Protein AF-A8NI55-F1 (afdb_monomer_lite)

Radius of gyration: 35.88 Å; chains: 1; bounding box: 100×105×95 Å

Organism: Coprinopsis cinerea (strain Okayama-7 / 130 / ATCC MYA-4618 / FGSC 9003) (NCBI:txid240176)

Foldseek 3Di:
DDDDDDDDDDDDDDDDDDDDDDDDDDDDDDDDPDPPPPPPDDQPDDDPDDDDDDDDDDDDDDDDDDDDDDDDDDDDDDDDDDDDDDDDDDDDDDDDDDDDDDDDDDDDDDDDDDDDDDDDDDDDDDDDDDDDDDDDDDDDDDDDDDDDDDDDDDDDDDDDDDDDDDDDDDDDDDDDDDDDDPDDDDDPDDDPDPPDDDDDPDDQDAKAKDWDDSQCLVLALVQQLQQCLQQLLLLLLLQAADADPVTGDPLSSVLSSLVVQLVVLLLVVLVKTKMFIFRSNDFFDQTPDPPGTHTHTFKMWIKAAALRDDDPPPVVSSVVSRVVVNCVRRNPRSCCLVVPVVVVQLQVLVQVQCVVVVPPDHPSRAIETPDIGGRPVCPPVCRSVNVLVVVCVVPQQGKYKYKDQDPVVVVVVVVVVKDQRDKDFGQQQAAACSNHGQPDPDSPRRHGHMMTIIMDHHPPPPPD

Secondary structure (DSSP, 8-state):
-PPP-PPPP-PPP-------------------------------------------------S----------------------------PPPPPPP---------------------------------------PPP---------------------------------PPPPPPP---PPPPPPPPPPP--PPPPTTSPPPPEEEEPPGGGHHHHHHHHHHHHTT-HHHHHHTT----BTTBS-HHHHHHHHHHHHHHHHHHHHTT-EEEEEEETTSPPEEPSTTS-EEPEEEEEEEEEPTT----TT-HHHHHHTTHHHHHHHHHHHHHHIIIIIIHHHHHHHHHHHHHHTT--S-GGGSEEEEEEEE-GGGTTSSHHHHHHHHHHHHSTT--EEEEESSHHHHHHHHHTT-EEEEEEEESTTTB-TTSSBP-SSSTTT---EEEEEEEEPPPP----

pLDDT: mean 70.74, std 29.38, range [24.38, 98.81]

Structure (mmCIF, N/CA/C/O backbone):
data_AF-A8NI55-F1
#
_entry.id   AF-A8NI55-F1
#
loop_
_atom_site.group_PDB
_atom_site.id
_atom_site.type_symbol
_atom_site.label_atom_id
_atom_site.label_alt_id
_atom_site.label_comp_id
_atom_site.label_asym_id
_atom_site.label_entity_id
_atom_site.label_seq_id
_atom_site.pdbx_PDB_ins_code
_atom_site.Cartn_x
_atom_site.Cartn_y
_atom_site.Cartn_z
_atom_site.occupancy
_atom_site.B_iso_or_equiv
_atom_site.auth_seq_id
_atom_site.auth_comp_id
_atom_site.auth_asym_id
_atom_site.auth_atom_id
_atom_site.pdbx_PDB_model_num
ATOM 1 N N . MET A 1 1 ? -40.064 32.655 -38.197 1.00 39.84 1 MET A N 1
ATOM 2 C CA . MET A 1 1 ? -40.051 31.188 -38.388 1.00 39.84 1 MET A CA 1
ATOM 3 C C . MET A 1 1 ? -38.732 30.826 -39.040 1.00 39.84 1 MET A C 1
ATOM 5 O O . MET A 1 1 ? -38.240 31.609 -39.839 1.00 39.84 1 MET A O 1
ATOM 9 N N . ALA A 1 2 ? -38.115 29.765 -38.535 1.00 36.31 2 ALA A N 1
ATOM 10 C CA . ALA A 1 2 ? -36.675 29.629 -38.359 1.00 36.31 2 ALA A CA 1
ATOM 11 C C . ALA A 1 2 ? -35.892 29.154 -39.594 1.00 36.31 2 ALA A C 1
ATOM 13 O O . ALA A 1 2 ? -36.426 28.473 -40.466 1.00 36.31 2 ALA A O 1
ATOM 14 N N . SER A 1 3 ? -34.611 29.531 -39.582 1.00 35.22 3 SER A N 1
ATOM 15 C CA . SER A 1 3 ? -33.518 29.202 -40.496 1.00 35.22 3 SER A CA 1
ATOM 16 C C . SER A 1 3 ? -33.318 27.708 -40.755 1.00 35.22 3 SER A C 1
ATOM 18 O O . SER A 1 3 ? -33.386 26.896 -39.834 1.00 35.22 3 SER A O 1
ATOM 20 N N . GLN A 1 4 ? -32.930 27.382 -41.991 1.00 42.25 4 GLN A N 1
ATOM 21 C CA . GLN A 1 4 ? -32.173 26.176 -42.327 1.00 42.25 4 GLN A CA 1
ATOM 22 C C . GLN A 1 4 ? -30.694 26.546 -42.479 1.00 42.25 4 GLN A C 1
ATOM 24 O O . GLN A 1 4 ? -30.348 27.466 -43.217 1.00 42.25 4 GLN A O 1
ATOM 29 N N . THR A 1 5 ? -29.840 25.823 -41.761 1.00 43.03 5 THR A N 1
ATOM 30 C CA . THR A 1 5 ? -28.381 25.902 -41.838 1.00 43.03 5 THR A CA 1
ATOM 31 C C . THR A 1 5 ? -27.894 24.638 -42.542 1.00 43.03 5 THR A C 1
ATOM 33 O O . THR A 1 5 ? -27.972 23.555 -41.966 1.00 43.03 5 THR A O 1
ATOM 36 N N . GLU A 1 6 ? -27.409 24.764 -43.777 1.00 50.72 6 GLU A N 1
ATOM 37 C CA . GLU A 1 6 ? -26.684 23.701 -44.483 1.00 50.72 6 GLU A CA 1
ATOM 38 C C . GLU A 1 6 ? -25.189 23.769 -44.145 1.00 50.72 6 GLU A C 1
ATOM 40 O O . GLU A 1 6 ? -24.530 24.799 -44.297 1.00 50.72 6 GLU A O 1
ATOM 45 N N . GLN A 1 7 ? -24.661 22.639 -43.673 1.00 41.59 7 GLN A N 1
ATOM 46 C CA . GLN A 1 7 ? -23.244 22.393 -43.433 1.00 41.59 7 GLN A CA 1
ATOM 47 C C . GLN A 1 7 ? -22.508 22.172 -44.758 1.00 41.59 7 GLN A C 1
ATOM 49 O O . GLN A 1 7 ? -22.828 21.263 -45.522 1.00 41.59 7 GLN A O 1
ATOM 54 N N . ARG A 1 8 ? -21.463 22.969 -44.994 1.00 42.72 8 ARG A N 1
ATOM 55 C CA . ARG A 1 8 ? -20.504 22.787 -46.088 1.00 42.72 8 ARG A CA 1
ATOM 56 C C . ARG A 1 8 ? -19.317 21.962 -45.584 1.00 42.72 8 ARG A C 1
ATOM 58 O O . ARG A 1 8 ? -18.662 22.345 -44.618 1.00 42.72 8 ARG A O 1
ATOM 65 N N . GLN A 1 9 ? -19.058 20.832 -46.236 1.00 37.62 9 GLN A N 1
ATOM 66 C CA . GLN A 1 9 ? -17.900 19.968 -45.999 1.00 37.62 9 GLN A CA 1
ATOM 67 C C . GLN A 1 9 ? -16.615 20.632 -46.522 1.00 37.62 9 GLN A C 1
ATOM 69 O O . GLN A 1 9 ? -16.572 21.086 -47.665 1.00 37.62 9 GLN A O 1
ATOM 74 N N . HIS A 1 10 ? -15.565 20.650 -45.699 1.00 41.00 10 HIS A N 1
ATOM 75 C CA . HIS A 1 10 ? -14.191 20.952 -46.104 1.00 41.00 10 HIS A CA 1
ATOM 76 C C . HIS A 1 10 ? -13.387 19.645 -46.153 1.00 41.00 10 HIS A C 1
ATOM 78 O O . HIS A 1 10 ? -13.222 18.982 -45.132 1.00 41.00 10 HIS A O 1
ATOM 84 N N . GLN A 1 11 ? -12.878 19.289 -47.334 1.00 35.75 11 GLN A N 1
ATOM 85 C CA . GLN A 1 11 ? -11.756 18.359 -47.493 1.00 35.75 11 GLN A CA 1
ATOM 86 C C . GLN A 1 11 ? -10.442 19.156 -47.468 1.00 35.75 11 GLN A C 1
ATOM 88 O O . GLN A 1 11 ? -10.373 20.186 -48.145 1.00 35.75 11 GLN A O 1
ATOM 93 N N . PRO A 1 12 ? -9.398 18.698 -46.757 1.00 46.09 12 PRO A N 1
ATOM 94 C CA . PRO A 1 12 ? -8.044 19.187 -46.953 1.00 46.09 12 PRO A CA 1
ATOM 95 C C . PRO A 1 12 ? -7.267 18.319 -47.955 1.00 46.09 12 PRO A C 1
ATOM 97 O O . PRO A 1 12 ? -7.299 17.089 -47.925 1.00 46.09 12 PRO A O 1
ATOM 100 N N . THR A 1 13 ? -6.577 19.025 -48.843 1.00 38.28 13 THR A N 1
ATOM 101 C CA . THR A 1 13 ? -5.625 18.580 -49.863 1.00 38.28 13 THR A CA 1
ATOM 102 C C . THR A 1 13 ? -4.417 17.854 -49.270 1.00 38.28 13 THR A C 1
ATOM 104 O O . THR A 1 13 ? -3.877 18.249 -48.240 1.00 38.28 13 THR A O 1
ATOM 107 N N . THR A 1 14 ? -3.999 16.787 -49.949 1.00 37.97 14 THR A N 1
ATOM 108 C CA . THR A 1 14 ? -2.818 15.972 -49.649 1.00 37.97 14 THR A CA 1
ATOM 109 C C . THR A 1 14 ? -1.616 16.540 -50.402 1.00 37.97 14 THR A C 1
ATOM 111 O O . THR A 1 14 ? -1.584 16.457 -51.628 1.00 37.97 14 THR A O 1
ATOM 114 N N . ASP A 1 15 ? -0.638 17.093 -49.686 1.00 39.97 15 ASP A N 1
ATOM 115 C CA . ASP A 1 15 ? 0.666 17.439 -50.256 1.00 39.97 15 ASP A CA 1
ATOM 116 C C . ASP A 1 15 ? 1.615 16.240 -50.131 1.00 39.97 15 ASP A C 1
ATOM 118 O O . ASP A 1 15 ? 1.908 15.754 -49.037 1.00 39.97 15 ASP A O 1
ATOM 122 N N . GLN A 1 16 ? 2.067 15.749 -51.286 1.00 38.22 16 GLN A N 1
ATOM 123 C CA . GLN A 1 16 ? 3.194 14.833 -51.420 1.00 38.22 16 GLN A CA 1
ATOM 124 C C . GLN A 1 16 ? 4.497 15.625 -51.295 1.00 38.22 16 GLN A C 1
ATOM 126 O O . GLN A 1 16 ? 4.696 16.606 -52.009 1.00 38.22 16 GLN A O 1
ATOM 131 N N . VAL A 1 17 ? 5.403 15.167 -50.431 1.00 45.75 17 VAL A N 1
ATOM 132 C CA . VAL A 1 17 ? 6.796 15.622 -50.399 1.00 45.75 17 VAL A CA 1
ATOM 133 C C . VAL A 1 17 ? 7.700 14.419 -50.634 1.00 45.75 17 VAL A C 1
ATOM 135 O O . VAL A 1 17 ? 7.647 13.431 -49.900 1.00 45.75 17 VAL A O 1
ATOM 138 N N . ASP A 1 18 ? 8.499 14.539 -51.692 1.00 42.00 18 ASP A N 1
ATOM 139 C CA . ASP A 1 18 ? 9.566 13.641 -52.118 1.00 42.00 18 ASP A CA 1
ATOM 140 C C . ASP A 1 18 ? 10.575 13.354 -50.996 1.00 42.00 18 ASP A C 1
ATOM 142 O O . ASP A 1 18 ? 11.079 14.263 -50.333 1.00 42.00 18 ASP A O 1
ATOM 146 N N . GLN A 1 19 ? 10.936 12.080 -50.837 1.00 36.06 19 GLN A N 1
ATOM 147 C CA . GLN A 1 19 ? 12.109 11.649 -50.079 1.00 36.06 19 GLN A CA 1
ATOM 148 C C . GLN A 1 19 ? 13.175 11.145 -51.051 1.00 36.06 19 GLN A C 1
ATOM 150 O O . GLN A 1 19 ? 13.040 10.080 -51.650 1.00 36.06 19 GLN A O 1
ATOM 155 N N . SER A 1 20 ? 14.264 11.904 -51.168 1.00 43.84 20 SER A N 1
ATOM 156 C CA . SER A 1 20 ? 15.522 11.455 -51.762 1.00 43.84 20 SER A CA 1
ATOM 157 C C . SER A 1 20 ? 16.606 11.355 -50.688 1.00 43.84 20 SER A C 1
ATOM 159 O O . SER A 1 20 ? 16.807 12.285 -49.909 1.00 43.84 20 SER A O 1
ATOM 161 N N . ASN A 1 21 ? 17.295 10.214 -50.698 1.00 42.31 21 ASN A N 1
ATOM 162 C CA . ASN A 1 21 ? 18.450 9.826 -49.887 1.00 42.31 21 ASN A CA 1
ATOM 163 C C . ASN A 1 21 ? 19.569 10.876 -49.788 1.00 42.31 21 ASN A C 1
ATOM 165 O O . ASN A 1 21 ? 19.918 11.495 -50.791 1.00 42.31 21 ASN A O 1
ATOM 169 N N . ALA A 1 22 ? 20.253 10.905 -48.638 1.00 36.88 22 ALA A N 1
ATOM 170 C CA . ALA A 1 22 ? 21.705 11.085 -48.580 1.00 36.88 22 ALA A CA 1
ATOM 171 C C . ALA A 1 22 ? 22.282 10.572 -47.248 1.00 36.88 22 ALA A C 1
ATOM 173 O O . ALA A 1 22 ? 21.886 11.008 -46.168 1.00 36.88 22 ALA A O 1
ATOM 174 N N . ASP A 1 23 ? 23.249 9.664 -47.372 1.00 39.44 23 ASP A N 1
ATOM 175 C CA . ASP A 1 23 ? 24.224 9.279 -46.356 1.00 39.44 23 ASP A CA 1
ATOM 176 C C . ASP A 1 23 ? 25.018 10.485 -45.837 1.00 39.44 23 ASP A C 1
ATOM 178 O O . ASP A 1 23 ? 25.425 11.339 -46.626 1.00 39.44 23 ASP A O 1
ATOM 182 N N . SER A 1 24 ? 25.353 10.493 -44.543 1.00 36.44 24 SER A N 1
ATOM 183 C CA . SER A 1 24 ? 26.682 10.899 -44.053 1.00 36.44 24 SER A CA 1
ATOM 184 C C . SER A 1 24 ? 26.858 10.586 -42.570 1.00 36.44 24 SER A C 1
ATOM 186 O O . SER A 1 24 ? 26.099 11.026 -41.710 1.00 36.44 24 SER A O 1
ATOM 188 N N . ALA A 1 25 ? 27.921 9.837 -42.294 1.00 37.12 25 ALA A N 1
ATOM 189 C CA . ALA A 1 25 ? 28.487 9.611 -40.980 1.00 37.12 25 ALA A CA 1
ATOM 190 C C . ALA A 1 25 ? 29.085 10.903 -40.400 1.00 37.12 25 ALA A C 1
ATOM 192 O O . ALA A 1 25 ? 29.828 11.603 -41.085 1.00 37.12 25 ALA A O 1
ATOM 193 N N . ALA A 1 26 ? 28.857 11.157 -39.112 1.00 34.59 26 ALA A N 1
ATOM 194 C CA . ALA A 1 26 ? 29.769 11.942 -38.289 1.00 34.59 26 ALA A CA 1
ATOM 195 C C . ALA A 1 26 ? 29.644 11.531 -36.818 1.00 34.59 26 ALA A C 1
ATOM 197 O O . ALA A 1 26 ? 28.591 11.601 -36.191 1.00 34.59 26 ALA A O 1
ATOM 198 N N . THR A 1 27 ? 30.780 11.083 -36.307 1.00 36.88 27 THR A N 1
ATOM 199 C CA . THR A 1 27 ? 31.146 10.831 -34.918 1.00 36.88 27 THR A CA 1
ATOM 200 C C . THR A 1 27 ? 30.828 12.005 -33.991 1.00 36.88 27 THR A C 1
ATOM 202 O O . THR A 1 27 ? 31.280 13.122 -34.233 1.00 36.88 27 THR A O 1
ATOM 205 N N . GLY A 1 28 ? 30.148 11.729 -32.878 1.00 30.72 28 GLY A N 1
ATOM 206 C CA . GLY A 1 28 ? 29.940 12.674 -31.782 1.00 30.72 28 GLY A CA 1
ATOM 207 C C . GLY A 1 28 ? 29.697 11.926 -30.478 1.00 30.72 28 GLY A C 1
ATOM 208 O O . GLY A 1 28 ? 28.569 11.564 -30.164 1.00 30.72 28 GLY A O 1
ATOM 209 N N . ALA A 1 29 ? 30.776 11.650 -29.747 1.00 36.09 29 ALA A N 1
ATOM 210 C CA . ALA A 1 29 ? 30.732 11.075 -28.413 1.00 36.09 29 ALA A CA 1
ATOM 211 C C . ALA A 1 29 ? 30.120 12.086 -27.431 1.00 36.09 29 ALA A C 1
ATOM 213 O O . ALA A 1 29 ? 30.706 13.136 -27.172 1.00 36.09 29 ALA A O 1
ATOM 214 N N . VAL A 1 30 ? 28.963 11.748 -26.866 1.00 36.09 30 VAL A N 1
ATOM 215 C CA . VAL A 1 30 ? 28.418 12.394 -25.670 1.00 36.09 30 VAL A CA 1
ATOM 216 C C . VAL A 1 30 ? 28.382 11.324 -24.590 1.00 36.09 30 VAL A C 1
ATOM 218 O O . VAL A 1 30 ? 27.674 10.326 -24.706 1.00 36.09 30 VAL A O 1
ATOM 221 N N . GLY A 1 31 ? 29.240 11.496 -23.585 1.00 32.62 31 GLY A N 1
ATOM 222 C CA . GLY A 1 31 ? 29.364 10.595 -22.449 1.00 32.62 31 GLY A CA 1
ATOM 223 C C . GLY A 1 31 ? 28.124 10.663 -21.569 1.00 32.62 31 GLY A C 1
ATOM 224 O O . GLY A 1 31 ? 27.986 11.565 -20.747 1.00 32.62 31 GLY A O 1
ATOM 225 N N . SER A 1 32 ? 27.240 9.687 -21.731 1.00 32.09 32 SER A N 1
ATOM 226 C CA . SER A 1 32 ? 26.180 9.380 -20.779 1.00 32.09 32 SER A CA 1
ATOM 227 C C . SER A 1 32 ? 26.820 8.748 -19.544 1.00 32.09 32 SER A C 1
ATOM 229 O O . SER A 1 32 ? 27.249 7.595 -19.578 1.00 32.09 32 SER A O 1
ATOM 231 N N . GLY A 1 33 ? 26.928 9.516 -18.460 1.00 29.12 33 GLY A N 1
ATOM 232 C CA . GLY A 1 33 ? 27.331 9.010 -17.151 1.00 29.12 33 GLY A CA 1
ATOM 233 C C . GLY A 1 33 ? 26.287 8.030 -16.625 1.00 29.12 33 GLY A C 1
ATOM 234 O O . GLY A 1 33 ? 25.315 8.430 -15.991 1.00 29.12 33 GLY A O 1
ATOM 235 N N . HIS A 1 34 ? 26.482 6.748 -16.922 1.00 28.14 34 HIS A N 1
ATOM 236 C CA . HIS A 1 34 ? 25.749 5.644 -16.321 1.00 28.14 34 HIS A CA 1
ATOM 237 C C . HIS A 1 34 ? 26.233 5.506 -14.873 1.00 28.14 34 HIS A C 1
ATOM 239 O O . HIS A 1 34 ? 27.332 5.018 -14.616 1.00 28.14 34 HIS A O 1
ATOM 245 N N . LEU A 1 35 ? 25.454 6.021 -13.921 1.00 29.19 35 LEU A N 1
ATOM 246 C CA . LEU A 1 35 ? 25.663 5.735 -12.506 1.00 29.19 35 LEU A CA 1
ATOM 247 C C . LEU A 1 35 ? 25.154 4.316 -12.240 1.00 29.19 35 LEU A C 1
ATOM 249 O O . LEU A 1 35 ? 23.994 4.113 -11.894 1.00 29.19 35 LEU A O 1
ATOM 253 N N . ASP A 1 36 ? 26.042 3.341 -12.425 1.00 28.55 36 ASP A N 1
ATOM 254 C CA . ASP A 1 36 ? 25.862 1.963 -11.975 1.00 28.55 36 ASP A CA 1
ATOM 255 C C . ASP A 1 36 ? 25.835 1.937 -10.437 1.00 28.55 36 ASP A C 1
ATOM 257 O O . ASP A 1 36 ? 26.850 1.777 -9.762 1.00 28.55 36 ASP A O 1
ATOM 261 N N . SER A 1 37 ? 24.653 2.126 -9.852 1.00 28.88 37 SER A N 1
ATOM 262 C CA . SER A 1 37 ? 24.382 1.720 -8.470 1.00 28.88 37 SER A CA 1
ATOM 263 C C . SER A 1 37 ? 23.853 0.291 -8.485 1.00 28.88 37 SER A C 1
ATOM 265 O O . SER A 1 37 ? 22.675 0.037 -8.254 1.00 28.88 37 SER A O 1
ATOM 267 N N . THR A 1 38 ? 24.731 -0.663 -8.795 1.00 30.48 38 THR A N 1
ATOM 268 C CA . THR A 1 38 ? 24.424 -2.086 -8.643 1.00 30.48 38 THR A CA 1
ATOM 269 C C . THR A 1 38 ? 24.531 -2.455 -7.161 1.00 30.48 38 THR A C 1
ATOM 271 O O . THR A 1 38 ? 25.577 -2.897 -6.688 1.00 30.48 38 THR A O 1
ATOM 274 N N . LEU A 1 39 ? 23.452 -2.272 -6.398 1.00 32.47 39 LEU A N 1
ATOM 275 C CA . LEU A 1 39 ? 23.298 -2.969 -5.122 1.00 32.47 39 LEU A CA 1
ATOM 276 C C . LEU A 1 39 ? 22.982 -4.431 -5.446 1.00 32.47 39 LEU A C 1
ATOM 278 O O . LEU A 1 39 ? 21.836 -4.786 -5.704 1.00 32.47 39 LEU A O 1
ATOM 282 N N . ALA A 1 40 ? 24.013 -5.274 -5.493 1.00 29.50 40 ALA A N 1
ATOM 283 C CA . ALA A 1 40 ? 23.835 -6.716 -5.576 1.00 29.50 40 ALA A CA 1
ATOM 284 C C . ALA A 1 40 ? 23.144 -7.190 -4.289 1.00 29.50 40 ALA A C 1
ATOM 286 O O . ALA A 1 40 ? 23.772 -7.313 -3.239 1.00 29.50 40 ALA A O 1
ATOM 287 N N . LEU A 1 41 ? 21.830 -7.391 -4.361 1.00 36.53 41 LEU A N 1
ATOM 288 C CA . LEU A 1 41 ? 21.073 -8.059 -3.315 1.00 36.53 41 LEU A CA 1
ATOM 289 C C . LEU A 1 41 ? 21.400 -9.550 -3.407 1.00 36.53 41 LEU A C 1
ATOM 291 O O . LEU A 1 41 ? 21.108 -10.191 -4.416 1.00 36.53 41 LEU A O 1
ATOM 295 N N . GLU A 1 42 ? 22.050 -10.091 -2.379 1.00 37.91 42 GLU A N 1
ATOM 296 C CA . GLU A 1 42 ? 22.193 -11.540 -2.261 1.00 37.91 42 GLU A CA 1
ATOM 297 C C . GLU A 1 42 ? 20.803 -12.192 -2.176 1.00 37.91 42 GLU A C 1
ATOM 299 O O . GLU A 1 42 ? 19.894 -11.604 -1.572 1.00 37.91 42 GLU A O 1
ATOM 304 N N . PRO A 1 43 ? 20.611 -13.382 -2.779 1.00 40.19 43 PRO A N 1
ATOM 305 C CA . PRO A 1 43 ? 19.345 -14.099 -2.719 1.00 40.19 43 PRO A CA 1
ATOM 306 C C . PRO A 1 43 ? 18.939 -14.288 -1.257 1.00 40.19 43 PRO A C 1
ATOM 308 O O . PRO A 1 43 ? 19.653 -14.886 -0.450 1.00 40.19 43 PRO A O 1
ATOM 311 N N . PHE A 1 44 ? 17.791 -13.714 -0.912 1.00 41.47 44 PHE A N 1
ATOM 312 C CA . PHE A 1 44 ? 17.284 -13.648 0.450 1.00 41.47 44 PHE A CA 1
ATOM 313 C C . PHE A 1 44 ? 16.695 -15.014 0.835 1.00 41.47 44 PHE A C 1
ATOM 315 O O . PHE A 1 44 ? 15.487 -15.225 0.785 1.00 41.47 44 PHE A O 1
ATOM 322 N N . ASN A 1 45 ? 17.556 -15.971 1.183 1.00 37.59 45 ASN A N 1
ATOM 323 C CA . ASN A 1 45 ? 17.136 -17.269 1.704 1.00 37.59 45 ASN A CA 1
ATOM 324 C C . ASN A 1 45 ? 16.767 -17.125 3.185 1.00 37.59 45 ASN A C 1
ATOM 326 O O . ASN A 1 45 ? 17.622 -16.897 4.042 1.00 37.59 45 ASN A O 1
ATOM 330 N N . PHE A 1 46 ? 15.474 -17.223 3.487 1.00 35.91 46 PHE A N 1
ATOM 331 C CA . PHE A 1 46 ? 14.966 -17.201 4.853 1.00 35.91 46 PHE A CA 1
ATOM 332 C C . PHE A 1 46 ? 15.080 -18.599 5.469 1.00 35.91 46 PHE A C 1
ATOM 334 O O . PHE A 1 46 ? 14.239 -19.456 5.212 1.00 35.91 46 PHE A O 1
ATOM 341 N N . ASP A 1 47 ? 16.109 -18.820 6.288 1.00 31.75 47 ASP A N 1
ATOM 342 C CA . ASP A 1 47 ? 16.211 -20.008 7.140 1.00 31.75 47 ASP A CA 1
ATOM 343 C C . ASP A 1 47 ? 15.818 -19.632 8.581 1.00 31.75 47 ASP A C 1
ATOM 345 O O . ASP A 1 47 ? 16.476 -18.826 9.247 1.00 31.75 47 ASP A O 1
ATOM 349 N N . SER A 1 48 ? 14.668 -20.133 9.039 1.00 30.69 48 SER A N 1
ATOM 350 C CA . SER A 1 48 ? 13.971 -19.683 10.257 1.00 30.69 48 SER A CA 1
ATOM 351 C C . SER A 1 48 ? 14.362 -20.480 11.505 1.00 30.69 48 SER A C 1
ATOM 353 O O . SER A 1 48 ? 13.518 -20.853 12.318 1.00 30.69 48 SER A O 1
ATOM 355 N N . THR A 1 49 ? 15.648 -20.771 11.689 1.00 30.62 49 THR A N 1
ATOM 356 C CA . THR A 1 49 ? 16.114 -21.494 12.879 1.00 30.62 49 THR A CA 1
ATOM 357 C C . THR A 1 49 ? 17.409 -20.893 13.401 1.00 30.62 49 THR A C 1
ATOM 359 O O . THR A 1 49 ? 18.482 -21.249 12.934 1.00 30.62 49 THR A O 1
ATOM 362 N N . THR A 1 50 ? 17.320 -19.954 14.349 1.00 31.17 50 THR A N 1
ATOM 363 C CA . THR A 1 50 ? 18.293 -19.741 15.448 1.00 31.17 50 THR A CA 1
ATOM 364 C C . THR A 1 50 ? 17.923 -18.495 16.262 1.00 31.17 50 THR A C 1
ATOM 366 O O . THR A 1 50 ? 18.036 -17.352 15.816 1.00 31.17 50 THR A O 1
ATOM 369 N N . SER A 1 51 ? 17.475 -18.720 17.497 1.00 30.61 51 SER A N 1
ATOM 370 C CA . SER A 1 51 ? 17.244 -17.689 18.509 1.00 30.61 51 SER A CA 1
ATOM 371 C C . SER A 1 51 ? 18.438 -17.623 19.464 1.00 30.61 51 SER A C 1
ATOM 373 O O . SER A 1 51 ? 18.424 -18.247 20.521 1.00 30.61 51 SER A O 1
ATOM 375 N N . GLU A 1 52 ? 19.472 -16.869 19.104 1.00 37.09 52 GLU A N 1
ATOM 376 C CA . GLU A 1 52 ? 20.520 -16.459 20.048 1.00 37.09 52 GLU A CA 1
ATOM 377 C C . GLU A 1 52 ? 20.331 -14.966 20.386 1.00 37.09 52 GLU A C 1
ATOM 379 O O . GLU A 1 52 ? 20.148 -14.153 19.466 1.00 37.09 52 GLU A O 1
ATOM 384 N N . PRO A 1 53 ? 20.332 -14.575 21.674 1.00 28.44 53 PRO A N 1
ATOM 385 C CA . PRO A 1 53 ? 20.244 -13.178 22.078 1.00 28.44 53 PRO A CA 1
ATOM 386 C C . PRO A 1 53 ? 21.587 -12.468 21.860 1.00 28.44 53 PRO A C 1
ATOM 388 O O . PRO A 1 53 ? 22.617 -12.882 22.384 1.00 28.44 53 PRO A O 1
ATOM 391 N N . PHE A 1 54 ? 21.571 -11.359 21.119 1.00 33.34 54 PHE A N 1
ATOM 392 C CA . PHE A 1 54 ? 22.715 -10.458 20.974 1.00 33.34 54 PHE A CA 1
ATOM 393 C C . PHE A 1 54 ? 22.375 -9.106 21.605 1.00 33.34 54 PHE A C 1
ATOM 395 O O . PHE A 1 54 ? 21.316 -8.543 21.326 1.00 33.34 54 PHE A O 1
ATOM 402 N N . ASN A 1 55 ? 23.272 -8.584 22.443 1.00 24.38 55 ASN A N 1
ATOM 403 C CA . ASN A 1 55 ? 23.160 -7.247 23.022 1.00 24.38 55 ASN A CA 1
ATOM 404 C C . ASN A 1 55 ? 23.823 -6.239 22.075 1.00 24.38 55 ASN A C 1
ATOM 406 O O . ASN A 1 55 ? 25.026 -6.315 21.839 1.00 24.38 55 ASN A O 1
ATOM 410 N N . LEU A 1 56 ? 23.040 -5.309 21.527 1.00 27.08 56 LEU A N 1
ATOM 411 C CA . LEU A 1 56 ? 23.546 -4.200 20.720 1.00 27.08 56 LEU A CA 1
ATOM 412 C C . LEU A 1 56 ? 23.635 -2.950 21.602 1.00 27.08 56 LEU A C 1
ATOM 414 O O . LEU A 1 56 ? 22.611 -2.361 21.941 1.00 27.08 56 LEU A O 1
ATOM 418 N N . ASP A 1 57 ? 24.853 -2.551 21.956 1.00 24.38 57 ASP A N 1
ATOM 419 C CA . ASP A 1 57 ? 25.116 -1.300 22.667 1.00 24.38 57 ASP A CA 1
ATOM 420 C C . ASP A 1 57 ? 25.314 -0.175 21.635 1.00 24.38 57 ASP A C 1
ATOM 422 O O . ASP A 1 57 ? 26.337 -0.102 20.950 1.00 24.38 57 ASP A O 1
ATOM 426 N N . LEU A 1 58 ? 24.305 0.682 21.462 1.00 24.66 58 LEU A N 1
ATOM 427 C CA . LEU A 1 58 ? 24.380 1.864 20.598 1.00 24.66 58 LEU A CA 1
ATOM 428 C C . LEU A 1 58 ? 24.789 3.074 21.441 1.00 24.66 58 LEU A C 1
ATOM 430 O O . LEU A 1 58 ? 23.954 3.745 22.043 1.00 24.66 58 LEU A O 1
ATOM 434 N N . THR A 1 59 ? 26.084 3.381 21.455 1.00 26.14 59 THR A N 1
ATOM 435 C CA . THR A 1 59 ? 26.599 4.638 22.008 1.00 26.14 59 THR A CA 1
ATOM 436 C C . THR A 1 59 ? 26.627 5.712 20.918 1.00 26.14 59 THR A C 1
ATOM 438 O O . THR A 1 59 ? 27.473 5.712 20.028 1.00 26.14 59 THR A O 1
ATOM 441 N N . LEU A 1 60 ? 25.687 6.657 20.984 1.00 29.91 60 LEU A N 1
ATOM 442 C CA . LEU A 1 60 ? 25.742 7.910 20.228 1.00 29.91 60 LEU A CA 1
ATOM 443 C C . LEU A 1 60 ? 26.582 8.911 21.032 1.00 29.91 60 LEU A C 1
ATOM 445 O O . LEU A 1 60 ? 26.096 9.503 21.992 1.00 29.91 60 LEU A O 1
ATOM 449 N N . SER A 1 61 ? 27.857 9.070 20.672 1.00 26.02 61 SER A N 1
ATOM 450 C CA . SER A 1 61 ? 28.753 10.054 21.288 1.00 26.02 61 SER A CA 1
ATOM 451 C C . SER A 1 61 ? 28.940 11.261 20.368 1.00 26.02 61 SER A C 1
ATOM 453 O O . SER A 1 61 ? 29.492 11.144 19.275 1.00 26.02 61 SER A O 1
ATOM 455 N N . SER A 1 62 ? 28.503 12.433 20.830 1.00 35.12 62 SER A N 1
ATOM 456 C CA . SER A 1 62 ? 28.917 13.734 20.301 1.00 35.12 62 SER A CA 1
ATOM 457 C C . SER A 1 62 ? 29.631 14.515 21.410 1.00 35.12 62 SER A C 1
ATOM 459 O O . SER A 1 62 ? 28.978 15.093 22.277 1.00 35.12 62 SER A O 1
ATOM 461 N N . GLY A 1 63 ? 30.967 14.523 21.384 1.00 39.25 63 GLY A N 1
ATOM 462 C CA . GLY A 1 63 ? 31.820 15.374 22.229 1.00 39.25 63 GLY A CA 1
ATOM 463 C C . GLY A 1 63 ? 32.962 14.618 22.931 1.00 39.25 63 GLY A C 1
ATOM 464 O O . GLY A 1 63 ? 32.779 13.461 23.306 1.00 39.25 63 GLY A O 1
ATOM 465 N N . PRO A 1 64 ? 34.152 15.230 23.107 1.00 34.25 64 PRO A N 1
ATOM 466 C CA . PRO A 1 64 ? 35.322 14.529 23.632 1.00 34.25 64 PRO A CA 1
ATOM 467 C C . PRO A 1 64 ? 35.236 14.388 25.163 1.00 34.25 64 PRO A C 1
ATOM 469 O O . PRO A 1 64 ? 35.033 15.396 25.846 1.00 34.25 64 PRO A O 1
ATOM 472 N N . PRO A 1 65 ? 35.425 13.189 25.747 1.00 35.91 65 PRO A N 1
ATOM 473 C CA . PRO A 1 65 ? 35.434 13.046 27.193 1.00 35.91 65 PRO A CA 1
ATOM 474 C C . PRO A 1 65 ? 36.838 13.263 27.766 1.00 35.91 65 PRO A C 1
ATOM 476 O O . PRO A 1 65 ? 37.834 12.716 27.291 1.00 35.91 65 PRO A O 1
ATOM 479 N N . LYS A 1 66 ? 36.895 14.034 28.853 1.00 31.58 66 LYS A N 1
ATOM 480 C CA . LYS A 1 66 ? 38.006 14.042 29.805 1.00 31.58 66 LYS A CA 1
ATOM 481 C C . LYS A 1 66 ? 37.729 12.914 30.803 1.00 31.58 66 LYS A C 1
ATOM 483 O O . LYS A 1 66 ? 36.706 12.941 31.480 1.00 31.58 66 LYS A O 1
ATOM 488 N N . VAL A 1 67 ? 38.590 11.902 30.829 1.00 31.56 67 VAL A N 1
ATOM 489 C CA . VAL A 1 67 ? 38.424 10.698 31.655 1.00 31.56 67 VAL A CA 1
ATOM 490 C C . VAL A 1 67 ? 39.220 10.851 32.948 1.00 31.56 67 VAL A C 1
ATOM 492 O O . VAL A 1 67 ? 40.441 10.965 32.903 1.00 31.56 67 VAL A O 1
ATOM 495 N N . GLU A 1 68 ? 38.539 10.779 34.089 1.00 31.17 68 GLU A N 1
ATOM 496 C CA . GLU A 1 68 ? 39.115 10.292 35.345 1.00 31.17 68 GLU A CA 1
ATOM 497 C C . GLU A 1 68 ? 38.229 9.151 35.849 1.00 31.17 68 GLU A C 1
ATOM 499 O O . GLU A 1 68 ? 37.014 9.290 35.977 1.00 31.17 68 GLU A O 1
ATOM 504 N N . SER A 1 69 ? 38.842 7.988 36.060 1.00 29.38 69 SER A N 1
ATOM 505 C CA . SER A 1 69 ? 38.178 6.745 36.441 1.00 29.38 69 SER A CA 1
ATOM 506 C C . SER A 1 69 ? 38.450 6.413 37.905 1.00 29.38 69 SER A C 1
ATOM 508 O O . SER A 1 69 ? 39.610 6.261 38.293 1.00 29.38 69 SER A O 1
ATOM 510 N N . THR A 1 70 ? 37.399 6.173 38.684 1.00 32.16 70 THR A N 1
ATOM 511 C CA . THR A 1 70 ? 37.473 5.381 39.917 1.00 32.16 70 THR A CA 1
ATOM 512 C C . THR A 1 70 ? 36.454 4.244 39.840 1.00 32.16 70 THR A C 1
ATOM 514 O O . THR A 1 70 ? 35.264 4.448 39.617 1.00 32.16 70 THR A O 1
ATOM 517 N N . LEU A 1 71 ? 36.960 3.014 39.944 1.00 33.16 71 LEU A N 1
ATOM 518 C CA . LEU A 1 71 ? 36.193 1.769 39.916 1.00 33.16 71 LEU A CA 1
ATOM 519 C C . LEU A 1 71 ? 35.519 1.541 41.276 1.00 33.16 71 LEU A C 1
ATOM 521 O O . LEU A 1 71 ? 36.200 1.507 42.299 1.00 33.16 71 LEU A O 1
ATOM 525 N N . SER A 1 72 ? 34.208 1.299 41.282 1.00 40.12 72 SER A N 1
ATOM 526 C CA . SER A 1 72 ? 33.513 0.661 42.403 1.00 40.12 72 SER A CA 1
ATOM 527 C C . SER A 1 72 ? 32.486 -0.333 41.867 1.00 40.12 72 SER A C 1
ATOM 529 O O . SER A 1 72 ? 31.734 -0.030 40.942 1.00 40.12 72 SER A O 1
ATOM 531 N N . SER A 1 73 ? 32.522 -1.548 42.409 1.00 45.28 73 SER A N 1
ATOM 532 C CA . SER A 1 73 ? 31.776 -2.720 41.954 1.00 45.28 73 SER A CA 1
ATOM 533 C C . SER A 1 73 ? 30.479 -2.880 42.751 1.00 45.28 73 SER A C 1
ATOM 535 O O . SER A 1 73 ? 30.493 -3.113 43.956 1.00 45.28 73 SER A O 1
ATOM 537 N N . GLY A 1 74 ? 29.343 -2.775 42.062 1.00 52.34 74 GLY A N 1
ATOM 538 C CA . GLY A 1 74 ? 28.014 -3.075 42.591 1.00 52.34 74 GLY A CA 1
ATOM 539 C C . GLY A 1 74 ? 26.965 -3.068 41.468 1.00 52.34 74 GLY A C 1
ATOM 540 O O . GLY A 1 74 ? 27.143 -2.334 40.495 1.00 52.34 74 GLY A O 1
ATOM 541 N N . PRO A 1 75 ? 25.909 -3.901 41.543 1.00 33.12 75 PRO A N 1
ATOM 542 C CA . PRO A 1 75 ? 24.913 -4.034 40.477 1.00 33.12 75 PRO A CA 1
ATOM 543 C C . PRO A 1 75 ? 24.064 -2.754 40.332 1.00 33.12 75 PRO A C 1
ATOM 545 O O . PRO A 1 75 ? 23.744 -2.123 41.343 1.00 33.12 75 PRO A O 1
ATOM 548 N N . PRO A 1 76 ? 23.683 -2.351 39.103 1.00 35.59 76 PRO A N 1
ATOM 549 C CA . PRO A 1 76 ? 23.044 -1.061 38.875 1.00 35.59 76 PRO A CA 1
ATOM 550 C C . PRO A 1 76 ? 21.602 -1.044 39.397 1.00 35.59 76 PRO A C 1
ATOM 552 O O . PRO A 1 76 ? 20.741 -1.801 38.949 1.00 35.59 76 PRO A O 1
ATOM 555 N N . LYS A 1 77 ? 21.339 -0.129 40.333 1.00 31.70 77 LYS A N 1
ATOM 556 C CA . LYS A 1 77 ? 20.003 0.287 40.766 1.00 31.70 77 LYS A CA 1
ATOM 557 C C . LYS A 1 77 ? 19.577 1.463 39.881 1.00 31.70 77 LYS A C 1
ATOM 559 O O . LYS A 1 77 ? 20.218 2.509 39.915 1.00 31.70 77 LYS A O 1
ATOM 564 N N . VAL A 1 78 ? 18.529 1.294 39.077 1.00 34.28 78 VAL A N 1
ATOM 565 C CA . VAL A 1 78 ? 17.971 2.374 38.245 1.00 34.28 78 VAL A CA 1
ATOM 566 C C . VAL A 1 78 ? 16.857 3.065 39.031 1.00 34.28 78 VAL A C 1
ATOM 568 O O . VAL A 1 78 ? 15.759 2.531 39.157 1.00 34.28 78 VAL A O 1
ATOM 571 N N . GLU A 1 79 ? 17.146 4.243 39.583 1.00 28.31 79 GLU A N 1
ATOM 572 C CA . GLU A 1 79 ? 16.147 5.185 40.102 1.00 28.31 79 GLU A CA 1
ATOM 573 C C . GLU A 1 79 ? 15.973 6.315 39.079 1.00 28.31 79 GLU A C 1
ATOM 575 O O . GLU A 1 79 ? 16.916 7.041 38.772 1.00 28.31 79 GLU A O 1
ATOM 580 N N . LEU A 1 80 ? 14.766 6.440 38.520 1.00 25.59 80 LEU A N 1
ATOM 581 C CA . LEU A 1 80 ? 14.387 7.542 37.637 1.00 25.59 80 LEU A CA 1
ATOM 582 C C . LEU A 1 80 ? 13.903 8.718 38.490 1.00 25.59 80 LEU A C 1
ATOM 584 O O . LEU A 1 80 ? 12.762 8.734 38.947 1.00 25.59 80 LEU A O 1
ATOM 588 N N . THR A 1 81 ? 14.759 9.714 38.690 1.00 26.88 81 THR A N 1
ATOM 589 C CA . THR A 1 81 ? 14.376 11.024 39.226 1.00 26.88 81 THR A CA 1
ATOM 590 C C . THR A 1 81 ? 14.175 12.008 38.077 1.00 26.88 81 THR A C 1
ATOM 592 O O . THR A 1 81 ? 15.120 12.423 37.411 1.00 26.88 81 THR A O 1
ATOM 595 N N . LEU A 1 82 ? 12.921 12.397 37.839 1.00 28.31 82 LEU A N 1
ATOM 596 C CA . LEU A 1 82 ? 12.574 13.508 36.953 1.00 28.31 82 LEU A CA 1
ATOM 597 C C . LEU A 1 82 ? 12.729 14.817 37.735 1.00 28.31 82 LEU A C 1
ATOM 599 O O . LEU A 1 82 ? 11.927 15.117 38.616 1.00 28.31 82 LEU A O 1
ATOM 603 N N . SER A 1 83 ? 13.775 15.582 37.422 1.00 28.31 83 SER A N 1
ATOM 604 C CA . SER A 1 83 ? 13.968 16.942 37.929 1.00 28.31 83 SER A CA 1
ATOM 605 C C . SER A 1 83 ? 13.415 17.940 36.913 1.00 28.31 83 SER A C 1
ATOM 607 O O . SER A 1 83 ? 13.961 18.092 35.821 1.00 28.31 83 SER A O 1
ATOM 609 N N . SER A 1 84 ? 12.310 18.599 37.257 1.00 33.06 84 SER A N 1
ATOM 610 C CA . SER A 1 84 ? 11.756 19.728 36.509 1.00 33.06 84 SER A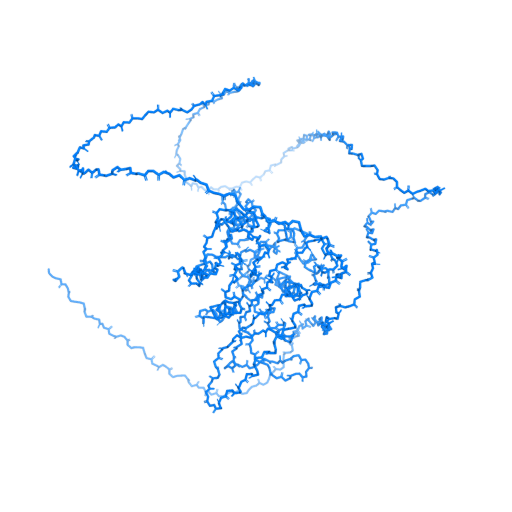 CA 1
ATOM 611 C C . SER A 1 84 ? 12.341 21.034 37.053 1.00 33.06 84 SER A C 1
ATOM 613 O O . SER A 1 84 ? 11.902 21.524 38.093 1.00 33.06 84 SER A O 1
ATOM 615 N N . GLY A 1 85 ? 13.333 21.589 36.358 1.00 32.19 85 GLY A N 1
ATOM 616 C CA . GLY A 1 85 ? 13.803 22.961 36.568 1.00 32.19 85 GLY A CA 1
ATOM 617 C C . GLY A 1 85 ? 13.128 23.926 35.579 1.00 32.19 85 GLY A C 1
ATOM 618 O O . GLY A 1 85 ? 12.943 23.546 34.421 1.00 32.19 85 GLY A O 1
ATOM 619 N N . PRO A 1 86 ? 12.736 25.142 35.999 1.00 31.44 86 PRO A N 1
ATOM 620 C CA . PRO A 1 86 ? 12.091 26.120 35.127 1.00 31.44 86 PRO A CA 1
ATOM 621 C C . PRO A 1 86 ? 13.105 26.786 34.185 1.00 31.44 86 PRO A C 1
ATOM 623 O O . PRO A 1 86 ? 14.188 27.188 34.602 1.00 31.44 86 PRO A O 1
ATOM 626 N N . SER A 1 87 ? 12.741 26.918 32.910 1.00 32.34 87 SER A N 1
ATOM 627 C CA . SER A 1 87 ? 13.490 27.685 31.914 1.00 32.34 87 SER A CA 1
ATOM 628 C C . SER A 1 87 ? 13.102 29.163 31.986 1.00 32.34 87 SER A C 1
ATOM 630 O O . SER A 1 87 ? 11.993 29.536 31.599 1.00 32.34 87 SER A O 1
ATOM 632 N N . GLU A 1 88 ? 14.020 29.982 32.486 1.00 27.67 88 GLU A N 1
ATOM 633 C CA . GLU A 1 88 ? 13.972 31.443 32.464 1.00 27.67 88 GLU A CA 1
ATOM 634 C C . GLU A 1 88 ? 14.426 31.927 31.073 1.00 27.67 88 GLU A C 1
ATOM 636 O O . GLU A 1 88 ? 15.484 31.531 30.585 1.00 27.67 88 GLU A O 1
ATOM 641 N N . VAL A 1 89 ? 13.582 32.706 30.391 1.00 32.94 89 VAL A N 1
ATOM 642 C CA . VAL A 1 89 ? 13.852 33.259 29.055 1.00 32.94 89 VAL A CA 1
ATOM 643 C C . VAL A 1 89 ? 14.191 34.735 29.217 1.00 32.94 89 VAL A C 1
ATOM 645 O O . VAL A 1 89 ? 13.318 35.553 29.504 1.00 32.94 89 VAL A O 1
ATOM 648 N N . GLU A 1 90 ? 15.467 35.056 29.036 1.00 32.69 90 GLU A N 1
ATOM 649 C CA . GLU A 1 90 ? 16.006 36.413 29.028 1.00 32.69 90 GLU A CA 1
ATOM 650 C C . GLU A 1 90 ? 15.831 37.026 27.626 1.00 32.69 90 GLU A C 1
ATOM 652 O O . GLU A 1 90 ? 16.265 36.455 26.624 1.00 32.69 90 GLU A O 1
ATOM 657 N N . TRP A 1 91 ? 15.153 38.173 27.544 1.00 31.83 91 TRP A N 1
ATOM 658 C CA . TRP A 1 91 ? 14.980 38.951 26.315 1.00 31.83 91 TRP A CA 1
ATOM 659 C C . TRP A 1 91 ? 15.962 40.123 26.317 1.00 31.83 91 TRP A C 1
ATOM 661 O O . TRP A 1 91 ? 15.820 41.040 27.124 1.00 31.83 91 TRP A O 1
ATOM 671 N N . THR A 1 92 ? 16.917 40.144 25.387 1.00 33.06 92 THR A N 1
ATOM 672 C CA . THR A 1 92 ? 17.729 41.336 25.109 1.00 33.06 92 THR A CA 1
ATOM 673 C C . THR A 1 92 ? 17.121 42.113 23.947 1.00 33.06 92 THR A C 1
ATOM 675 O O . THR A 1 92 ? 16.898 41.571 22.865 1.00 33.06 92 THR A O 1
ATOM 678 N N . SER A 1 93 ? 16.821 43.385 24.202 1.00 31.27 93 SER A N 1
ATOM 679 C CA . SER A 1 93 ? 16.303 44.350 23.232 1.00 31.27 93 SER A CA 1
ATOM 680 C C . SER A 1 93 ? 17.467 45.219 22.765 1.00 31.27 93 SER A C 1
ATOM 682 O O . SER A 1 93 ? 18.049 45.910 23.596 1.00 31.27 93 SER A O 1
ATOM 684 N N . ASP A 1 94 ? 17.794 45.200 21.474 1.00 35.22 94 ASP A N 1
ATOM 685 C CA . ASP A 1 94 ? 18.761 46.132 20.886 1.00 35.22 94 ASP A CA 1
ATOM 686 C C . ASP A 1 94 ? 18.029 47.300 20.208 1.00 35.22 94 ASP A C 1
ATOM 688 O O . ASP A 1 94 ? 17.159 47.113 19.353 1.00 35.22 94 ASP A O 1
ATOM 692 N N . GLU A 1 95 ? 18.385 48.517 20.623 1.00 39.97 95 GLU A N 1
ATOM 693 C CA . GLU A 1 95 ? 17.975 49.783 20.012 1.00 39.97 95 GLU A CA 1
ATOM 694 C C . GLU A 1 95 ? 18.704 50.038 18.675 1.00 39.97 95 GLU A C 1
ATOM 696 O O . GLU A 1 95 ? 19.857 49.635 18.506 1.00 39.97 95 GLU A O 1
ATOM 701 N N . PRO A 1 96 ? 18.090 50.776 17.729 1.00 46.22 96 PRO A N 1
ATOM 702 C CA . PRO A 1 96 ? 18.732 51.145 16.474 1.00 46.22 96 PRO A CA 1
ATOM 703 C C . PRO A 1 96 ? 19.498 52.475 16.568 1.00 46.22 96 PRO A C 1
ATOM 705 O O . PRO A 1 96 ? 18.978 53.506 17.005 1.00 46.22 96 PRO A O 1
ATOM 708 N N . THR A 1 97 ? 20.729 52.473 16.062 1.00 37.41 97 THR A N 1
ATOM 709 C CA . THR A 1 97 ? 21.583 53.655 15.912 1.00 37.41 97 THR A CA 1
ATOM 710 C C . THR A 1 97 ? 21.150 54.533 14.732 1.00 37.41 97 THR A C 1
ATOM 712 O O . THR A 1 97 ? 20.899 54.062 13.624 1.00 37.41 97 THR A O 1
ATOM 715 N N . LYS A 1 98 ? 21.101 55.845 14.988 1.00 42.56 98 LYS A N 1
ATOM 716 C CA . LYS A 1 98 ? 20.943 56.938 14.017 1.00 42.56 98 LYS A CA 1
ATOM 717 C C . LYS A 1 98 ? 22.254 57.209 13.278 1.00 42.56 98 LYS A C 1
ATOM 719 O O . LYS A 1 98 ? 23.237 57.471 13.955 1.00 42.56 98 LYS A O 1
ATOM 724 N N . GLU A 1 99 ? 22.205 57.367 11.955 1.00 38.44 99 GLU A N 1
ATOM 725 C CA . GLU A 1 99 ? 23.049 58.310 11.199 1.00 38.44 99 GLU A CA 1
ATOM 726 C C . GLU A 1 99 ? 22.261 58.852 9.986 1.00 38.44 99 GLU A C 1
ATOM 728 O O . GLU A 1 99 ? 21.532 58.116 9.324 1.00 38.44 99 GLU A O 1
ATOM 733 N N . GLY A 1 100 ? 22.365 60.158 9.724 1.00 35.31 100 GLY A N 1
ATOM 734 C CA . GLY A 1 100 ? 21.938 60.817 8.475 1.00 35.31 100 GLY A CA 1
ATOM 735 C C . GLY A 1 100 ? 23.154 61.468 7.794 1.00 35.31 100 GLY A C 1
ATOM 736 O O . GLY A 1 100 ? 24.277 61.178 8.189 1.00 35.31 100 GLY A O 1
ATOM 737 N N . PRO A 1 101 ? 22.978 62.498 6.945 1.00 55.78 101 PRO A N 1
ATOM 738 C CA . PRO A 1 101 ? 22.259 62.528 5.670 1.00 55.78 101 PRO A CA 1
ATOM 739 C C . PRO A 1 101 ? 23.208 62.843 4.483 1.00 55.78 101 PRO A C 1
ATOM 741 O O . PRO A 1 101 ? 24.312 63.348 4.675 1.00 55.78 101 PRO A O 1
ATOM 744 N N . GLY A 1 102 ? 22.760 62.619 3.240 1.00 32.25 102 GLY A N 1
ATOM 745 C CA . GLY A 1 102 ? 23.497 63.019 2.033 1.00 32.25 102 GLY A CA 1
ATOM 746 C C . GLY A 1 102 ? 22.616 63.102 0.781 1.00 32.25 102 GLY A C 1
ATOM 747 O O . GLY A 1 102 ? 21.854 62.189 0.487 1.00 32.25 102 GLY A O 1
ATOM 748 N N . GLU A 1 103 ? 22.712 64.241 0.101 1.00 34.81 103 GLU A N 1
ATOM 749 C CA . GLU A 1 103 ? 21.901 64.779 -0.999 1.00 34.81 103 GLU A CA 1
ATOM 750 C C . GLU A 1 103 ? 21.984 64.035 -2.350 1.00 34.81 103 GLU A C 1
ATOM 752 O O . GLU A 1 103 ? 23.009 63.446 -2.681 1.00 34.81 103 GLU A O 1
ATOM 757 N N . GLY A 1 104 ? 20.974 64.251 -3.216 1.00 32.09 104 GLY A N 1
ATOM 758 C CA . GLY A 1 104 ? 21.252 64.555 -4.632 1.00 32.09 104 GLY A CA 1
ATOM 759 C C . GLY A 1 104 ? 20.371 63.934 -5.732 1.00 32.09 104 GLY A C 1
ATOM 760 O O . GLY A 1 104 ? 20.648 62.838 -6.189 1.00 32.09 104 GLY A O 1
ATOM 761 N N . ALA A 1 105 ? 19.449 64.755 -6.265 1.00 32.50 105 ALA A N 1
ATOM 762 C CA . ALA A 1 105 ? 18.997 64.860 -7.676 1.00 32.50 105 ALA A CA 1
ATOM 763 C C . ALA A 1 105 ? 18.153 63.717 -8.314 1.00 32.50 105 ALA A C 1
ATOM 765 O O . ALA A 1 105 ? 18.625 62.614 -8.536 1.00 32.50 105 ALA A O 1
ATOM 766 N N . LYS A 1 106 ? 16.846 63.933 -8.564 1.00 36.19 106 LYS A N 1
ATOM 767 C CA . LYS A 1 106 ? 16.166 64.559 -9.743 1.00 36.19 106 LYS A CA 1
ATOM 768 C C . LYS A 1 106 ? 15.794 63.560 -10.860 1.00 36.19 106 LYS A C 1
ATOM 770 O O . LYS A 1 106 ? 16.677 63.096 -11.561 1.00 36.19 106 LYS A O 1
ATOM 775 N N . TYR A 1 107 ? 14.487 63.332 -11.054 1.00 33.75 107 TYR A N 1
ATOM 776 C CA . TYR A 1 107 ? 13.672 63.570 -12.274 1.00 33.75 107 TYR A CA 1
ATOM 777 C C . TYR A 1 107 ? 12.328 62.805 -12.157 1.00 33.75 107 TYR A C 1
ATOM 779 O O . TYR A 1 107 ? 12.320 61.585 -12.042 1.00 33.75 107 TYR A O 1
ATOM 787 N N . GLY A 1 108 ? 11.199 63.529 -12.163 1.00 28.56 108 GLY A N 1
ATOM 788 C CA . GLY A 1 108 ? 9.860 63.009 -12.528 1.00 28.56 108 GLY A CA 1
ATOM 789 C C . GLY A 1 108 ? 9.523 63.410 -13.978 1.00 28.56 108 GLY A C 1
ATOM 790 O O . GLY A 1 108 ? 10.466 63.776 -14.688 1.00 28.56 108 GLY A O 1
ATOM 791 N N . PRO A 1 109 ? 8.244 63.488 -14.418 1.00 57.00 109 PRO A N 1
ATOM 792 C CA . PRO A 1 109 ? 6.956 63.108 -13.796 1.00 57.00 109 PRO A CA 1
ATOM 793 C C . PRO A 1 109 ? 6.176 62.102 -14.717 1.00 57.00 109 PRO A C 1
ATOM 795 O O . PRO A 1 109 ? 6.795 61.539 -15.609 1.00 57.00 109 PRO A O 1
ATOM 798 N N . GLU A 1 110 ? 4.894 61.715 -14.611 1.00 32.06 110 GLU A N 1
ATOM 799 C CA . GLU A 1 110 ? 3.648 62.416 -14.260 1.00 32.06 110 GLU A CA 1
ATOM 800 C C . GLU A 1 110 ? 2.440 61.425 -14.281 1.00 32.06 110 GLU A C 1
ATOM 802 O O . GLU A 1 110 ? 2.450 60.498 -15.086 1.00 32.06 110 GLU A O 1
ATOM 807 N N . VAL A 1 111 ? 1.430 61.697 -13.425 1.00 31.91 111 VAL A N 1
ATOM 808 C CA . VAL A 1 111 ? -0.040 61.386 -13.426 1.00 31.91 111 VAL A CA 1
ATOM 809 C C . VAL A 1 111 ? -0.578 59.978 -13.779 1.00 31.91 111 VAL A C 1
ATOM 811 O O . VAL A 1 111 ? -0.144 59.336 -14.719 1.00 31.91 111 VAL A O 1
ATOM 814 N N . VAL A 1 112 ? -1.588 59.419 -13.087 1.00 28.20 112 VAL A N 1
ATOM 815 C CA . VAL A 1 112 ? -2.950 59.949 -12.826 1.00 28.20 112 VAL A CA 1
ATOM 816 C C . VAL A 1 112 ? -3.516 59.447 -11.479 1.00 28.20 112 VAL A C 1
ATOM 818 O O . VAL A 1 112 ? -3.287 58.309 -11.078 1.00 28.20 112 VAL A O 1
ATOM 821 N N . ALA A 1 113 ? -4.281 60.319 -10.814 1.00 30.06 113 ALA A N 1
ATOM 822 C CA . ALA A 1 113 ? -4.984 60.144 -9.541 1.00 30.06 113 ALA A CA 1
ATOM 823 C C . ALA A 1 113 ? -6.468 59.762 -9.711 1.00 30.06 113 ALA A C 1
ATOM 825 O O . ALA A 1 113 ? -7.049 60.168 -10.712 1.00 30.06 113 ALA A O 1
ATOM 826 N N . VAL A 1 114 ? -7.068 59.112 -8.695 1.00 27.66 114 VAL A N 1
ATOM 827 C CA . VAL A 1 114 ? -8.448 59.311 -8.156 1.00 27.66 114 VAL A CA 1
ATOM 828 C C . VAL A 1 114 ? -8.438 58.759 -6.700 1.00 27.66 114 VAL A C 1
ATOM 830 O O . VAL A 1 114 ? -8.035 57.613 -6.522 1.00 27.66 114 VAL A O 1
ATOM 833 N N . ASP A 1 115 ? -8.495 59.562 -5.621 1.00 24.91 115 ASP A N 1
ATOM 834 C CA . ASP A 1 115 ? -9.670 60.085 -4.856 1.00 24.91 115 ASP A CA 1
ATOM 835 C C . ASP A 1 115 ? -10.612 58.984 -4.287 1.00 24.91 115 ASP A C 1
ATOM 837 O O . ASP A 1 115 ? -10.985 58.091 -5.037 1.00 24.91 115 ASP A O 1
ATOM 841 N N . THR A 1 116 ? -11.129 58.935 -3.046 1.00 30.31 116 THR A N 1
ATOM 842 C CA . THR A 1 116 ? -10.941 59.575 -1.716 1.00 30.31 116 THR A CA 1
ATOM 843 C C . THR A 1 116 ? -11.878 58.854 -0.705 1.00 30.31 116 THR A C 1
ATOM 845 O O . THR A 1 116 ? -12.829 58.199 -1.127 1.00 30.31 116 THR A O 1
ATOM 848 N N . CYS A 1 117 ? -11.674 59.096 0.607 1.00 26.69 117 CYS A N 1
ATOM 849 C CA . CYS A 1 117 ? -12.646 59.007 1.734 1.00 26.69 117 CYS A CA 1
ATOM 850 C C . CYS A 1 117 ? -12.992 57.608 2.318 1.00 26.69 117 CYS A C 1
ATOM 852 O O . CYS A 1 117 ? -13.223 56.666 1.577 1.00 26.69 117 CYS A O 1
ATOM 854 N N . ALA A 1 118 ? -13.124 57.379 3.635 1.00 29.23 118 ALA A N 1
ATOM 855 C CA . ALA A 1 118 ? -13.034 58.239 4.820 1.00 29.23 118 ALA A CA 1
ATOM 856 C C . ALA A 1 118 ? -12.881 57.426 6.133 1.00 29.23 118 ALA A C 1
ATOM 858 O O . ALA A 1 118 ? -13.144 56.229 6.193 1.00 29.23 118 ALA A O 1
ATOM 859 N N . GLU A 1 119 ? -12.453 58.181 7.146 1.00 29.45 119 GLU A N 1
ATOM 860 C CA . GLU A 1 119 ? -12.367 58.031 8.607 1.00 29.45 119 GLU A CA 1
ATOM 861 C C . GLU A 1 119 ? -13.241 57.006 9.364 1.00 29.45 119 GLU A C 1
ATOM 863 O O . GLU A 1 119 ? -14.401 56.766 9.044 1.00 29.45 119 GLU A O 1
ATOM 868 N N . GLY A 1 120 ? -12.709 56.556 10.513 1.00 28.28 120 GLY A N 1
ATOM 869 C CA . GLY A 1 120 ? -13.504 56.047 11.638 1.00 28.28 120 GLY A CA 1
ATOM 870 C C . GLY A 1 120 ? -12.672 55.465 12.790 1.00 28.28 120 GLY A C 1
ATOM 871 O O . GLY A 1 120 ? -12.333 54.290 12.774 1.00 28.28 120 GLY A O 1
ATOM 872 N N . ALA A 1 121 ? -12.341 56.301 13.776 1.00 30.06 121 ALA A N 1
ATOM 873 C CA . ALA A 1 121 ? -11.556 56.015 14.983 1.00 30.06 121 ALA A CA 1
ATOM 874 C C . ALA A 1 121 ? -12.231 55.083 16.019 1.00 30.06 121 ALA A C 1
ATOM 876 O O . ALA A 1 121 ? -13.453 54.963 16.044 1.00 30.06 121 ALA A O 1
ATOM 877 N N . GLY A 1 122 ? -11.441 54.545 16.964 1.00 28.08 122 GLY A N 1
ATOM 878 C CA . GLY A 1 122 ? -11.967 54.084 18.260 1.00 28.08 122 GLY A CA 1
ATOM 879 C C . GLY A 1 122 ? -11.076 53.133 19.066 1.00 28.08 122 GLY A C 1
ATOM 880 O O . GLY A 1 122 ? -11.289 51.928 19.043 1.00 28.08 122 GLY A O 1
ATOM 881 N N . LEU A 1 123 ? -10.116 53.689 19.810 1.00 31.00 123 LEU A N 1
ATOM 882 C CA . LEU A 1 123 ? -9.408 53.053 20.933 1.00 31.00 123 LEU A CA 1
ATOM 883 C C . LEU A 1 123 ? -10.368 52.732 22.095 1.00 31.00 123 LEU A C 1
ATOM 885 O O . LEU A 1 123 ? -11.215 53.563 22.410 1.00 31.00 123 LEU A O 1
ATOM 889 N N . ASN A 1 124 ? -10.161 51.599 22.776 1.00 32.34 124 ASN A N 1
ATOM 890 C CA . ASN A 1 124 ? -10.105 51.525 24.244 1.00 32.34 124 ASN A CA 1
ATOM 891 C C . ASN A 1 124 ? -9.530 50.175 24.708 1.00 32.34 124 ASN A C 1
ATOM 893 O O . ASN A 1 124 ? -10.092 49.112 24.449 1.00 32.34 124 ASN A O 1
ATOM 897 N N . ASP A 1 125 ? -8.406 50.276 25.414 1.00 32.12 125 ASP A N 1
ATOM 898 C CA . ASP A 1 125 ? -7.887 49.320 26.394 1.00 32.12 125 ASP A CA 1
ATOM 899 C C . ASP A 1 125 ? -8.870 49.156 27.568 1.00 32.12 125 ASP A C 1
ATOM 901 O O . ASP A 1 125 ? -9.576 50.108 27.893 1.00 32.12 125 ASP A O 1
ATOM 905 N N . VAL A 1 126 ? -8.857 47.995 28.238 1.00 32.47 126 VAL A N 1
ATOM 906 C CA . VAL A 1 126 ? -8.715 47.839 29.705 1.00 32.47 126 VAL A CA 1
ATOM 907 C C . VAL A 1 126 ? -8.657 46.341 30.064 1.00 32.47 126 VAL A C 1
ATOM 909 O O . VAL A 1 126 ? -9.402 45.501 29.568 1.00 32.47 126 VAL A O 1
ATOM 912 N N . SER A 1 127 ? -7.714 46.061 30.954 1.00 32.66 127 SER A N 1
ATOM 913 C CA . SER A 1 127 ? -7.340 44.839 31.662 1.00 32.66 127 SER A CA 1
ATOM 914 C C . SER A 1 127 ? -8.418 44.220 32.573 1.00 32.66 127 SER A C 1
ATOM 916 O O . SER A 1 127 ? -9.319 44.909 33.040 1.00 32.66 127 SER A O 1
ATOM 918 N N . GLY A 1 128 ? -8.241 42.942 32.958 1.00 29.03 128 GLY A N 1
ATOM 919 C CA . GLY A 1 128 ? -8.777 42.444 34.239 1.00 29.03 128 GLY A CA 1
ATOM 920 C C . GLY A 1 128 ? -9.200 40.971 34.325 1.00 29.03 128 GLY A C 1
ATOM 921 O O . GLY A 1 128 ? -10.339 40.643 34.039 1.00 29.03 128 GLY A O 1
ATOM 922 N N . LEU A 1 129 ? -8.265 40.130 34.780 1.00 31.75 129 LEU A N 1
ATOM 923 C CA . LEU A 1 129 ? -8.360 39.100 35.838 1.00 31.75 129 LEU A CA 1
ATOM 924 C C . LEU A 1 129 ? -9.628 38.228 36.041 1.00 31.75 129 LEU A C 1
ATOM 926 O O . LEU A 1 129 ? -10.706 38.723 36.332 1.00 31.75 129 LEU A O 1
ATOM 930 N N . ASN A 1 130 ? -9.350 36.915 36.114 1.00 31.19 130 ASN A N 1
ATOM 931 C CA . ASN A 1 130 ? -9.832 35.879 37.050 1.00 31.19 130 ASN A CA 1
ATOM 932 C C . ASN A 1 130 ? -11.331 35.731 37.367 1.00 31.19 130 ASN A C 1
ATOM 934 O O . ASN A 1 130 ? -11.960 36.614 37.937 1.00 31.19 130 ASN A O 1
ATOM 938 N N . GLY A 1 131 ? -11.824 34.494 37.230 1.00 30.23 131 GLY A N 1
ATOM 939 C CA . GLY A 1 131 ? -13.007 34.040 37.960 1.00 30.23 131 GLY A CA 1
ATOM 940 C C . GLY A 1 131 ? -13.545 32.692 37.493 1.00 30.23 131 GLY A C 1
ATOM 941 O O . GLY A 1 131 ? -14.349 32.635 36.571 1.00 30.23 131 GLY A O 1
ATOM 942 N N . GLU A 1 132 ? -13.120 31.619 38.162 1.00 34.91 132 GLU A N 1
ATOM 943 C CA . GLU A 1 132 ? -13.857 30.355 38.257 1.00 34.91 132 GLU A CA 1
ATOM 944 C C . GLU A 1 132 ? -15.335 30.593 38.600 1.00 34.91 132 GLU A C 1
ATOM 946 O O . GLU A 1 132 ? -15.647 31.314 39.545 1.00 34.91 132 GLU A O 1
ATOM 951 N N . SER A 1 133 ? -16.244 29.910 37.909 1.00 35.16 133 SER A N 1
ATOM 952 C CA . SER A 1 133 ? -17.423 29.322 38.554 1.00 35.16 133 SER A CA 1
ATOM 953 C C . SER A 1 133 ? -18.051 28.261 37.655 1.00 35.16 133 SER A C 1
ATOM 955 O O . SER A 1 133 ? -18.349 28.479 36.483 1.00 35.16 133 SER A O 1
ATOM 957 N N . ALA A 1 134 ? -18.197 27.077 38.238 1.00 39.50 134 ALA A N 1
ATOM 958 C CA . ALA A 1 134 ? -18.994 25.980 37.734 1.00 39.50 134 ALA A CA 1
ATOM 959 C C . ALA A 1 134 ? -20.482 26.315 37.885 1.00 39.50 134 ALA A C 1
ATOM 961 O O . ALA A 1 134 ? -20.888 26.734 38.965 1.00 39.50 134 ALA A O 1
ATOM 962 N N . LEU A 1 135 ? -21.279 26.066 36.845 1.00 37.22 135 LEU A N 1
ATOM 963 C CA . LEU A 1 135 ? -22.732 25.925 36.932 1.00 37.22 135 LEU A CA 1
ATOM 964 C C . LEU A 1 135 ? -23.203 24.915 35.875 1.00 37.22 135 LEU A C 1
ATOM 966 O O . LEU A 1 135 ? -23.216 25.172 34.678 1.00 37.22 135 LEU A O 1
ATOM 970 N N . GLU A 1 136 ? -23.435 23.706 36.374 1.00 36.69 136 GLU A N 1
ATOM 971 C CA . GLU A 1 136 ? -24.618 22.865 36.171 1.00 36.69 136 GLU A CA 1
ATOM 972 C C . GLU A 1 136 ? -25.681 23.380 35.173 1.00 36.69 136 GLU A C 1
ATOM 974 O O . GLU A 1 136 ? -26.409 24.323 35.465 1.00 36.69 136 GLU A O 1
ATOM 979 N N . GLU A 1 137 ? -25.834 22.686 34.038 1.00 38.31 137 GLU A N 1
ATOM 980 C CA . GLU A 1 137 ? -27.046 22.724 33.206 1.00 38.31 137 GLU A CA 1
ATOM 981 C C . GLU A 1 137 ? -27.584 21.296 33.017 1.00 38.31 137 GLU A C 1
ATOM 983 O O . GLU A 1 137 ? -26.937 20.421 32.435 1.00 38.31 137 GLU A O 1
ATOM 988 N N . GLN A 1 138 ? -28.787 21.066 33.549 1.00 35.56 138 GLN A N 1
ATOM 989 C CA . GLN A 1 138 ? -29.678 19.957 33.205 1.00 35.56 138 GLN A CA 1
ATOM 990 C C . GLN A 1 138 ? -30.651 20.388 32.086 1.00 35.56 138 GLN A C 1
ATOM 992 O O . GLN A 1 138 ? -30.858 21.582 31.888 1.00 35.56 138 GLN A O 1
ATOM 997 N N . PRO A 1 139 ? -31.237 19.432 31.338 1.00 49.41 139 PRO A N 1
ATOM 998 C CA . PRO A 1 139 ? -31.787 19.675 30.008 1.00 49.41 139 PRO A CA 1
ATOM 999 C C . PRO A 1 139 ? -33.264 20.089 30.015 1.00 49.41 139 PRO A C 1
ATOM 1001 O O . PRO A 1 139 ? -34.085 19.505 30.725 1.00 49.41 139 PRO A O 1
ATOM 1004 N N . GLU A 1 140 ? -33.618 21.023 29.131 1.00 42.06 140 GLU A N 1
ATOM 1005 C CA . GLU A 1 140 ? -35.006 21.379 28.838 1.00 42.06 140 GLU A CA 1
ATOM 1006 C C . GLU A 1 140 ? -35.717 20.283 28.020 1.00 42.06 140 GLU A C 1
ATOM 1008 O O . GLU A 1 140 ? -35.272 19.861 26.949 1.00 42.06 140 GLU A O 1
ATOM 1013 N N . ARG A 1 141 ? -36.866 19.843 28.544 1.00 41.03 141 ARG A N 1
ATOM 1014 C CA . ARG A 1 141 ? -37.979 19.238 27.804 1.00 41.03 141 ARG A CA 1
ATOM 1015 C C . ARG A 1 141 ? -39.099 20.275 27.720 1.00 41.03 141 ARG A C 1
ATOM 1017 O O . ARG A 1 141 ? -39.463 20.812 28.756 1.00 41.03 141 ARG A O 1
ATOM 1024 N N . ASP A 1 142 ? -39.679 20.463 26.537 1.00 34.56 142 ASP A N 1
ATOM 1025 C CA . ASP A 1 142 ? -41.129 20.384 26.268 1.00 34.56 142 ASP A CA 1
ATOM 1026 C C . ASP A 1 142 ? -41.365 20.654 24.765 1.00 34.56 142 ASP A C 1
ATOM 1028 O O . ASP A 1 142 ? -40.782 21.559 24.182 1.00 34.56 142 ASP A O 1
ATOM 1032 N N . SER A 1 143 ? -41.975 19.739 24.007 1.00 35.00 143 SER A N 1
ATOM 1033 C CA . SER A 1 143 ? -43.401 19.373 23.968 1.00 35.00 143 SER A CA 1
ATOM 1034 C C . SER A 1 143 ? -44.205 20.289 23.040 1.00 35.00 143 SER A C 1
ATOM 1036 O O . SER A 1 143 ? -44.491 21.433 23.363 1.00 35.00 143 SER A O 1
ATOM 1038 N N . THR A 1 144 ? -44.617 19.755 21.887 1.00 38.19 144 THR A N 1
ATOM 1039 C CA . THR A 1 144 ? -45.915 20.076 21.276 1.00 38.19 144 THR A CA 1
ATOM 1040 C C . THR A 1 144 ? -46.463 18.826 20.590 1.00 38.19 144 THR A C 1
ATOM 1042 O O . THR A 1 144 ? -45.845 18.242 19.701 1.00 38.19 144 THR A O 1
ATOM 1045 N N . ALA A 1 145 ? -47.628 18.401 21.070 1.00 38.34 145 ALA A N 1
ATOM 1046 C CA . ALA A 1 145 ? -48.465 17.347 20.524 1.00 38.34 145 ALA A CA 1
ATOM 1047 C C . ALA A 1 145 ? -49.515 17.938 19.571 1.00 38.34 145 ALA A C 1
ATOM 1049 O O . ALA A 1 145 ? -49.895 19.099 19.718 1.00 38.34 145 ALA A O 1
ATOM 1050 N N . ASN A 1 146 ? -50.041 17.112 18.662 1.00 35.81 146 ASN A N 1
ATOM 1051 C CA . ASN A 1 146 ? -51.477 17.059 18.375 1.00 35.81 146 ASN A CA 1
ATOM 1052 C C . ASN A 1 146 ? -51.867 15.753 17.639 1.00 35.81 146 ASN A C 1
ATOM 1054 O O . ASN A 1 146 ? -50.988 15.088 17.089 1.00 35.81 146 ASN A O 1
ATOM 1058 N N . PRO A 1 147 ? -53.159 15.360 17.681 1.00 57.62 147 PRO A N 1
ATOM 1059 C CA . PRO A 1 147 ? -53.608 13.964 17.696 1.00 57.62 147 PRO A CA 1
ATOM 1060 C C . PRO A 1 147 ? -54.434 13.568 16.457 1.00 57.62 147 PRO A C 1
ATOM 1062 O O . PRO A 1 147 ? -54.921 14.441 15.744 1.00 57.62 147 PRO A O 1
ATOM 1065 N N . MET A 1 148 ? -54.680 12.266 16.254 1.00 37.62 148 MET A N 1
ATOM 1066 C CA . MET A 1 148 ? -56.000 11.750 15.845 1.00 37.62 148 MET A CA 1
ATOM 1067 C C . MET A 1 148 ? -56.092 10.217 15.921 1.00 37.62 148 MET A C 1
ATOM 1069 O O . MET A 1 148 ? -55.093 9.507 15.864 1.00 37.62 148 MET A O 1
ATOM 1073 N N . GLU A 1 149 ? -57.331 9.774 16.113 1.00 41.50 149 GLU A N 1
ATOM 1074 C CA . GLU A 1 149 ? -57.820 8.534 16.717 1.00 41.50 149 GLU A CA 1
ATOM 1075 C C . GLU A 1 149 ? -58.133 7.382 15.731 1.00 41.50 149 GLU A C 1
ATOM 1077 O O . GLU A 1 149 ? -58.036 7.536 14.514 1.00 41.50 149 GLU A O 1
ATOM 1082 N N . SER A 1 150 ? -58.645 6.290 16.328 1.00 39.06 150 SER A N 1
ATOM 1083 C CA . SER A 1 150 ? -59.470 5.161 15.830 1.00 39.06 150 SER A CA 1
ATOM 1084 C C . SER A 1 150 ? -58.725 3.818 15.713 1.00 39.06 150 SER A C 1
ATOM 1086 O O . SER A 1 150 ? -57.800 3.673 14.924 1.00 39.06 150 SER A O 1
ATOM 1088 N N . GLU A 1 151 ? -58.867 2.885 16.667 1.00 37.56 151 GLU A N 1
ATOM 1089 C CA . GLU A 1 151 ? -60.012 2.014 17.053 1.00 37.56 151 GLU A CA 1
ATOM 1090 C C . GLU A 1 151 ? -60.222 0.785 16.142 1.00 37.56 151 GLU A C 1
ATOM 1092 O O . GLU A 1 151 ? -60.671 0.927 15.012 1.00 37.56 151 GLU A O 1
ATOM 1097 N N . SER A 1 152 ? -59.972 -0.419 16.692 1.00 38.81 152 SER A N 1
ATOM 1098 C CA . SER A 1 152 ? -60.806 -1.645 16.579 1.00 38.81 152 SER A CA 1
ATOM 1099 C C . SER A 1 152 ? -60.129 -2.812 17.345 1.00 38.81 152 SER A C 1
ATOM 1101 O O . SER A 1 152 ? -59.052 -3.253 16.948 1.00 38.81 152 SER A O 1
ATOM 1103 N N . SER A 1 153 ? -60.562 -3.136 18.576 1.00 38.22 153 SER A N 1
ATOM 1104 C CA . SER A 1 153 ? -61.387 -4.314 18.970 1.00 38.22 153 SER A CA 1
ATOM 1105 C C . SER A 1 153 ? -60.766 -5.703 18.661 1.00 38.22 153 SER A C 1
ATOM 1107 O O . SER A 1 153 ? -60.705 -6.102 17.507 1.00 38.22 153 SER A O 1
ATOM 1109 N N . SER A 1 154 ? -60.159 -6.403 19.644 1.00 40.88 154 SER A N 1
ATOM 1110 C CA . SER A 1 154 ? -60.741 -7.402 20.601 1.00 40.88 154 SER A CA 1
ATOM 1111 C C . SER A 1 154 ? -60.757 -8.859 20.065 1.00 40.88 154 SER A C 1
ATOM 1113 O O . SER A 1 154 ? -60.855 -9.018 18.853 1.00 40.88 154 SER A O 1
ATOM 1115 N N . PRO A 1 155 ? -60.841 -9.930 20.896 1.00 59.72 155 PRO A N 1
ATOM 1116 C CA . PRO A 1 155 ? -60.405 -10.118 22.295 1.00 59.72 155 PRO A CA 1
ATOM 1117 C C . PRO A 1 155 ? -59.750 -11.506 22.607 1.00 59.72 155 PRO A C 1
ATOM 1119 O O . PRO A 1 155 ? -59.699 -12.393 21.763 1.00 59.72 155 PRO A O 1
ATOM 1122 N N . ASP A 1 156 ? -59.281 -11.635 23.857 1.00 37.84 156 ASP A N 1
ATOM 1123 C CA . ASP A 1 156 ? -59.287 -12.794 24.779 1.00 37.84 156 ASP A CA 1
ATOM 1124 C C . ASP A 1 156 ? -59.007 -14.233 24.300 1.00 37.84 156 ASP A C 1
ATOM 1126 O O . ASP A 1 156 ? -59.834 -14.850 23.639 1.00 37.84 156 ASP A O 1
ATOM 1130 N N . GLU A 1 157 ? -57.978 -14.860 24.892 1.00 43.03 157 GLU A N 1
ATOM 1131 C CA . GLU A 1 157 ? -58.195 -16.121 25.621 1.00 43.03 157 GLU A CA 1
ATOM 1132 C C . GLU A 1 157 ? -57.166 -16.305 26.750 1.00 43.03 157 GLU A C 1
ATOM 1134 O O . GLU A 1 157 ? -55.972 -16.036 26.604 1.00 43.03 157 GLU A O 1
ATOM 1139 N N . ALA A 1 158 ? -57.669 -16.713 27.912 1.00 39.75 158 ALA A N 1
ATOM 1140 C CA . ALA A 1 158 ? -56.970 -16.768 29.182 1.00 39.75 158 ALA A CA 1
ATOM 1141 C C . ALA A 1 158 ? -56.566 -18.200 29.562 1.00 39.75 158 ALA A C 1
ATOM 1143 O O . ALA A 1 158 ? -57.331 -19.130 29.349 1.00 39.75 158 ALA A O 1
ATOM 1144 N N . ALA A 1 159 ? -55.432 -18.274 30.270 1.00 45.19 159 ALA A N 1
ATOM 1145 C CA . ALA A 1 159 ? -55.075 -19.211 31.341 1.00 45.19 159 ALA A CA 1
ATOM 1146 C C . ALA A 1 159 ? -54.993 -20.720 31.034 1.00 45.19 159 ALA A C 1
ATOM 1148 O O . ALA A 1 159 ? -55.885 -21.298 30.433 1.00 45.19 159 ALA A O 1
ATOM 1149 N N . VAL A 1 160 ? -53.961 -21.378 31.591 1.00 42.22 160 VAL A N 1
ATOM 1150 C CA . VAL A 1 160 ? -54.096 -22.523 32.523 1.00 42.22 160 VAL A CA 1
ATOM 1151 C C . VAL A 1 160 ? -52.711 -23.105 32.903 1.00 42.22 160 VAL A C 1
ATOM 1153 O O . VAL A 1 160 ? -51.977 -23.606 32.061 1.00 42.22 160 VAL A O 1
ATOM 1156 N N . LEU A 1 161 ? -52.424 -23.009 34.210 1.00 39.97 161 LEU A N 1
ATOM 1157 C CA . LEU A 1 161 ? -51.763 -23.952 35.140 1.00 39.97 161 LEU A CA 1
ATOM 1158 C C . LEU A 1 161 ? -50.331 -24.491 34.889 1.00 39.97 161 LEU A C 1
ATOM 1160 O O . LEU A 1 161 ? -50.087 -25.311 34.011 1.00 39.97 161 LEU A O 1
ATOM 1164 N N . GLU A 1 162 ? -49.435 -24.157 35.833 1.00 49.16 162 GLU A N 1
ATOM 1165 C CA . GLU A 1 162 ? -48.339 -25.033 36.297 1.00 49.16 162 GLU A CA 1
ATOM 1166 C C . GLU A 1 162 ? -48.909 -26.305 36.977 1.00 49.16 162 GLU A C 1
ATOM 1168 O O . GLU A 1 162 ? -50.054 -26.269 37.446 1.00 49.16 162 GLU A O 1
ATOM 1173 N N . PRO A 1 163 ? -48.153 -27.425 37.077 1.00 54.00 163 PRO A N 1
ATOM 1174 C CA . PRO A 1 163 ? -47.173 -27.565 38.171 1.00 54.00 163 PRO A CA 1
ATOM 1175 C C . PRO A 1 163 ? -45.889 -28.376 37.837 1.00 54.00 163 PRO A C 1
ATOM 1177 O O . PRO A 1 163 ? -45.905 -29.350 37.089 1.00 54.00 163 PRO A O 1
ATOM 1180 N N . THR A 1 164 ? -44.775 -28.008 38.479 1.00 43.59 164 THR A N 1
ATOM 1181 C CA . THR A 1 164 ? -43.606 -28.860 38.840 1.00 43.59 164 THR A CA 1
ATOM 1182 C C . THR A 1 164 ? -44.073 -29.995 39.790 1.00 43.59 164 THR A C 1
ATOM 1184 O O . THR A 1 164 ? -45.091 -29.769 40.447 1.00 43.59 164 THR A O 1
ATOM 1187 N N . PRO A 1 165 ? -43.394 -31.158 39.990 1.00 54.84 165 PRO A N 1
ATOM 1188 C CA . PRO A 1 165 ? -41.932 -31.332 40.068 1.00 54.84 165 PRO A CA 1
ATOM 1189 C C . PRO A 1 165 ? -41.372 -32.680 39.537 1.00 54.84 165 PRO A C 1
ATOM 1191 O O . PRO A 1 165 ? -42.120 -33.593 39.221 1.00 54.84 165 PRO A O 1
ATOM 1194 N N . ASP A 1 166 ? -40.043 -32.819 39.442 1.00 40.28 166 ASP A N 1
ATOM 1195 C CA . ASP A 1 166 ? -39.329 -33.865 40.195 1.00 40.28 166 ASP A CA 1
ATOM 1196 C C . ASP A 1 166 ? -37.806 -33.807 40.033 1.00 40.28 166 ASP A C 1
ATOM 1198 O O . ASP A 1 166 ? -37.240 -33.557 38.968 1.00 40.28 166 ASP A O 1
ATOM 1202 N N . GLN A 1 167 ? -37.161 -34.031 41.175 1.00 42.84 167 GLN A N 1
ATOM 1203 C CA . GLN A 1 167 ? -35.734 -34.212 41.370 1.00 42.84 167 GLN A CA 1
ATOM 1204 C C . GLN A 1 167 ? -35.274 -35.528 40.739 1.00 42.84 167 GLN A C 1
ATOM 1206 O O . GLN A 1 167 ? -35.853 -36.581 40.998 1.00 42.84 167 GLN A O 1
ATOM 1211 N N . GLN A 1 168 ? -34.141 -35.502 40.038 1.00 39.31 168 GLN A N 1
ATOM 1212 C CA . GLN A 1 168 ? -33.331 -36.703 39.873 1.00 39.31 168 GLN A CA 1
ATOM 1213 C C . GLN A 1 168 ? -31.863 -36.376 40.141 1.00 39.31 168 GLN A C 1
ATOM 1215 O O . GLN A 1 168 ? -31.143 -35.807 39.325 1.00 39.31 168 GLN A O 1
ATOM 1220 N N . THR A 1 169 ? -31.455 -36.717 41.359 1.00 50.22 169 THR A N 1
ATOM 1221 C CA . THR A 1 169 ? -30.069 -36.857 41.793 1.00 50.22 169 THR A CA 1
ATOM 1222 C C . THR A 1 169 ? -29.401 -37.968 40.990 1.00 50.22 169 THR A C 1
ATOM 1224 O O . THR A 1 169 ? -29.912 -39.088 40.970 1.00 50.22 169 THR A O 1
ATOM 1227 N N . ASN A 1 170 ? -28.249 -37.684 40.382 1.00 40.69 170 ASN A N 1
ATOM 1228 C CA . ASN A 1 170 ? -27.367 -38.706 39.820 1.00 40.69 170 ASN A CA 1
ATOM 1229 C C . ASN A 1 170 ? -25.996 -38.637 40.519 1.00 40.69 170 ASN A C 1
ATOM 1231 O O . ASN A 1 170 ? -25.554 -37.535 40.859 1.00 40.69 170 ASN A O 1
ATOM 1235 N N . PRO A 1 171 ? -25.353 -39.785 40.791 1.00 56.69 171 PRO A N 1
ATOM 1236 C CA . PRO A 1 171 ? -24.284 -39.888 41.768 1.00 56.69 171 PRO A CA 1
ATOM 1237 C C . PRO A 1 171 ? -22.904 -39.555 41.189 1.00 56.69 171 PRO A C 1
ATOM 1239 O O . PRO A 1 171 ? -22.562 -39.900 40.060 1.00 56.69 171 PRO A O 1
ATOM 1242 N N . GLU A 1 172 ? -22.122 -38.888 42.033 1.00 48.78 172 GLU A N 1
ATOM 1243 C CA . GLU A 1 172 ? -20.739 -39.219 42.390 1.00 48.78 172 GLU A CA 1
ATOM 1244 C C . GLU A 1 172 ? -19.972 -40.104 41.389 1.00 48.78 172 GLU A C 1
ATOM 1246 O O . GLU A 1 172 ? -20.077 -41.330 41.385 1.00 48.78 172 GLU A O 1
ATOM 1251 N N . SER A 1 173 ? -19.149 -39.462 40.557 1.00 46.50 173 SER A N 1
ATOM 1252 C CA . SER A 1 173 ? -18.083 -40.119 39.800 1.00 46.50 173 SER A CA 1
ATOM 1253 C C . SER A 1 173 ? -16.730 -39.660 40.337 1.00 46.50 173 SER A C 1
ATOM 1255 O O . SER A 1 173 ? -16.440 -38.467 40.415 1.00 46.50 173 SER A O 1
ATOM 1257 N N . ALA A 1 174 ? -15.940 -40.648 40.746 1.00 54.12 174 ALA A N 1
ATOM 1258 C CA . ALA A 1 174 ? -14.595 -40.552 41.294 1.00 54.12 174 ALA A CA 1
ATOM 1259 C C . ALA A 1 174 ? -13.591 -39.840 40.352 1.00 54.12 174 ALA A C 1
ATOM 1261 O O . ALA A 1 174 ? -13.802 -39.795 39.137 1.00 54.12 174 ALA A O 1
ATOM 1262 N N . PRO A 1 175 ? -12.471 -39.315 40.889 1.00 52.56 175 PRO A N 1
ATOM 1263 C CA . PRO A 1 175 ? -11.484 -38.570 40.115 1.00 52.56 175 PRO A CA 1
ATOM 1264 C C . PRO A 1 175 ? -10.654 -39.493 39.211 1.00 52.56 175 PRO A C 1
ATOM 1266 O O . PRO A 1 175 ? -9.968 -40.403 39.677 1.00 52.56 175 PRO A O 1
ATOM 1269 N N . VAL A 1 176 ? -10.686 -39.217 37.907 1.00 49.66 176 VAL A N 1
ATOM 1270 C CA . VAL A 1 176 ? -9.761 -39.785 36.917 1.00 49.66 176 VAL A CA 1
ATOM 1271 C C . VAL A 1 176 ? -8.463 -38.961 36.943 1.00 49.66 176 VAL A C 1
ATOM 1273 O O . VAL A 1 176 ? -8.533 -37.731 36.931 1.00 49.66 176 VAL A O 1
ATOM 1276 N N . PRO A 1 177 ? -7.274 -39.589 36.990 1.00 51.22 177 PRO A N 1
ATOM 1277 C CA . PRO A 1 177 ? -6.004 -38.873 37.011 1.00 51.22 177 PRO A CA 1
ATOM 1278 C C . PRO A 1 177 ? -5.729 -38.205 35.658 1.00 51.22 177 PRO A C 1
ATOM 1280 O O . PRO A 1 177 ? -5.809 -38.847 34.613 1.00 51.22 177 PRO A O 1
ATOM 1283 N N . HIS A 1 178 ? -5.365 -36.922 35.689 1.00 44.44 178 HIS A N 1
ATOM 1284 C CA . HIS A 1 178 ? -4.836 -36.190 34.540 1.00 44.44 178 HIS A CA 1
ATOM 1285 C C . HIS A 1 178 ? -3.392 -36.631 34.244 1.00 44.44 178 HIS A C 1
ATOM 1287 O O . HIS A 1 178 ? -2.519 -36.411 35.086 1.00 44.44 178 HIS A O 1
ATOM 1293 N N . PRO A 1 179 ? -3.080 -37.180 33.057 1.00 50.94 179 PRO A N 1
ATOM 1294 C CA . PRO A 1 179 ? -1.730 -37.115 32.532 1.00 50.94 179 PRO A CA 1
ATOM 1295 C C . PRO A 1 179 ? -1.515 -35.743 31.885 1.00 50.94 179 PRO A C 1
ATOM 1297 O O . PRO A 1 179 ? -2.213 -35.352 30.949 1.00 50.94 179 PRO A O 1
ATOM 1300 N N . HIS A 1 180 ? -0.528 -35.015 32.400 1.00 51.56 180 HIS A N 1
ATOM 1301 C CA . HIS A 1 180 ? 0.104 -33.912 31.693 1.00 51.56 180 HIS A CA 1
ATOM 1302 C C . HIS A 1 180 ? 0.684 -34.425 30.370 1.00 51.56 180 HIS A C 1
ATOM 1304 O O . HIS A 1 180 ? 1.572 -35.276 30.371 1.00 51.56 180 HIS A O 1
ATOM 1310 N N . ALA A 1 181 ? 0.208 -33.876 29.258 1.00 39.50 181 ALA A N 1
ATOM 1311 C CA . ALA A 1 181 ? 0.928 -33.862 27.996 1.00 39.50 181 ALA A CA 1
ATOM 1312 C C . ALA A 1 181 ? 0.540 -32.583 27.249 1.00 39.50 181 ALA A C 1
ATOM 1314 O O . ALA A 1 181 ? -0.498 -32.513 26.592 1.00 39.50 181 ALA A O 1
ATOM 1315 N N . ASP A 1 182 ? 1.383 -31.560 27.390 1.00 48.03 182 ASP A N 1
ATOM 1316 C CA . ASP A 1 182 ? 1.475 -30.471 26.426 1.00 48.03 182 ASP A CA 1
ATOM 1317 C C . ASP A 1 182 ? 1.834 -31.088 25.073 1.00 48.03 182 ASP A C 1
ATOM 1319 O O . ASP A 1 182 ? 2.958 -31.528 24.830 1.00 48.03 182 ASP A O 1
ATOM 1323 N N . THR A 1 183 ? 0.857 -31.180 24.183 1.00 39.47 183 THR A N 1
ATOM 1324 C CA . THR A 1 183 ? 1.105 -31.420 22.765 1.00 39.47 183 THR A CA 1
ATOM 1325 C C . THR A 1 183 ? 0.241 -30.438 22.006 1.00 39.47 183 THR A C 1
ATOM 1327 O O . THR A 1 183 ? -0.905 -30.715 21.662 1.00 39.47 183 THR A O 1
ATOM 1330 N N . THR A 1 184 ? 0.791 -29.245 21.791 1.00 46.66 184 THR A N 1
ATOM 1331 C CA . THR A 1 184 ? 0.283 -28.302 20.797 1.00 46.66 184 THR A CA 1
ATOM 1332 C C . THR A 1 184 ? 0.210 -29.043 19.459 1.00 46.66 184 THR A C 1
ATOM 1334 O O . THR A 1 184 ? 1.253 -29.497 18.979 1.00 46.66 184 THR A O 1
ATOM 1337 N N . PRO A 1 185 ? -0.976 -29.226 18.852 1.00 39.06 185 PRO A N 1
ATOM 1338 C CA . PRO A 1 185 ? -1.064 -29.852 17.544 1.00 39.06 185 PRO A CA 1
ATOM 1339 C C . PRO A 1 185 ? -0.326 -28.973 16.533 1.00 39.06 185 PRO A C 1
ATOM 1341 O O . PRO A 1 185 ? -0.610 -27.780 16.404 1.00 39.06 185 PRO A O 1
ATOM 1344 N N . ALA A 1 186 ? 0.654 -29.567 15.852 1.00 38.09 186 ALA A N 1
ATOM 1345 C CA . ALA A 1 186 ? 1.357 -28.945 14.742 1.00 38.09 186 ALA A CA 1
ATOM 1346 C C . ALA A 1 186 ? 0.333 -28.417 13.727 1.00 38.09 186 ALA A C 1
ATOM 1348 O O . ALA A 1 186 ? -0.612 -29.126 13.372 1.00 38.09 186 ALA A O 1
ATOM 1349 N N . GLN A 1 187 ? 0.507 -27.170 13.279 1.00 45.03 187 GLN A N 1
ATOM 1350 C CA . GLN A 1 187 ? -0.289 -26.648 12.174 1.00 45.03 187 GLN A CA 1
ATOM 1351 C C . GLN A 1 187 ? -0.126 -27.587 10.967 1.00 45.03 187 GLN A C 1
ATOM 1353 O O . GLN A 1 187 ? 1.013 -27.931 10.638 1.00 45.03 187 GLN A O 1
ATOM 1358 N N . PRO A 1 188 ? -1.223 -28.014 10.316 1.00 51.19 188 PRO A N 1
ATOM 1359 C CA . PRO A 1 188 ? -1.129 -28.753 9.066 1.00 51.19 188 PRO A CA 1
ATOM 1360 C C . PRO A 1 188 ? -0.314 -27.919 8.075 1.00 51.19 188 PRO A C 1
ATOM 1362 O O . PRO A 1 188 ? -0.555 -26.719 7.919 1.00 51.19 188 PRO A O 1
ATOM 1365 N N . GLY A 1 189 ? 0.698 -28.547 7.471 1.00 54.28 189 GLY A N 1
ATOM 1366 C CA . GLY A 1 189 ? 1.492 -27.921 6.419 1.00 54.28 189 GLY A CA 1
ATOM 1367 C C . GLY A 1 189 ? 0.590 -27.452 5.272 1.00 54.28 189 GLY A C 1
ATOM 1368 O O . GLY A 1 189 ? -0.508 -27.986 5.111 1.00 54.28 189 GLY A O 1
ATOM 1369 N N . PRO A 1 190 ? 1.013 -26.443 4.495 1.00 62.62 190 PRO A N 1
ATOM 1370 C CA . PRO A 1 190 ? 0.217 -25.941 3.382 1.00 62.62 190 PRO A CA 1
ATOM 1371 C C . PRO A 1 190 ? -0.078 -27.080 2.402 1.00 62.62 190 PRO A C 1
ATOM 1373 O O . PRO A 1 190 ? 0.846 -27.759 1.950 1.00 62.62 190 PRO A O 1
ATOM 1376 N N . ASP A 1 191 ? -1.360 -27.289 2.092 1.00 60.62 191 ASP A N 1
ATOM 1377 C CA . ASP A 1 191 ? -1.773 -28.250 1.072 1.00 60.62 191 ASP A CA 1
ATOM 1378 C C . ASP A 1 191 ? -1.028 -27.952 -0.242 1.00 60.62 191 ASP A C 1
ATOM 1380 O O . ASP A 1 191 ? -0.917 -26.779 -0.630 1.00 60.62 191 ASP A O 1
ATOM 1384 N N . PRO A 1 192 ? -0.499 -28.977 -0.938 1.00 52.59 192 PRO A N 1
ATOM 1385 C CA . PRO A 1 192 ? 0.158 -28.784 -2.220 1.00 52.59 192 PRO A CA 1
ATOM 1386 C C . PRO A 1 192 ? -0.813 -28.089 -3.177 1.00 52.59 192 PRO A C 1
ATOM 1388 O O . PRO A 1 192 ? -1.910 -28.585 -3.443 1.00 52.59 192 PRO A O 1
ATOM 1391 N N . GLN A 1 193 ? -0.411 -26.912 -3.666 1.00 50.69 193 GLN A N 1
ATOM 1392 C CA . GLN A 1 193 ? -1.164 -26.171 -4.673 1.00 50.69 193 GLN A CA 1
ATOM 1393 C C . GLN A 1 193 ? -1.477 -27.111 -5.847 1.00 50.69 193 GLN A C 1
ATOM 1395 O O . GLN A 1 193 ? -0.565 -27.795 -6.319 1.00 50.69 193 GLN A O 1
ATOM 1400 N N . PRO A 1 194 ? -2.736 -27.168 -6.322 1.00 56.34 194 PRO A N 1
ATOM 1401 C CA . PRO A 1 194 ? -3.108 -28.033 -7.430 1.00 56.34 194 PRO A CA 1
ATOM 1402 C C . PRO A 1 194 ? -2.227 -27.714 -8.637 1.00 56.34 194 PRO A C 1
ATOM 1404 O O . PRO A 1 194 ? -2.196 -26.579 -9.118 1.00 56.34 194 PRO A O 1
ATOM 1407 N N . GLU A 1 195 ? -1.497 -28.730 -9.091 1.00 48.25 195 GLU A N 1
ATOM 1408 C CA . GLU A 1 195 ? -0.618 -28.682 -10.251 1.00 48.25 195 GLU A CA 1
ATOM 1409 C C . GLU A 1 195 ? -1.431 -28.176 -11.453 1.00 48.25 195 GLU A C 1
ATOM 1411 O O . GLU A 1 195 ? -2.381 -28.814 -11.918 1.00 48.25 195 GLU A O 1
ATOM 1416 N N . ARG A 1 196 ? -1.151 -26.939 -11.876 1.00 59.19 196 ARG A N 1
ATOM 1417 C CA . ARG A 1 196 ? -1.984 -26.214 -12.838 1.00 59.19 196 ARG A CA 1
ATOM 1418 C C . ARG A 1 196 ? -1.851 -26.893 -14.201 1.00 59.19 196 ARG A C 1
ATOM 1420 O O . ARG A 1 196 ? -0.781 -26.860 -14.804 1.00 59.19 196 ARG A O 1
ATOM 1427 N N . ALA A 1 197 ? -2.942 -27.483 -14.690 1.00 52.44 197 ALA A N 1
ATOM 1428 C CA . ALA A 1 197 ? -3.012 -28.060 -16.029 1.00 52.44 197 ALA A CA 1
ATOM 1429 C C . ALA A 1 197 ? -2.498 -27.051 -17.071 1.00 52.44 197 ALA A C 1
ATOM 1431 O O . ALA A 1 197 ? -2.991 -25.922 -17.149 1.00 52.44 197 ALA A O 1
ATOM 1432 N N . SER A 1 198 ? -1.492 -27.454 -17.851 1.00 53.69 198 SER A N 1
ATOM 1433 C CA . SER A 1 198 ? -0.894 -26.604 -18.878 1.00 53.69 198 SER A CA 1
ATOM 1434 C C . SER A 1 198 ? -1.967 -26.160 -19.886 1.00 53.69 198 SER A C 1
ATOM 1436 O O . SER A 1 198 ? -2.715 -27.003 -20.390 1.00 53.69 198 SER A O 1
ATOM 1438 N N . PRO A 1 199 ? -2.091 -24.854 -20.183 1.00 56.44 199 PRO A N 1
ATOM 1439 C CA . PRO A 1 199 ? -3.114 -24.352 -21.093 1.00 56.44 199 PRO A CA 1
ATOM 1440 C C . PRO A 1 199 ? -2.936 -24.926 -22.506 1.00 56.44 199 PRO A C 1
ATOM 1442 O O . PRO A 1 199 ? -1.817 -25.107 -22.986 1.00 56.44 199 PRO A O 1
ATOM 1445 N N . SER A 1 200 ? -4.057 -25.204 -23.181 1.00 52.34 200 SER A N 1
ATOM 1446 C CA . SER A 1 200 ? -4.061 -25.666 -24.575 1.00 52.34 200 SER A CA 1
ATOM 1447 C C . SER A 1 200 ? -3.361 -24.655 -25.501 1.00 52.34 200 SER A C 1
ATOM 1449 O O . SER A 1 200 ? -3.612 -23.452 -25.386 1.00 52.34 200 SER A O 1
ATOM 1451 N N . PRO A 1 201 ? -2.512 -25.112 -26.437 1.00 61.69 201 PRO A N 1
ATOM 1452 C CA . PRO A 1 201 ? -1.709 -24.236 -27.283 1.00 61.69 201 PRO A CA 1
ATOM 1453 C C . PRO A 1 201 ? -2.581 -23.607 -28.380 1.00 61.69 201 PRO A C 1
ATOM 1455 O O . PRO A 1 201 ? -3.042 -24.310 -29.276 1.00 61.69 201 PRO A O 1
ATOM 1458 N N . GLY A 1 202 ? -2.816 -22.289 -28.337 1.00 70.75 202 GLY A N 1
ATOM 1459 C CA . GLY A 1 202 ? -3.379 -21.594 -29.506 1.00 70.75 202 GLY A CA 1
ATOM 1460 C C . GLY A 1 202 ? -3.989 -20.200 -29.322 1.00 70.75 202 GLY A C 1
ATOM 1461 O O . GLY A 1 202 ? -4.226 -19.536 -30.326 1.00 70.75 202 GLY A O 1
ATOM 1462 N N . GLY A 1 203 ? -4.246 -19.725 -28.100 1.00 75.69 203 GLY A N 1
ATOM 1463 C CA . GLY A 1 203 ? -4.760 -18.364 -27.860 1.00 75.69 203 GLY A CA 1
ATOM 1464 C C . GLY A 1 203 ? -3.735 -17.464 -27.163 1.00 75.69 203 GLY A C 1
ATOM 1465 O O . GLY A 1 203 ? -2.894 -17.996 -26.437 1.00 75.69 203 GLY A O 1
ATOM 1466 N N . PRO A 1 204 ? -3.795 -16.123 -27.328 1.00 77.75 204 PRO A N 1
ATOM 1467 C CA . PRO A 1 204 ? -3.041 -15.222 -26.465 1.00 77.75 204 PRO A CA 1
ATOM 1468 C C . PRO A 1 204 ? -3.469 -15.488 -25.022 1.00 77.75 204 PRO A C 1
ATOM 1470 O O . PRO A 1 204 ? -4.653 -15.392 -24.679 1.00 77.75 204 PRO A O 1
ATOM 1473 N N . SER A 1 205 ? -2.510 -15.897 -24.199 1.00 88.38 205 SER A N 1
ATOM 1474 C CA . SER A 1 205 ? -2.758 -16.189 -22.796 1.00 88.38 205 SER A CA 1
ATOM 1475 C C . SER A 1 205 ? -3.316 -14.937 -22.114 1.00 88.38 205 SER A C 1
ATOM 1477 O O . SER A 1 205 ? -2.825 -13.827 -22.315 1.00 88.38 205 SER A O 1
ATOM 1479 N N . LYS A 1 206 ? -4.396 -15.103 -21.349 1.00 95.69 206 LYS A N 1
ATOM 1480 C CA . LYS A 1 206 ? -5.037 -13.996 -20.630 1.00 95.69 206 LYS A CA 1
ATOM 1481 C C . LYS A 1 206 ? -4.197 -13.608 -19.407 1.00 95.69 206 LYS A C 1
ATOM 1483 O O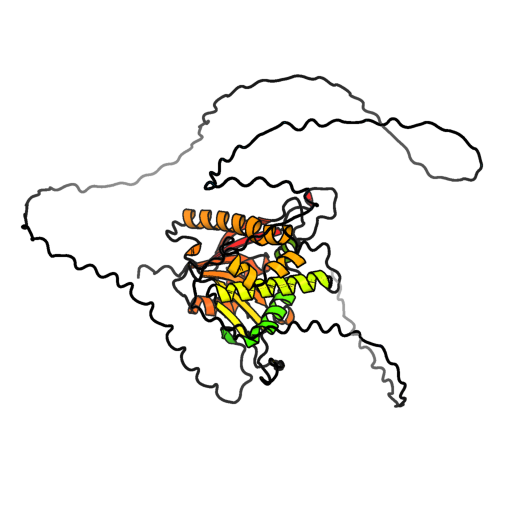 . LYS A 1 206 ? -3.560 -14.495 -18.833 1.00 95.69 206 LYS A O 1
ATOM 1488 N N . PRO A 1 207 ? -4.254 -12.339 -18.959 1.00 97.94 207 PRO A N 1
ATOM 1489 C CA . PRO A 1 207 ? -3.688 -11.952 -17.675 1.00 97.94 207 PRO A CA 1
ATOM 1490 C C . PRO A 1 207 ? -4.237 -12.825 -16.547 1.00 97.94 207 PRO A C 1
ATOM 1492 O O . PRO A 1 207 ? -5.417 -13.191 -16.556 1.00 97.94 207 PRO A O 1
ATOM 1495 N N . TYR A 1 208 ? -3.403 -13.138 -15.559 1.00 97.88 208 TYR A N 1
ATOM 1496 C CA . TYR A 1 208 ? -3.799 -13.973 -14.428 1.00 97.88 208 TYR A CA 1
ATOM 1497 C C . TYR A 1 208 ? -3.107 -13.551 -13.131 1.00 97.88 208 TYR A C 1
ATOM 1499 O O . TYR A 1 208 ? -2.065 -12.899 -13.153 1.00 97.88 208 TYR A O 1
ATOM 1507 N N . VAL A 1 209 ? -3.712 -13.916 -11.995 1.00 98.38 209 VAL A N 1
ATOM 1508 C CA . VAL A 1 209 ? -3.145 -13.690 -10.657 1.00 98.38 209 VAL A CA 1
ATOM 1509 C C . VAL A 1 209 ? -2.352 -14.920 -10.222 1.00 98.38 209 VAL A C 1
ATOM 1511 O O . VAL A 1 209 ? -2.803 -16.051 -10.438 1.00 98.38 209 VAL A O 1
ATOM 1514 N N . ARG A 1 210 ? -1.196 -14.701 -9.593 1.00 98.06 210 ARG A N 1
ATOM 1515 C CA . ARG A 1 210 ? -0.424 -15.720 -8.866 1.00 98.06 210 ARG A CA 1
ATOM 1516 C C . ARG A 1 210 ? 0.257 -15.116 -7.637 1.00 98.06 210 ARG A C 1
ATOM 1518 O O . ARG A 1 210 ? 0.314 -13.895 -7.490 1.00 98.06 210 ARG A O 1
ATOM 1525 N N . VAL A 1 211 ? 0.770 -15.971 -6.755 1.00 98.31 211 VAL A N 1
ATOM 1526 C CA . VAL A 1 211 ? 1.703 -15.539 -5.703 1.00 98.31 211 VAL A CA 1
ATOM 1527 C C . VAL A 1 211 ? 2.997 -15.062 -6.372 1.00 98.31 211 VAL A C 1
ATOM 1529 O O . VAL A 1 211 ? 3.400 -15.606 -7.405 1.00 98.31 211 VAL A O 1
ATOM 1532 N N . ALA A 1 212 ? 3.593 -14.003 -5.828 1.00 98.25 212 ALA A N 1
ATOM 1533 C CA . ALA A 1 212 ? 4.875 -13.495 -6.292 1.00 98.25 212 ALA A CA 1
ATOM 1534 C C . ALA A 1 212 ? 5.987 -14.518 -6.046 1.00 98.25 212 ALA A C 1
ATOM 1536 O O . ALA A 1 212 ? 6.041 -15.157 -4.996 1.00 98.25 212 ALA A O 1
ATOM 1537 N N . GLU A 1 213 ? 6.883 -14.629 -7.014 1.00 96.81 213 GLU A N 1
ATOM 1538 C CA . GLU A 1 213 ? 8.130 -15.377 -6.898 1.00 96.81 213 GLU A CA 1
ATOM 1539 C C . GLU A 1 213 ? 9.245 -14.409 -6.454 1.00 96.81 213 GLU A C 1
ATOM 1541 O O . GLU A 1 213 ? 9.131 -13.203 -6.712 1.00 96.81 213 GLU A O 1
ATOM 1546 N N . PRO A 1 214 ? 10.319 -14.873 -5.787 1.00 95.94 214 PRO A N 1
ATOM 1547 C CA . PRO A 1 214 ? 11.419 -14.000 -5.360 1.00 95.94 214 PRO A CA 1
ATOM 1548 C C . PRO A 1 214 ? 11.986 -13.129 -6.491 1.00 95.94 214 PRO A C 1
ATOM 1550 O O . PRO A 1 214 ? 12.311 -11.959 -6.289 1.00 95.94 214 PRO A O 1
ATOM 1553 N N . GLU A 1 215 ? 12.024 -13.672 -7.702 1.00 96.12 215 GLU A N 1
ATOM 1554 C CA . GLU A 1 215 ? 12.550 -13.050 -8.912 1.00 96.12 215 GLU A CA 1
ATOM 1555 C C . GLU A 1 215 ? 11.630 -11.934 -9.451 1.00 96.12 215 GLU A C 1
ATOM 1557 O O . GLU A 1 215 ? 12.015 -11.180 -10.348 1.00 96.12 215 GLU A O 1
ATOM 1562 N N . ASP A 1 216 ? 10.393 -11.817 -8.949 1.00 97.12 216 ASP A N 1
ATOM 1563 C CA . ASP A 1 216 ? 9.473 -10.726 -9.297 1.00 97.12 216 ASP A CA 1
ATOM 1564 C C . ASP A 1 216 ? 9.779 -9.429 -8.544 1.00 97.12 216 ASP A C 1
ATOM 1566 O O . ASP A 1 216 ? 9.229 -8.385 -8.901 1.00 97.12 216 ASP A O 1
ATOM 1570 N N . PHE A 1 217 ? 10.637 -9.480 -7.519 1.00 97.50 217 PHE A N 1
ATOM 1571 C CA . PHE A 1 217 ? 10.901 -8.372 -6.602 1.00 97.50 217 PHE A CA 1
ATOM 1572 C C . PHE A 1 217 ? 11.151 -7.038 -7.319 1.00 97.50 217 PHE A C 1
ATOM 1574 O O . PHE A 1 217 ? 10.450 -6.061 -7.058 1.00 97.50 217 PHE A O 1
ATOM 1581 N N . GLU A 1 218 ? 12.080 -7.006 -8.276 1.00 97.31 218 GLU A N 1
ATOM 1582 C CA . GLU A 1 218 ? 12.430 -5.775 -8.997 1.00 97.31 218 GLU A CA 1
ATOM 1583 C C . GLU A 1 218 ? 11.258 -5.235 -9.830 1.00 97.31 218 GLU A C 1
ATOM 1585 O O . GLU A 1 218 ? 11.004 -4.030 -9.858 1.00 97.31 218 GLU A O 1
ATOM 1590 N N . GLN A 1 219 ? 10.479 -6.120 -10.465 1.00 98.12 219 GLN A N 1
ATOM 1591 C CA . GLN A 1 219 ? 9.292 -5.697 -11.211 1.00 98.12 219 GLN A CA 1
ATOM 1592 C C . GLN A 1 219 ? 8.204 -5.146 -10.282 1.00 98.12 219 GLN A C 1
ATOM 1594 O O . GLN A 1 219 ? 7.523 -4.188 -10.636 1.00 98.12 219 GLN A O 1
ATOM 1599 N N . ILE A 1 220 ? 8.032 -5.735 -9.096 1.00 98.56 220 ILE A N 1
ATOM 1600 C CA . ILE A 1 220 ? 7.056 -5.284 -8.098 1.00 98.56 220 ILE A CA 1
ATOM 1601 C C . ILE A 1 220 ? 7.438 -3.903 -7.558 1.00 98.56 220 ILE A C 1
ATOM 1603 O O . ILE A 1 220 ? 6.575 -3.030 -7.470 1.00 98.56 220 ILE A O 1
ATOM 1607 N N . VAL A 1 221 ? 8.719 -3.684 -7.244 1.00 98.38 221 VAL A N 1
ATOM 1608 C CA . VAL A 1 221 ? 9.242 -2.379 -6.804 1.00 98.38 221 VAL A CA 1
ATOM 1609 C C . VAL A 1 221 ? 9.029 -1.317 -7.880 1.00 98.38 221 VAL A C 1
ATOM 1611 O O . VAL A 1 221 ? 8.596 -0.211 -7.560 1.00 98.38 221 VAL A O 1
ATOM 1614 N N . GLU A 1 222 ? 9.263 -1.654 -9.150 1.00 98.44 222 GLU A N 1
ATOM 1615 C CA . GLU A 1 222 ? 8.993 -0.766 -10.287 1.00 98.44 222 GLU A CA 1
ATOM 1616 C C . GLU A 1 222 ? 7.505 -0.401 -10.392 1.00 98.44 222 GLU A C 1
ATOM 1618 O O . GLU A 1 222 ? 7.154 0.778 -10.451 1.00 98.44 222 GLU A O 1
ATOM 1623 N N . VAL A 1 223 ? 6.619 -1.402 -10.355 1.00 98.62 223 VAL A N 1
ATOM 1624 C CA . VAL A 1 223 ? 5.163 -1.197 -10.418 1.00 98.62 223 VAL A CA 1
ATOM 1625 C C . VAL A 1 223 ? 4.676 -0.339 -9.249 1.00 98.62 223 VAL A C 1
ATOM 1627 O O . VAL A 1 223 ? 3.858 0.559 -9.452 1.00 98.62 223 VAL A O 1
ATOM 1630 N N . ALA A 1 224 ? 5.176 -0.585 -8.036 1.00 98.56 224 ALA A N 1
ATOM 1631 C CA . ALA A 1 224 ? 4.839 0.209 -6.860 1.00 98.56 224 ALA A CA 1
ATOM 1632 C C . ALA A 1 224 ? 5.339 1.655 -7.002 1.00 98.56 224 ALA A C 1
ATOM 1634 O O . ALA A 1 224 ? 4.555 2.588 -6.846 1.00 98.56 224 ALA A O 1
ATOM 1635 N N . HIS A 1 225 ? 6.605 1.861 -7.375 1.00 98.44 225 HIS A N 1
ATOM 1636 C CA . HIS A 1 225 ? 7.158 3.197 -7.610 1.00 98.44 225 HIS A CA 1
ATOM 1637 C C . HIS A 1 225 ? 6.297 4.001 -8.597 1.00 98.44 225 HIS A C 1
ATOM 1639 O O . HIS A 1 225 ? 5.880 5.119 -8.292 1.00 98.44 225 HIS A O 1
ATOM 1645 N N . ASN A 1 226 ? 5.970 3.410 -9.748 1.00 98.31 226 ASN A N 1
ATOM 1646 C CA . ASN A 1 226 ? 5.196 4.087 -10.789 1.00 98.31 226 ASN A CA 1
ATOM 1647 C C . ASN A 1 226 ? 3.755 4.369 -10.345 1.00 98.31 226 ASN A C 1
ATOM 1649 O O . ASN A 1 226 ? 3.194 5.407 -10.693 1.00 98.31 226 ASN A O 1
ATOM 1653 N N . ALA A 1 227 ? 3.154 3.477 -9.553 1.00 98.19 227 ALA A N 1
ATOM 1654 C CA . ALA A 1 227 ? 1.808 3.670 -9.022 1.00 98.19 227 ALA A CA 1
ATOM 1655 C C . ALA A 1 227 ? 1.726 4.802 -7.982 1.00 98.19 227 ALA A C 1
ATOM 1657 O O . ALA A 1 227 ? 0.691 5.464 -7.895 1.00 98.19 227 ALA A O 1
ATOM 1658 N N . PHE A 1 228 ? 2.797 5.033 -7.217 1.00 98.12 228 PHE A N 1
ATOM 1659 C CA . PHE A 1 228 ? 2.784 5.904 -6.037 1.00 98.12 228 PHE A CA 1
ATOM 1660 C C . PHE A 1 228 ? 3.538 7.229 -6.192 1.00 98.12 228 PHE A C 1
ATOM 1662 O O . PHE A 1 228 ? 3.511 8.053 -5.282 1.00 98.12 228 PHE A O 1
ATOM 1669 N N . VAL A 1 229 ? 4.137 7.497 -7.356 1.00 97.75 229 VAL A N 1
ATOM 1670 C CA . VAL A 1 229 ? 4.849 8.758 -7.658 1.00 97.75 229 VAL A CA 1
ATOM 1671 C C . VAL A 1 229 ? 3.990 10.023 -7.453 1.00 97.75 229 VAL A C 1
ATOM 1673 O O . VAL A 1 229 ? 4.522 11.108 -7.225 1.00 97.75 229 VAL A O 1
ATOM 1676 N N . HIS A 1 230 ? 2.661 9.886 -7.499 1.00 97.44 230 HIS A N 1
ATOM 1677 C CA . HIS A 1 230 ? 1.689 10.963 -7.280 1.00 97.44 230 HIS A CA 1
ATOM 1678 C C . HIS A 1 230 ? 0.694 10.668 -6.144 1.00 97.44 230 HIS A C 1
ATOM 1680 O O . HIS A 1 230 ? -0.335 11.337 -6.056 1.00 97.44 230 HIS A O 1
ATOM 1686 N N . ASP A 1 231 ? 0.940 9.658 -5.303 1.00 98.25 231 ASP A N 1
ATOM 1687 C CA . ASP A 1 231 ? 0.025 9.338 -4.203 1.00 98.25 231 ASP A CA 1
ATOM 1688 C C . ASP A 1 231 ? 0.211 10.322 -3.032 1.00 98.25 231 ASP A C 1
ATOM 1690 O O . ASP A 1 231 ? 1.301 10.390 -2.462 1.00 98.25 231 ASP A O 1
ATOM 1694 N N . PRO A 1 232 ? -0.832 11.071 -2.624 1.00 98.31 232 PRO A N 1
ATOM 1695 C CA . PRO A 1 232 ? -0.708 12.088 -1.580 1.00 98.31 232 PRO A CA 1
ATOM 1696 C C . PRO A 1 232 ? -0.176 11.579 -0.235 1.00 98.31 232 PRO A C 1
ATOM 1698 O O . PRO A 1 232 ? 0.520 12.304 0.478 1.00 98.31 232 PRO A O 1
ATOM 1701 N N . VAL A 1 233 ? -0.503 10.342 0.144 1.00 98.31 233 VAL A N 1
ATOM 1702 C CA . VAL A 1 233 ? -0.049 9.762 1.411 1.00 98.31 233 VAL A CA 1
ATOM 1703 C C . VAL A 1 233 ? 1.446 9.461 1.336 1.00 98.31 233 VAL A C 1
ATOM 1705 O O . VAL A 1 233 ? 2.185 9.824 2.253 1.00 98.31 233 VAL A O 1
ATOM 1708 N N . GLU A 1 234 ? 1.908 8.894 0.222 1.00 97.94 234 GLU A N 1
ATOM 1709 C CA . GLU A 1 234 ? 3.324 8.568 0.011 1.00 97.94 234 GLU A CA 1
ATOM 1710 C C . GLU A 1 234 ? 4.191 9.828 -0.119 1.00 97.94 234 GLU A C 1
ATOM 1712 O O . GLU A 1 234 ? 5.272 9.903 0.467 1.00 97.94 234 GLU A O 1
ATOM 1717 N N . LEU A 1 235 ? 3.689 10.877 -0.778 1.00 98.38 235 LEU A N 1
ATOM 1718 C CA . LEU A 1 235 ? 4.359 12.183 -0.835 1.00 98.38 235 LEU A CA 1
ATOM 1719 C C . LEU A 1 235 ? 4.506 12.809 0.556 1.00 98.38 235 LEU A C 1
ATOM 1721 O O . LEU A 1 235 ? 5.570 13.328 0.916 1.00 98.38 235 LEU A O 1
ATOM 1725 N N . TYR A 1 236 ? 3.453 12.711 1.371 1.00 98.25 236 TYR A N 1
ATOM 1726 C CA . TYR A 1 236 ? 3.470 13.208 2.739 1.00 98.25 236 TYR A CA 1
ATOM 1727 C C . TYR A 1 236 ? 4.466 12.442 3.624 1.00 98.25 236 TYR A C 1
ATOM 1729 O O . TYR A 1 236 ? 5.197 13.058 4.417 1.00 98.25 236 TYR A O 1
ATOM 1737 N N . PHE A 1 237 ? 4.515 11.115 3.496 1.00 97.75 237 PHE A N 1
ATOM 1738 C CA . PHE A 1 237 ? 5.470 10.274 4.217 1.00 97.75 237 PHE A CA 1
ATOM 1739 C C . PHE A 1 237 ? 6.906 10.548 3.782 1.00 97.75 237 PHE A C 1
ATOM 1741 O O . PHE A 1 237 ? 7.757 10.787 4.638 1.00 97.75 237 PHE A O 1
ATOM 1748 N N . GLY A 1 238 ? 7.145 10.634 2.473 1.00 96.88 238 GLY A N 1
ATOM 1749 C CA . GLY A 1 238 ? 8.450 10.934 1.890 1.00 96.88 238 GLY A CA 1
ATOM 1750 C C . GLY A 1 238 ? 8.957 12.348 2.151 1.00 96.88 238 GLY A C 1
ATOM 1751 O O . GLY A 1 238 ? 10.104 12.649 1.843 1.00 96.88 238 GLY A O 1
ATOM 1752 N N . ASN A 1 239 ? 8.135 13.217 2.756 1.00 96.19 239 ASN A N 1
ATOM 1753 C CA . ASN A 1 239 ? 8.462 14.621 3.003 1.00 96.19 239 ASN A CA 1
ATOM 1754 C C . ASN A 1 239 ? 8.809 15.386 1.711 1.00 96.19 239 ASN A C 1
ATOM 1756 O O . ASN A 1 239 ? 9.562 16.366 1.761 1.00 96.19 239 ASN A O 1
ATOM 1760 N N . VAL A 1 240 ? 8.211 14.958 0.595 1.00 97.56 240 VAL A N 1
ATOM 1761 C CA . VAL A 1 240 ? 8.408 15.531 -0.736 1.00 97.56 240 VAL A CA 1
ATOM 1762 C C . VAL A 1 240 ? 7.995 17.000 -0.718 1.00 97.56 240 VAL A C 1
ATOM 1764 O O . VAL A 1 240 ? 6.980 17.375 -0.126 1.00 97.56 240 VAL A O 1
ATOM 1767 N N . LYS A 1 241 ? 8.824 17.862 -1.312 1.00 97.00 241 LYS A N 1
ATOM 1768 C CA . LYS A 1 241 ? 8.598 19.318 -1.318 1.00 97.00 241 LYS A CA 1
ATOM 1769 C C . LYS A 1 241 ? 7.849 19.789 -2.548 1.00 97.00 241 LYS A C 1
ATOM 1771 O O . LYS A 1 241 ? 7.034 20.702 -2.450 1.00 97.00 241 LYS A O 1
ATOM 1776 N N . GLU A 1 242 ? 8.115 19.153 -3.674 1.00 96.69 242 GLU A N 1
ATOM 1777 C CA . GLU A 1 242 ? 7.516 19.469 -4.956 1.00 96.69 242 GLU A CA 1
ATOM 1778 C C . GLU A 1 242 ? 7.576 18.257 -5.886 1.00 96.69 242 GLU A C 1
ATOM 1780 O O . GLU A 1 242 ? 8.383 17.349 -5.701 1.00 96.69 242 GLU A O 1
ATOM 1785 N N . ILE A 1 243 ? 6.708 18.270 -6.891 1.00 96.50 243 ILE A N 1
ATOM 1786 C CA . ILE A 1 243 ? 6.719 17.351 -8.026 1.00 96.50 243 ILE A CA 1
ATOM 1787 C C . ILE A 1 243 ? 6.909 18.212 -9.272 1.00 96.50 243 ILE A C 1
ATOM 1789 O O . ILE A 1 243 ? 6.259 19.254 -9.405 1.00 96.50 243 ILE A O 1
ATOM 1793 N N . THR A 1 244 ? 7.797 17.797 -10.169 1.00 95.56 244 THR A N 1
ATOM 1794 C CA . THR A 1 244 ? 8.005 18.463 -11.457 1.00 95.56 244 THR A CA 1
ATOM 1795 C C . THR A 1 244 ? 7.067 17.876 -12.513 1.00 95.56 244 THR A C 1
ATOM 1797 O O . THR A 1 244 ? 6.380 16.882 -12.280 1.00 95.56 244 THR A O 1
ATOM 1800 N N . ALA A 1 245 ? 7.035 18.472 -13.707 1.00 92.81 245 ALA A N 1
ATOM 1801 C CA . ALA A 1 245 ? 6.289 17.900 -14.831 1.00 92.81 245 ALA A CA 1
ATOM 1802 C C . ALA A 1 245 ? 6.761 16.477 -15.198 1.00 92.81 245 ALA A C 1
ATOM 1804 O O . ALA A 1 245 ? 5.964 15.683 -15.691 1.00 92.81 245 ALA A O 1
ATOM 1805 N N . ASP A 1 246 ? 8.024 16.156 -14.903 1.00 91.56 246 ASP A N 1
ATOM 1806 C CA . ASP A 1 246 ? 8.648 14.858 -15.175 1.00 91.56 246 ASP A CA 1
ATOM 1807 C C . ASP A 1 246 ? 8.507 13.865 -14.002 1.00 91.56 246 ASP A C 1
ATOM 1809 O O . ASP A 1 246 ? 9.011 12.745 -14.070 1.00 91.56 246 ASP A O 1
ATOM 1813 N N . GLY A 1 247 ? 7.819 14.256 -12.921 1.00 94.69 247 GLY A N 1
ATOM 1814 C CA . GLY A 1 247 ? 7.585 13.426 -11.740 1.00 94.69 247 GLY A CA 1
ATOM 1815 C C . GLY A 1 247 ? 8.406 13.844 -10.518 1.00 94.69 247 GLY A C 1
ATOM 1816 O O . GLY A 1 247 ? 8.627 15.028 -10.258 1.00 94.69 247 GLY A O 1
ATOM 1817 N N . LEU A 1 248 ? 8.793 12.864 -9.700 1.00 96.00 248 LEU A N 1
ATOM 1818 C CA . LEU A 1 248 ? 9.599 13.101 -8.500 1.00 96.00 248 LEU A CA 1
ATOM 1819 C C . LEU A 1 248 ? 11.026 13.526 -8.857 1.00 96.00 248 LEU A C 1
ATOM 1821 O O . LEU A 1 248 ? 11.602 13.070 -9.846 1.00 96.00 248 LEU A O 1
ATOM 1825 N N . LEU A 1 249 ? 11.639 14.332 -7.987 1.00 96.38 249 LEU A N 1
ATOM 1826 C CA . LEU A 1 249 ? 13.074 14.589 -8.067 1.00 96.38 249 LEU A CA 1
ATOM 1827 C C . LEU A 1 249 ? 13.855 13.267 -7.913 1.00 96.38 249 LEU A C 1
ATOM 1829 O O . LEU A 1 249 ? 13.400 12.373 -7.196 1.00 96.38 249 LEU A O 1
ATOM 1833 N N . PRO A 1 250 ? 15.056 13.124 -8.511 1.00 97.00 250 PRO A N 1
ATOM 1834 C CA . PRO A 1 250 ? 15.780 11.846 -8.516 1.00 97.00 250 PRO A CA 1
ATOM 1835 C C . PRO A 1 250 ? 16.012 11.234 -7.125 1.00 97.00 250 PRO A C 1
ATOM 1837 O O . PRO A 1 250 ? 15.909 10.019 -6.947 1.00 97.00 250 PRO A O 1
ATOM 1840 N N . HIS A 1 251 ? 16.292 12.073 -6.123 1.00 96.88 251 HIS A N 1
ATOM 1841 C CA . HIS A 1 251 ? 16.481 11.618 -4.746 1.00 96.88 251 HIS A CA 1
ATOM 1842 C C . HIS A 1 251 ? 15.169 11.129 -4.111 1.00 96.88 251 HIS A C 1
ATOM 1844 O O . HIS A 1 251 ? 15.158 10.064 -3.501 1.00 96.88 251 HIS A O 1
ATOM 1850 N N . ASP A 1 252 ? 14.057 11.839 -4.317 1.00 97.25 252 ASP A N 1
ATOM 1851 C CA . ASP A 1 252 ? 12.732 11.436 -3.832 1.00 97.25 252 ASP A CA 1
ATOM 1852 C C . ASP A 1 252 ? 12.251 10.148 -4.510 1.00 97.25 252 ASP A C 1
ATOM 1854 O O . ASP A 1 252 ? 11.747 9.247 -3.842 1.00 97.25 252 ASP A O 1
ATOM 1858 N N . SER A 1 253 ? 12.483 10.014 -5.819 1.00 97.31 253 SER A N 1
ATOM 1859 C CA . SER A 1 253 ? 12.209 8.787 -6.578 1.00 97.31 253 SER A CA 1
ATOM 1860 C C . SER A 1 253 ? 13.003 7.596 -6.026 1.00 97.31 253 SER A C 1
ATOM 1862 O O . SER A 1 253 ? 12.440 6.530 -5.764 1.00 97.31 253 SER A O 1
ATOM 1864 N N . THR A 1 254 ? 14.300 7.787 -5.764 1.00 98.00 254 THR A N 1
ATOM 1865 C CA . THR A 1 254 ? 15.155 6.757 -5.150 1.00 98.00 254 THR A CA 1
ATOM 1866 C C . THR A 1 254 ? 14.646 6.372 -3.763 1.00 98.00 254 THR A C 1
ATOM 1868 O O . THR A 1 254 ? 14.527 5.189 -3.445 1.00 98.00 254 THR A O 1
ATOM 1871 N N . ASN A 1 255 ? 14.284 7.360 -2.947 1.00 97.81 255 ASN A N 1
ATOM 1872 C CA . ASN A 1 255 ? 13.773 7.124 -1.605 1.00 97.81 255 ASN A CA 1
ATOM 1873 C C . ASN A 1 255 ? 12.431 6.374 -1.617 1.00 97.81 255 ASN A C 1
ATOM 1875 O O . ASN A 1 255 ? 12.228 5.481 -0.797 1.00 97.81 255 ASN A O 1
ATOM 1879 N N . LEU A 1 256 ? 11.537 6.683 -2.564 1.00 97.94 256 LEU A N 1
ATOM 1880 C CA . LEU A 1 256 ? 10.288 5.943 -2.746 1.00 97.94 256 LEU A CA 1
ATOM 1881 C C . LEU A 1 256 ? 10.558 4.475 -3.107 1.00 97.94 256 LEU A C 1
ATOM 1883 O O . LEU A 1 256 ? 9.930 3.586 -2.537 1.00 97.94 256 LEU A O 1
ATOM 1887 N N . ARG A 1 257 ? 11.533 4.194 -3.986 1.00 98.25 257 ARG A N 1
ATOM 1888 C CA . ARG A 1 257 ? 11.944 2.811 -4.311 1.00 98.25 257 ARG A CA 1
ATOM 1889 C C . ARG A 1 257 ? 12.455 2.057 -3.090 1.00 98.25 257 ARG A C 1
ATOM 1891 O O . ARG A 1 257 ? 12.081 0.902 -2.884 1.00 98.25 257 ARG A O 1
ATOM 1898 N N . VAL A 1 258 ? 13.282 2.706 -2.270 1.00 97.94 258 VAL A N 1
ATOM 1899 C CA . VAL A 1 258 ? 13.778 2.140 -1.006 1.00 97.94 258 VAL A CA 1
ATOM 1900 C C . VAL A 1 258 ? 12.615 1.825 -0.065 1.00 97.94 258 VAL A C 1
ATOM 1902 O O . VAL A 1 258 ? 12.567 0.729 0.492 1.00 97.94 258 VAL A O 1
ATOM 1905 N N . TRP A 1 259 ? 11.649 2.735 0.062 1.00 97.50 259 TRP A N 1
ATOM 1906 C CA . TRP A 1 259 ? 10.468 2.543 0.900 1.00 97.50 259 TRP A CA 1
ATOM 1907 C C . TRP A 1 259 ? 9.601 1.361 0.454 1.00 97.50 259 TRP A C 1
ATOM 1909 O O . TRP A 1 259 ? 9.311 0.472 1.255 1.00 97.50 259 TRP A O 1
ATOM 1919 N N . VAL A 1 260 ? 9.217 1.296 -0.823 1.00 98.00 260 VAL A N 1
ATOM 1920 C CA . VAL A 1 260 ? 8.364 0.196 -1.311 1.00 98.00 260 VAL A CA 1
ATOM 1921 C C . VAL A 1 260 ? 9.100 -1.148 -1.288 1.00 98.00 260 VAL A C 1
ATOM 1923 O O . VAL A 1 260 ? 8.482 -2.181 -1.022 1.00 98.00 260 VAL A O 1
ATOM 1926 N N . SER A 1 261 ? 10.427 -1.138 -1.472 1.00 98.31 261 SER A N 1
ATOM 1927 C CA . SER A 1 261 ? 11.289 -2.311 -1.270 1.00 98.31 261 SER A CA 1
ATOM 1928 C C . SER A 1 261 ? 11.276 -2.778 0.184 1.00 98.31 261 SER A C 1
ATOM 1930 O O . SER A 1 261 ? 11.178 -3.976 0.451 1.00 98.31 261 SER A O 1
ATOM 1932 N N . TYR A 1 262 ? 11.365 -1.838 1.128 1.00 97.62 262 TYR A N 1
ATOM 1933 C CA . TYR A 1 262 ? 11.278 -2.113 2.558 1.00 97.62 262 TYR A CA 1
ATOM 1934 C C . TYR A 1 262 ? 9.921 -2.726 2.927 1.00 97.62 262 TYR A C 1
ATOM 1936 O O . TYR A 1 262 ? 9.891 -3.759 3.594 1.00 97.62 262 TYR A O 1
ATOM 1944 N N . LEU A 1 263 ? 8.808 -2.165 2.438 1.00 97.31 263 LEU A N 1
ATOM 1945 C CA . LEU A 1 263 ? 7.467 -2.707 2.685 1.00 97.31 263 LEU A CA 1
ATOM 1946 C C . LEU A 1 263 ? 7.290 -4.123 2.125 1.00 97.31 263 LEU A C 1
ATOM 1948 O O . LEU A 1 263 ? 6.723 -4.974 2.811 1.00 97.31 263 LEU A O 1
ATOM 1952 N N . TYR A 1 264 ? 7.808 -4.398 0.923 1.00 98.12 264 TYR A N 1
ATOM 1953 C CA . TYR A 1 264 ? 7.810 -5.747 0.354 1.00 98.12 264 TYR A CA 1
ATOM 1954 C C . TYR A 1 264 ? 8.570 -6.727 1.255 1.00 98.12 264 TYR A C 1
ATOM 1956 O O . TYR A 1 264 ? 8.020 -7.746 1.673 1.00 98.12 264 TYR A O 1
ATOM 1964 N N . LYS A 1 265 ? 9.826 -6.405 1.594 1.00 98.19 265 LYS A N 1
ATOM 1965 C CA . LYS A 1 265 ? 10.687 -7.271 2.415 1.00 98.19 265 LYS A CA 1
ATOM 1966 C C . LYS A 1 265 ? 10.070 -7.521 3.785 1.00 98.19 265 LYS A C 1
ATOM 1968 O O . LYS A 1 265 ? 10.076 -8.651 4.260 1.00 98.19 265 LYS A O 1
ATOM 1973 N N . LEU A 1 266 ? 9.487 -6.486 4.381 1.00 97.31 266 LEU A N 1
ATOM 1974 C CA . LEU A 1 266 ? 8.795 -6.572 5.656 1.00 97.31 266 LEU A CA 1
ATOM 1975 C C . LEU A 1 266 ? 7.550 -7.457 5.580 1.00 97.31 266 LEU A C 1
ATOM 1977 O O . LEU A 1 266 ? 7.355 -8.291 6.459 1.00 97.31 266 LEU A O 1
ATOM 1981 N N . CYS A 1 267 ? 6.741 -7.312 4.524 1.00 97.88 267 CYS A N 1
ATOM 1982 C CA . CYS A 1 267 ? 5.596 -8.182 4.269 1.00 97.88 267 CYS A CA 1
ATOM 1983 C C . CYS A 1 267 ? 6.045 -9.645 4.200 1.00 97.88 267 CYS A C 1
ATOM 1985 O O . CYS A 1 267 ? 5.534 -10.468 4.955 1.00 97.88 267 CYS A O 1
ATOM 1987 N N . MET A 1 268 ? 7.057 -9.957 3.389 1.00 98.00 268 MET A N 1
ATOM 1988 C CA . MET A 1 268 ? 7.578 -11.321 3.258 1.00 98.00 268 MET A CA 1
ATOM 1989 C C . MET A 1 268 ? 8.145 -11.862 4.578 1.00 98.00 268 MET A C 1
ATOM 1991 O O . MET A 1 268 ? 7.860 -12.996 4.956 1.00 98.00 268 MET A O 1
ATOM 1995 N N . ALA A 1 269 ? 8.900 -11.048 5.319 1.00 97.06 269 ALA A N 1
ATOM 1996 C CA . ALA A 1 269 ? 9.577 -11.484 6.536 1.00 97.06 269 ALA A CA 1
ATOM 1997 C C . ALA A 1 269 ? 8.623 -11.809 7.702 1.00 97.06 269 ALA A C 1
ATOM 1999 O O . ALA A 1 269 ? 8.996 -12.580 8.584 1.00 97.06 269 ALA A O 1
ATOM 2000 N N . ILE A 1 270 ? 7.394 -11.275 7.699 1.00 96.88 270 ILE A N 1
ATOM 2001 C CA . ILE A 1 270 ? 6.355 -11.623 8.688 1.00 96.88 270 ILE A CA 1
ATOM 2002 C C . ILE A 1 270 ? 5.393 -12.720 8.204 1.00 96.88 270 ILE A C 1
ATOM 2004 O O . ILE A 1 270 ? 4.314 -12.897 8.773 1.00 96.88 270 ILE A O 1
ATOM 2008 N N . GLY A 1 271 ? 5.749 -13.443 7.137 1.00 96.94 271 GLY A N 1
ATOM 2009 C CA . GLY A 1 271 ? 4.884 -14.463 6.538 1.00 96.94 271 GLY A CA 1
ATOM 2010 C C . GLY A 1 271 ? 3.691 -13.871 5.786 1.00 96.94 271 GLY A C 1
ATOM 2011 O O . GLY A 1 271 ? 2.641 -14.502 5.676 1.00 96.94 271 GLY A O 1
ATOM 2012 N N . GLY A 1 272 ? 3.832 -12.635 5.309 1.00 97.94 272 GLY A N 1
ATOM 2013 C CA . GLY A 1 272 ? 2.878 -11.997 4.423 1.00 97.94 272 GLY A CA 1
ATOM 2014 C C . GLY A 1 272 ? 2.763 -12.711 3.082 1.00 97.94 272 GLY A C 1
ATOM 2015 O O . GLY A 1 272 ? 3.608 -13.513 2.684 1.00 97.94 272 GLY A O 1
ATOM 2016 N N . ARG A 1 273 ? 1.685 -12.400 2.371 1.00 98.19 273 ARG A N 1
ATOM 2017 C CA . ARG A 1 273 ? 1.388 -12.949 1.054 1.00 98.19 273 ARG A CA 1
ATOM 2018 C C . ARG A 1 273 ? 1.436 -11.829 0.030 1.00 98.19 273 ARG A C 1
ATOM 2020 O O . ARG A 1 273 ? 0.659 -10.882 0.118 1.00 98.19 273 ARG A O 1
ATOM 2027 N N . VAL A 1 274 ? 2.313 -11.949 -0.961 1.00 98.69 274 VAL A N 1
ATOM 2028 C CA . VAL A 1 274 ? 2.369 -11.012 -2.086 1.00 98.69 274 VAL A CA 1
ATOM 2029 C C . VAL A 1 274 ? 1.761 -11.670 -3.315 1.00 98.69 274 VAL A C 1
ATOM 2031 O O . VAL A 1 274 ? 2.153 -12.768 -3.701 1.00 98.69 274 VAL A O 1
ATOM 2034 N N . THR A 1 275 ? 0.784 -11.010 -3.923 1.00 98.75 275 THR A N 1
ATOM 2035 C CA . THR A 1 275 ? 0.118 -11.472 -5.149 1.00 98.75 275 THR A CA 1
ATOM 2036 C C . THR A 1 275 ? 0.403 -10.522 -6.289 1.00 98.75 275 THR A C 1
ATOM 2038 O O . THR A 1 275 ? 0.370 -9.312 -6.080 1.00 98.75 275 THR A O 1
ATOM 2041 N N . VAL A 1 276 ? 0.601 -11.055 -7.489 1.00 98.81 276 VAL A N 1
ATOM 2042 C CA . VAL A 1 276 ? 0.854 -10.285 -8.710 1.00 98.81 276 VAL A CA 1
ATOM 2043 C C . VAL A 1 276 ? -0.144 -10.641 -9.800 1.00 98.81 276 VAL A C 1
ATOM 2045 O O . VAL A 1 276 ? -0.580 -11.787 -9.901 1.00 98.81 276 VAL A O 1
ATOM 2048 N N . VAL A 1 277 ? -0.478 -9.661 -10.640 1.00 98.75 277 VAL A N 1
ATOM 2049 C CA . VAL A 1 277 ? -1.049 -9.914 -11.967 1.00 98.75 277 VAL A CA 1
ATOM 2050 C C . VAL A 1 277 ? 0.084 -9.890 -12.969 1.00 98.75 277 VAL A C 1
ATOM 2052 O O . VAL A 1 277 ? 0.796 -8.888 -13.069 1.00 98.75 277 VAL A O 1
ATOM 2055 N N . VAL A 1 278 ? 0.204 -10.969 -13.730 1.00 98.38 278 VAL A N 1
ATOM 2056 C CA . VAL A 1 278 ? 1.110 -11.064 -14.872 1.00 98.38 278 VAL A CA 1
ATOM 2057 C C . VAL A 1 278 ? 0.312 -11.129 -16.166 1.00 98.38 278 VAL A C 1
ATOM 2059 O O . VAL A 1 278 ? -0.775 -11.713 -16.210 1.00 98.38 278 VAL A O 1
ATOM 2062 N N . ASP A 1 279 ? 0.838 -10.496 -17.211 1.00 97.44 279 ASP A N 1
ATOM 2063 C CA . ASP A 1 279 ? 0.227 -10.480 -18.538 1.00 97.44 279 ASP A CA 1
ATOM 2064 C C . ASP A 1 279 ? 1.160 -11.158 -19.557 1.00 97.44 279 ASP A C 1
ATOM 2066 O O . ASP A 1 279 ? 2.098 -10.532 -20.058 1.00 97.44 279 ASP A O 1
ATOM 2070 N N . PRO A 1 280 ? 0.921 -12.443 -19.874 1.00 96.25 280 PRO A N 1
ATOM 2071 C CA . PRO A 1 280 ? 1.754 -13.203 -20.805 1.00 96.25 280 PRO A CA 1
ATOM 2072 C C . PRO A 1 280 ? 1.633 -12.745 -22.265 1.00 96.25 280 PRO A C 1
ATOM 2074 O O . PRO A 1 280 ? 2.384 -13.223 -23.112 1.00 96.25 280 PRO A O 1
ATOM 2077 N N . SER A 1 281 ? 0.690 -11.849 -22.583 1.00 95.50 281 SER A N 1
ATOM 2078 C CA . SER A 1 281 ? 0.577 -11.255 -23.920 1.00 95.50 281 SER A CA 1
ATOM 2079 C C . SER A 1 281 ? 1.548 -10.093 -24.150 1.00 95.50 281 SER A C 1
ATOM 2081 O O . SER A 1 281 ? 1.753 -9.677 -25.292 1.00 95.50 281 SER A O 1
ATOM 2083 N N . LEU A 1 282 ? 2.151 -9.566 -23.080 1.00 96.19 282 LEU A N 1
ATOM 2084 C CA . LEU A 1 282 ? 3.129 -8.487 -23.156 1.00 96.19 282 LEU A CA 1
ATOM 2085 C C . LEU A 1 282 ? 4.530 -9.016 -23.487 1.00 96.19 282 LEU A C 1
ATOM 2087 O O . LEU A 1 282 ? 4.837 -10.176 -23.196 1.00 96.19 282 LEU A O 1
ATOM 2091 N N . PRO A 1 283 ? 5.412 -8.162 -24.048 1.00 96.69 283 PRO A N 1
ATOM 2092 C CA . PRO A 1 283 ? 6.824 -8.488 -24.171 1.00 96.69 283 PRO A CA 1
ATOM 2093 C C . PRO A 1 283 ? 7.382 -8.931 -22.821 1.00 96.69 283 PRO A C 1
ATOM 2095 O O . PRO A 1 283 ? 7.214 -8.244 -21.807 1.00 96.69 283 PRO A O 1
ATOM 2098 N N . LYS A 1 284 ? 8.033 -10.092 -22.820 1.00 96.31 284 LYS A N 1
ATOM 2099 C CA . LYS A 1 284 ? 8.690 -10.608 -21.628 1.00 96.31 284 LYS A CA 1
ATOM 2100 C C . LYS A 1 284 ? 9.822 -9.676 -21.210 1.00 96.31 284 LYS A C 1
ATOM 2102 O O . LYS A 1 284 ? 10.429 -8.996 -22.037 1.00 96.31 284 LYS A O 1
ATOM 2107 N N . VAL A 1 285 ? 10.103 -9.653 -19.917 1.00 95.62 285 VAL A N 1
ATOM 2108 C CA . VAL A 1 285 ? 11.224 -8.896 -19.364 1.00 95.62 285 VAL A CA 1
ATOM 2109 C C . VAL A 1 285 ? 12.430 -9.811 -19.164 1.00 95.62 285 VAL A C 1
ATOM 2111 O O . VAL A 1 285 ? 12.248 -10.997 -18.882 1.00 95.62 285 VAL A O 1
ATOM 2114 N N . PRO A 1 286 ? 13.664 -9.297 -19.278 1.00 95.25 286 PRO A N 1
ATOM 2115 C CA . PRO A 1 286 ? 14.840 -10.046 -18.861 1.00 95.25 286 PRO A CA 1
ATOM 2116 C C . PRO A 1 286 ? 14.719 -10.438 -17.384 1.00 95.25 286 PRO A C 1
ATOM 2118 O O . PRO A 1 286 ? 14.428 -9.592 -16.537 1.00 95.25 286 PRO A O 1
ATOM 2121 N N . GLY A 1 287 ? 14.922 -11.716 -17.083 1.00 91.81 287 GLY A N 1
ATOM 2122 C CA . GLY A 1 287 ? 15.046 -12.201 -15.717 1.00 91.81 287 GLY A CA 1
ATOM 2123 C C . GLY A 1 287 ? 16.376 -11.784 -15.075 1.00 91.81 287 GLY A C 1
ATOM 2124 O O . GLY A 1 287 ? 17.274 -11.271 -15.757 1.00 91.81 287 GLY A O 1
ATOM 2125 N N . PRO A 1 288 ? 16.529 -12.024 -13.762 1.00 88.56 288 PRO A N 1
ATOM 2126 C CA . PRO A 1 288 ? 17.814 -11.949 -13.072 1.00 88.56 288 PRO A CA 1
ATOM 2127 C C . PRO A 1 288 ? 18.900 -12.751 -13.805 1.00 88.56 288 PRO A C 1
ATOM 2129 O O . PRO A 1 288 ? 18.608 -13.678 -14.559 1.00 88.56 288 PRO A O 1
ATOM 2132 N N . LYS A 1 289 ? 20.170 -12.375 -13.605 1.00 86.62 289 LYS A N 1
ATOM 2133 C CA . LYS A 1 289 ? 21.348 -12.910 -14.319 1.00 86.62 289 LYS A CA 1
ATOM 2134 C C . LYS A 1 289 ? 21.280 -14.434 -14.544 1.00 86.62 289 LYS A C 1
ATOM 2136 O O . LYS A 1 289 ? 21.645 -15.205 -13.665 1.00 86.62 289 LYS A O 1
ATOM 2141 N N . GLY A 1 290 ? 20.903 -14.843 -15.760 1.00 85.88 290 GLY A N 1
ATOM 2142 C CA . GLY A 1 290 ? 20.884 -16.246 -16.197 1.00 85.88 290 GLY A CA 1
ATOM 2143 C C . GLY A 1 290 ? 19.508 -16.923 -16.262 1.00 85.88 290 GLY A C 1
ATOM 2144 O O . GLY A 1 290 ? 19.434 -18.041 -16.758 1.00 85.88 290 GLY A O 1
ATOM 2145 N N . GLU A 1 291 ? 18.422 -16.267 -15.846 1.00 83.69 291 GLU A N 1
ATOM 2146 C CA . GLU A 1 291 ? 17.090 -16.892 -15.701 1.00 83.69 291 GLU A CA 1
ATOM 2147 C C . GLU A 1 291 ? 16.162 -16.746 -16.923 1.00 83.69 291 GLU A C 1
ATOM 2149 O O . GLU A 1 291 ? 14.968 -17.038 -16.860 1.00 83.69 291 GLU A O 1
ATOM 2154 N N . GLY A 1 292 ? 16.703 -16.338 -18.073 1.00 92.88 292 GLY A N 1
ATOM 2155 C CA . GLY A 1 292 ? 15.932 -16.195 -19.310 1.00 92.88 292 GLY A CA 1
ATOM 2156 C C . GLY A 1 292 ? 14.912 -15.054 -19.258 1.00 92.88 292 GLY A C 1
ATOM 2157 O O . GLY A 1 292 ? 15.099 -14.063 -18.559 1.00 92.88 292 GLY A O 1
ATOM 2158 N N . GLU A 1 293 ? 13.854 -15.157 -20.059 1.00 95.56 293 GLU A N 1
ATOM 2159 C CA . GLU A 1 293 ? 12.791 -14.152 -20.150 1.00 95.56 293 GLU A CA 1
ATOM 2160 C C . GLU A 1 293 ? 11.609 -14.501 -19.233 1.00 95.56 293 GLU A C 1
ATOM 2162 O O . GLU A 1 293 ? 11.124 -15.635 -19.246 1.00 95.56 293 GLU A O 1
ATOM 2167 N N . ARG A 1 294 ? 11.083 -13.515 -18.498 1.00 94.94 294 ARG A N 1
ATOM 2168 C CA . ARG A 1 294 ? 9.985 -13.677 -17.532 1.00 94.94 294 ARG A CA 1
ATOM 2169 C C . ARG A 1 294 ? 8.753 -12.869 -17.926 1.00 94.94 294 ARG A C 1
ATOM 2171 O O . ARG A 1 294 ? 8.831 -11.874 -18.646 1.00 94.94 294 ARG A O 1
ATOM 2178 N N . GLU A 1 295 ? 7.590 -13.312 -17.464 1.00 96.81 295 GLU A N 1
ATOM 2179 C CA . GLU A 1 295 ? 6.332 -12.598 -17.697 1.00 96.81 295 GLU A CA 1
ATOM 2180 C C . GLU A 1 295 ? 6.339 -11.232 -16.991 1.00 96.81 295 GLU A C 1
ATOM 2182 O O . GLU A 1 295 ? 6.914 -11.069 -15.910 1.00 96.81 295 GLU A O 1
ATOM 2187 N N . LYS A 1 296 ? 5.699 -10.238 -17.616 1.00 97.75 296 LYS A N 1
ATOM 2188 C CA . LYS A 1 296 ? 5.639 -8.873 -17.090 1.00 97.75 296 LYS A CA 1
ATOM 2189 C C . LYS A 1 296 ? 4.645 -8.795 -15.932 1.00 97.75 296 LYS A C 1
ATOM 2191 O O . LYS A 1 296 ? 3.467 -9.108 -16.113 1.00 97.75 296 LYS A O 1
ATOM 2196 N N . VAL A 1 297 ? 5.095 -8.310 -14.776 1.00 98.56 297 VAL A N 1
ATOM 2197 C CA . VAL A 1 297 ? 4.213 -7.932 -13.659 1.00 98.56 297 VAL A CA 1
ATOM 2198 C C . VAL A 1 297 ? 3.546 -6.593 -13.975 1.00 98.56 297 VAL A C 1
ATOM 2200 O O . VAL A 1 297 ? 4.214 -5.617 -14.318 1.00 98.56 297 VAL A O 1
ATOM 2203 N N . CYS A 1 298 ? 2.219 -6.546 -13.862 1.00 98.62 298 CYS A N 1
ATOM 2204 C CA . CYS A 1 298 ? 1.406 -5.367 -14.177 1.00 98.62 298 CYS A CA 1
ATOM 2205 C C . CYS A 1 298 ? 0.752 -4.723 -12.948 1.00 98.62 298 CYS A C 1
ATOM 2207 O O . CYS A 1 298 ? 0.440 -3.530 -12.949 1.00 98.62 298 CYS A O 1
ATOM 2209 N N . ALA A 1 299 ? 0.483 -5.525 -11.923 1.00 98.75 299 ALA A N 1
ATOM 2210 C CA . ALA A 1 299 ? -0.125 -5.106 -10.669 1.00 98.75 299 ALA A CA 1
ATOM 2211 C C . ALA A 1 299 ? 0.346 -6.034 -9.551 1.00 98.75 299 ALA A C 1
ATOM 2213 O O . ALA A 1 299 ? 0.702 -7.184 -9.815 1.00 98.75 299 ALA A O 1
ATOM 2214 N N . ALA A 1 300 ? 0.315 -5.550 -8.316 1.00 98.81 300 AL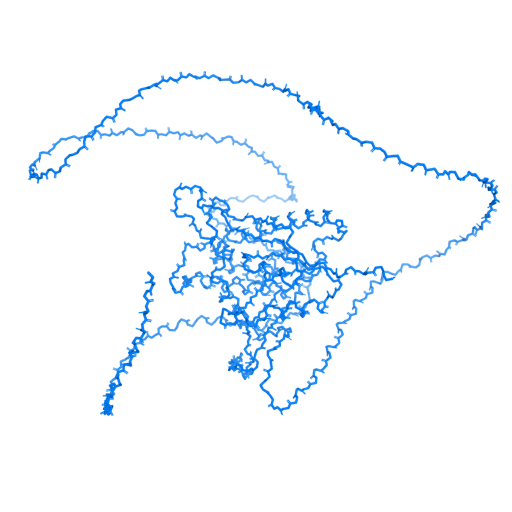A A N 1
ATOM 2215 C CA . ALA A 1 300 ? 0.696 -6.329 -7.150 1.00 98.81 300 ALA A CA 1
ATOM 2216 C C . ALA A 1 300 ? -0.104 -5.905 -5.911 1.00 98.81 300 ALA A C 1
ATOM 2218 O O . ALA A 1 300 ? -0.640 -4.797 -5.854 1.00 98.81 300 ALA A O 1
ATOM 2219 N N . ALA A 1 301 ? -0.139 -6.771 -4.899 1.00 98.75 301 ALA A N 1
ATOM 2220 C CA . ALA A 1 301 ? -0.665 -6.450 -3.577 1.00 98.75 301 ALA A CA 1
ATOM 2221 C C . ALA A 1 301 ? 0.102 -7.159 -2.461 1.00 98.75 301 ALA A C 1
ATOM 2223 O O . ALA A 1 301 ? 0.518 -8.306 -2.630 1.00 98.75 301 ALA A O 1
ATOM 2224 N N . TYR A 1 302 ? 0.241 -6.481 -1.322 1.00 98.50 302 TYR A N 1
ATOM 2225 C CA . TYR A 1 302 ? 0.864 -6.989 -0.100 1.00 98.50 302 TYR A CA 1
ATOM 2226 C C . TYR A 1 302 ? -0.212 -7.279 0.941 1.00 98.50 302 TYR A C 1
ATOM 2228 O O . TYR A 1 302 ? -0.903 -6.368 1.400 1.00 98.50 302 TYR A O 1
ATOM 2236 N N . TRP A 1 303 ? -0.334 -8.535 1.349 1.00 98.56 303 TRP A N 1
ATOM 2237 C CA . TRP A 1 303 ? -1.326 -8.982 2.316 1.00 98.56 303 TRP A CA 1
ATOM 2238 C C . TRP A 1 303 ? -0.646 -9.430 3.604 1.00 98.56 303 TRP A C 1
ATOM 2240 O O . TRP A 1 303 ? 0.201 -10.321 3.590 1.00 98.56 303 TRP A O 1
ATOM 2250 N N . LEU A 1 304 ? -1.036 -8.847 4.735 1.00 98.25 304 LEU A N 1
ATOM 2251 C CA . LEU A 1 304 ? -0.611 -9.312 6.051 1.00 98.25 304 LEU A CA 1
ATOM 2252 C C . LEU A 1 304 ? -1.688 -10.250 6.608 1.00 98.25 304 LEU A C 1
ATOM 2254 O O . LEU A 1 304 ? -2.851 -9.836 6.715 1.00 98.25 304 LEU A O 1
ATOM 2258 N N . PRO A 1 305 ? -1.345 -11.497 6.958 1.00 98.19 305 PRO A N 1
ATOM 2259 C CA . PRO A 1 305 ? -2.322 -12.437 7.475 1.00 98.19 305 PRO A CA 1
ATOM 2260 C C . PRO A 1 305 ? -2.795 -12.042 8.883 1.00 98.19 305 PRO A C 1
ATOM 2262 O O . PRO A 1 305 ? -2.191 -11.193 9.552 1.00 98.19 305 PRO A O 1
ATOM 2265 N N . PRO A 1 306 ? -3.890 -12.650 9.366 1.00 98.06 306 PRO A N 1
ATOM 2266 C CA . PRO A 1 306 ? -4.346 -12.488 10.737 1.00 98.06 306 PRO A CA 1
ATOM 2267 C C . PRO A 1 306 ? -3.226 -12.713 11.753 1.00 98.06 306 PRO A C 1
ATOM 2269 O O . PRO A 1 306 ? -2.427 -13.638 11.625 1.00 98.06 306 PRO A O 1
ATOM 2272 N N . LYS A 1 307 ? -3.196 -11.868 12.783 1.00 96.50 307 LYS A N 1
ATOM 2273 C CA . LYS A 1 307 ? -2.245 -11.857 13.904 1.00 96.50 307 LYS A CA 1
ATOM 2274 C C . LYS A 1 307 ? -0.789 -11.596 13.515 1.00 96.50 307 LYS A C 1
ATOM 2276 O O . LYS A 1 307 ? 0.041 -11.456 14.405 1.00 96.50 307 LYS A O 1
ATOM 2281 N N . GLN A 1 308 ? -0.494 -11.443 12.224 1.00 96.06 308 GLN A N 1
ATOM 2282 C CA . GLN A 1 308 ? 0.789 -10.955 11.744 1.00 96.06 308 GLN A CA 1
ATOM 2283 C C . GLN A 1 308 ? 0.669 -9.458 11.489 1.00 96.06 308 GLN A C 1
ATOM 2285 O O . GLN A 1 308 ? 0.056 -8.993 10.523 1.00 96.06 308 GLN A O 1
ATOM 2290 N N . ARG A 1 309 ? 1.206 -8.679 12.422 1.00 92.75 309 ARG A N 1
ATOM 2291 C CA . ARG A 1 309 ? 1.320 -7.228 12.311 1.00 92.75 309 ARG A CA 1
ATOM 2292 C C . ARG A 1 309 ? 2.755 -6.832 12.577 1.00 92.75 309 ARG A C 1
ATOM 2294 O O . ARG A 1 309 ? 3.475 -7.491 13.320 1.00 92.75 309 ARG A O 1
ATOM 2301 N N . ILE A 1 310 ? 3.146 -5.731 11.958 1.00 90.00 310 ILE A N 1
ATOM 2302 C CA . ILE A 1 310 ? 4.471 -5.161 12.128 1.00 90.00 310 ILE A CA 1
ATOM 2303 C C . ILE A 1 310 ? 4.546 -4.599 13.546 1.00 90.00 310 ILE A C 1
ATOM 2305 O O . ILE A 1 310 ? 3.902 -3.599 13.862 1.00 90.00 310 ILE A O 1
ATOM 2309 N N . SER A 1 311 ? 5.326 -5.247 14.406 1.00 89.25 311 SER A N 1
ATOM 2310 C CA . SER A 1 311 ? 5.674 -4.672 15.700 1.00 89.25 311 SER A CA 1
ATOM 2311 C C . SER A 1 311 ? 6.772 -3.636 15.497 1.00 89.25 311 SER A C 1
ATOM 2313 O O . SER A 1 311 ? 7.875 -3.972 15.069 1.00 89.25 311 SER A O 1
ATOM 2315 N N . VAL A 1 312 ? 6.506 -2.378 15.859 1.00 86.75 312 VAL A N 1
ATOM 2316 C CA . VAL A 1 312 ? 7.521 -1.306 15.845 1.00 86.75 312 VAL A CA 1
ATOM 2317 C C . VAL A 1 312 ? 8.690 -1.579 16.802 1.00 86.75 312 VAL A C 1
ATOM 2319 O O . VAL A 1 312 ? 9.737 -0.947 16.695 1.00 86.75 312 VAL A O 1
ATOM 2322 N N . PHE A 1 313 ? 8.521 -2.527 17.730 1.00 88.88 313 PHE A N 1
ATOM 2323 C CA . PHE A 1 313 ? 9.547 -2.937 18.685 1.00 88.88 313 PHE A CA 1
ATOM 2324 C C . PHE A 1 313 ? 10.446 -4.062 18.167 1.00 88.88 313 PHE A C 1
ATOM 2326 O O . PHE A 1 313 ? 11.489 -4.316 18.769 1.00 88.88 313 PHE A O 1
ATOM 2333 N N . ASP A 1 314 ? 10.104 -4.711 17.049 1.00 93.75 314 ASP A N 1
ATOM 2334 C CA . ASP A 1 314 ? 10.988 -5.695 16.417 1.00 93.75 314 ASP A CA 1
ATOM 2335 C C . ASP A 1 314 ? 12.060 -4.996 15.567 1.00 93.75 314 ASP A C 1
ATOM 2337 O O . ASP A 1 314 ? 12.139 -5.124 14.346 1.00 93.75 314 ASP A O 1
ATOM 2341 N N . VAL A 1 315 ? 12.900 -4.199 16.231 1.00 93.81 315 VAL A N 1
ATOM 2342 C CA . VAL A 1 315 ? 13.929 -3.371 15.586 1.00 93.81 315 VAL A CA 1
ATOM 2343 C C . VAL A 1 315 ? 14.859 -4.220 14.718 1.00 93.81 315 VAL A C 1
ATOM 2345 O O . VAL A 1 315 ? 15.260 -3.785 13.641 1.00 93.81 315 VAL A O 1
ATOM 2348 N N . ARG A 1 316 ? 15.167 -5.455 15.138 1.00 95.75 316 ARG A N 1
ATOM 2349 C CA . ARG A 1 316 ? 16.029 -6.367 14.376 1.00 95.75 316 ARG A CA 1
ATOM 2350 C C . ARG A 1 316 ? 15.401 -6.727 13.033 1.00 95.75 316 ARG A C 1
ATOM 2352 O O . ARG A 1 316 ? 16.090 -6.666 12.015 1.00 95.75 316 ARG A O 1
ATOM 2359 N N . LEU A 1 317 ? 14.124 -7.101 13.025 1.00 95.81 317 LEU A N 1
ATOM 2360 C CA . LEU A 1 317 ? 13.387 -7.388 11.800 1.00 95.81 317 LEU A CA 1
ATOM 2361 C C . LEU A 1 317 ? 13.299 -6.153 10.900 1.00 95.81 317 LEU A C 1
ATOM 2363 O O . LEU A 1 317 ? 13.611 -6.239 9.712 1.00 95.81 317 LEU A O 1
ATOM 2367 N N . LEU A 1 318 ? 12.931 -5.000 11.466 1.00 95.88 318 LEU A N 1
ATOM 2368 C CA . LEU A 1 318 ? 12.781 -3.755 10.710 1.00 95.88 318 LEU A CA 1
ATOM 2369 C C . LEU A 1 318 ? 14.101 -3.346 10.037 1.00 95.88 318 LEU A C 1
ATOM 2371 O O . LEU A 1 318 ? 14.120 -3.019 8.850 1.00 95.88 318 LEU A O 1
ATOM 2375 N N . VAL A 1 319 ? 15.223 -3.429 10.761 1.00 96.19 319 VAL A N 1
ATOM 2376 C CA . VAL A 1 319 ? 16.560 -3.151 10.214 1.00 96.19 319 VAL A CA 1
ATOM 2377 C C . VAL A 1 319 ? 16.910 -4.130 9.092 1.00 96.19 319 VAL A C 1
ATOM 2379 O O . VAL A 1 319 ? 17.326 -3.682 8.028 1.00 96.19 319 VAL A O 1
ATOM 2382 N N . LYS A 1 320 ? 16.678 -5.440 9.271 1.00 96.62 320 LYS A N 1
ATOM 2383 C CA . LYS A 1 320 ? 16.918 -6.453 8.222 1.00 96.62 320 LYS A CA 1
ATOM 2384 C C . LYS A 1 320 ? 16.116 -6.203 6.942 1.00 96.62 320 LYS A C 1
ATOM 2386 O O . LYS A 1 320 ? 16.573 -6.566 5.862 1.00 96.62 320 LYS A O 1
ATOM 2391 N N . CYS A 1 321 ? 14.936 -5.597 7.053 1.00 97.00 321 CYS A N 1
ATOM 2392 C CA . CYS A 1 321 ? 14.085 -5.298 5.902 1.00 97.00 321 CYS A CA 1
ATOM 2393 C C . CYS A 1 321 ? 14.474 -4.000 5.177 1.00 97.00 321 CYS A C 1
ATOM 2395 O O . CYS A 1 321 ? 13.948 -3.742 4.098 1.00 97.00 321 CYS A O 1
ATOM 2397 N N . GLY A 1 322 ? 15.381 -3.188 5.733 1.00 96.62 322 GLY A N 1
ATOM 2398 C CA . GLY A 1 322 ? 15.827 -1.929 5.128 1.00 96.62 322 GLY A CA 1
ATOM 2399 C C . GLY A 1 322 ? 15.269 -0.654 5.777 1.00 96.62 322 GLY A C 1
ATOM 2400 O O . GLY A 1 322 ? 15.183 0.395 5.130 1.00 96.62 322 GLY A O 1
ATOM 2401 N N . LEU A 1 323 ? 14.857 -0.711 7.053 1.00 95.81 323 LEU A N 1
ATOM 2402 C CA . LEU A 1 323 ? 14.389 0.484 7.771 1.00 95.81 323 LEU A CA 1
ATOM 2403 C C . LEU A 1 323 ? 15.479 1.565 7.852 1.00 95.81 323 LEU A C 1
ATOM 2405 O O . LEU A 1 323 ? 15.161 2.750 7.840 1.00 95.81 323 LEU A O 1
ATOM 2409 N N . MET A 1 324 ? 16.759 1.186 7.914 1.00 96.69 324 MET A N 1
ATOM 2410 C CA . MET A 1 324 ? 17.866 2.143 8.026 1.00 96.69 324 MET A CA 1
ATOM 2411 C C . MET A 1 324 ? 18.041 2.970 6.750 1.00 96.69 324 MET A C 1
ATOM 2413 O O . MET A 1 324 ? 18.282 4.172 6.821 1.00 96.69 324 MET A O 1
ATOM 2417 N N . GLU A 1 325 ? 17.900 2.348 5.585 1.00 97.19 325 GLU A N 1
ATOM 2418 C CA . GLU A 1 325 ? 17.938 2.992 4.275 1.00 97.19 325 GLU A CA 1
ATOM 2419 C C . GLU A 1 325 ? 16.732 3.915 4.106 1.00 97.19 325 GLU A C 1
ATOM 2421 O O . GLU A 1 325 ? 16.891 5.074 3.725 1.00 97.19 325 GLU A O 1
ATOM 2426 N N . THR A 1 326 ? 15.544 3.439 4.489 1.00 95.50 326 THR A N 1
ATOM 2427 C CA . THR A 1 326 ? 14.322 4.257 4.521 1.00 95.50 326 THR A CA 1
ATOM 2428 C C . THR A 1 326 ? 14.507 5.477 5.420 1.00 95.50 326 THR A C 1
ATOM 2430 O O . THR A 1 326 ? 14.189 6.602 5.038 1.00 95.50 326 THR A O 1
ATOM 2433 N N . TRP A 1 327 ? 15.059 5.276 6.617 1.00 96.31 327 TRP A N 1
ATOM 2434 C CA . TRP A 1 327 ? 15.305 6.345 7.576 1.00 96.31 327 TRP A CA 1
ATOM 2435 C C . TRP A 1 327 ? 16.319 7.369 7.054 1.00 96.31 327 TRP A C 1
ATOM 2437 O O . TRP A 1 327 ? 16.107 8.568 7.227 1.00 96.31 327 TRP A O 1
ATOM 2447 N N . LYS A 1 328 ? 17.383 6.929 6.370 1.00 96.56 328 LYS A N 1
ATOM 2448 C CA . LYS A 1 328 ? 18.346 7.826 5.709 1.00 96.56 328 LYS A CA 1
ATOM 2449 C C . LYS A 1 328 ? 17.697 8.644 4.589 1.00 96.56 328 LYS A C 1
ATOM 2451 O O . LYS A 1 328 ? 18.017 9.821 4.462 1.00 96.56 328 LYS A O 1
ATOM 2456 N N . GLY A 1 329 ? 16.799 8.040 3.810 1.00 93.69 329 GLY A N 1
ATOM 2457 C CA . GLY A 1 329 ? 16.119 8.701 2.695 1.00 93.69 329 GLY A CA 1
ATOM 2458 C C . GLY A 1 329 ? 15.048 9.704 3.133 1.00 93.69 329 GLY A C 1
ATOM 2459 O O . GLY A 1 329 ? 15.076 10.865 2.739 1.00 93.69 329 GLY A O 1
ATOM 2460 N N . TRP A 1 330 ? 14.105 9.273 3.973 1.00 94.69 330 TRP A N 1
ATOM 2461 C CA . TRP A 1 330 ? 12.938 10.074 4.383 1.00 94.69 330 TRP A CA 1
ATOM 2462 C C . TRP A 1 330 ? 13.140 10.869 5.680 1.00 94.69 330 TRP A C 1
ATOM 2464 O O . TRP A 1 330 ? 12.314 11.709 6.058 1.00 94.69 330 TRP A O 1
ATOM 2474 N N . GLY A 1 331 ? 14.229 10.600 6.398 1.00 95.69 331 GLY A N 1
ATOM 2475 C CA . GLY A 1 331 ? 14.478 11.146 7.725 1.00 95.69 331 GLY A CA 1
ATOM 2476 C C . GLY A 1 331 ? 13.541 10.576 8.795 1.00 95.69 331 GLY A C 1
ATOM 2477 O O . GLY A 1 331 ? 12.577 9.853 8.533 1.00 95.69 331 GLY A O 1
ATOM 2478 N N . LEU A 1 332 ? 13.809 10.935 10.056 1.00 94.50 332 LEU A N 1
ATOM 2479 C CA . LEU A 1 332 ? 13.027 10.450 11.205 1.00 94.50 332 LEU A CA 1
ATOM 2480 C C . LEU A 1 332 ? 11.553 10.879 11.125 1.00 94.50 332 LEU A C 1
ATOM 2482 O O . LEU A 1 332 ? 10.659 10.149 11.546 1.00 94.50 332 LEU A O 1
ATOM 2486 N N . SER A 1 333 ? 11.296 12.061 10.555 1.00 96.06 333 SER A N 1
ATOM 2487 C CA . SER A 1 333 ? 9.940 12.587 10.392 1.00 96.06 333 SER A CA 1
ATOM 2488 C C . SER A 1 333 ? 9.086 11.735 9.457 1.00 96.06 333 SER A C 1
ATOM 2490 O O . SER A 1 333 ? 7.915 11.531 9.763 1.00 96.06 333 SER A O 1
ATOM 2492 N N . GLY A 1 334 ? 9.637 11.245 8.342 1.00 95.38 334 GLY A N 1
ATOM 2493 C CA . GLY A 1 334 ? 8.882 10.421 7.397 1.00 95.38 334 GLY A CA 1
ATOM 2494 C C . GLY A 1 334 ? 8.511 9.066 7.991 1.00 95.38 334 GLY A C 1
ATOM 2495 O O . GLY A 1 334 ? 7.337 8.698 8.017 1.00 95.38 334 GLY A O 1
ATOM 2496 N N . VAL A 1 335 ? 9.488 8.392 8.606 1.00 94.38 335 VAL A N 1
ATOM 2497 C CA . VAL A 1 335 ? 9.267 7.123 9.322 1.00 94.38 335 VAL A CA 1
ATOM 2498 C C . VAL A 1 335 ? 8.246 7.293 10.452 1.00 94.38 335 VAL A C 1
ATOM 2500 O O . VAL A 1 335 ? 7.361 6.455 10.610 1.00 94.38 335 VAL A O 1
ATOM 2503 N N . TYR A 1 336 ? 8.306 8.395 11.209 1.00 95.75 336 TYR A N 1
ATOM 2504 C CA . TYR A 1 336 ? 7.324 8.680 12.257 1.00 95.75 336 TYR A CA 1
ATOM 2505 C C . TYR A 1 336 ? 5.905 8.885 11.701 1.00 95.75 336 TYR A C 1
ATOM 2507 O O . TYR A 1 336 ? 4.938 8.370 12.264 1.00 95.75 336 TYR A O 1
ATOM 2515 N N . ARG A 1 337 ? 5.761 9.617 10.588 1.00 96.94 337 ARG A N 1
ATOM 2516 C CA . ARG A 1 337 ? 4.455 9.839 9.943 1.00 96.94 337 ARG A CA 1
ATOM 2517 C C . ARG A 1 337 ? 3.830 8.520 9.491 1.00 96.94 337 ARG A C 1
ATOM 2519 O O . ARG A 1 337 ? 2.665 8.281 9.797 1.00 96.94 337 ARG A O 1
ATOM 2526 N N . ALA A 1 338 ? 4.608 7.666 8.826 1.00 95.25 338 ALA A N 1
ATOM 2527 C CA . ALA A 1 338 ? 4.135 6.378 8.330 1.00 95.25 338 ALA A CA 1
ATOM 2528 C C . ALA A 1 338 ? 3.866 5.379 9.471 1.00 95.25 338 ALA A C 1
ATOM 2530 O O . ALA A 1 338 ? 2.777 4.821 9.569 1.00 95.25 338 ALA A O 1
ATOM 2531 N N . GLY A 1 339 ? 4.834 5.182 10.370 1.00 92.06 339 GLY A N 1
ATOM 2532 C CA . GLY A 1 339 ? 4.771 4.147 11.404 1.00 92.06 339 GLY A CA 1
ATOM 2533 C C . GLY A 1 339 ? 3.925 4.502 12.628 1.00 92.06 339 GLY A C 1
ATOM 2534 O O . GLY A 1 339 ? 3.389 3.607 13.271 1.00 92.06 339 GLY A O 1
ATOM 2535 N N . PHE A 1 340 ? 3.778 5.785 12.968 1.00 94.25 340 PHE A N 1
ATOM 2536 C CA . PHE A 1 340 ? 3.072 6.194 14.187 1.00 94.25 340 PHE A CA 1
ATOM 2537 C C . PHE A 1 340 ? 1.851 7.057 13.894 1.00 94.25 340 PHE A C 1
ATOM 2539 O O . PHE A 1 340 ? 0.752 6.708 14.324 1.00 94.25 340 PHE A O 1
ATOM 2546 N N . GLU A 1 341 ? 1.996 8.175 13.173 1.00 96.69 341 GLU A N 1
ATOM 2547 C CA . GLU A 1 341 ? 0.857 9.077 12.940 1.00 96.69 341 GLU A CA 1
ATOM 2548 C C . GLU A 1 341 ? -0.259 8.381 12.152 1.00 96.69 341 GLU A C 1
ATOM 2550 O O . GLU A 1 341 ? -1.422 8.428 12.556 1.00 96.69 341 GLU A O 1
ATOM 2555 N N . TYR A 1 342 ? 0.092 7.741 11.040 1.00 96.88 342 TYR A N 1
ATOM 2556 C CA . TYR A 1 342 ? -0.866 7.073 10.172 1.00 96.88 342 TYR A CA 1
ATOM 2557 C C . TYR A 1 342 ? -1.479 5.836 10.839 1.00 96.88 342 TYR A C 1
ATOM 2559 O O . TYR A 1 342 ? -2.703 5.773 10.987 1.00 96.88 342 TYR A O 1
ATOM 2567 N N . LEU A 1 343 ? -0.644 4.900 11.314 1.00 94.19 343 LEU A N 1
ATOM 2568 C CA . LEU A 1 343 ? -1.123 3.651 11.916 1.00 94.19 343 LEU A CA 1
ATOM 2569 C C . LEU A 1 343 ? -2.000 3.899 13.149 1.00 94.19 343 LEU A C 1
ATOM 2571 O O . LEU A 1 343 ? -3.074 3.314 13.249 1.00 94.19 343 LEU A O 1
ATOM 2575 N N . SER A 1 344 ? -1.626 4.826 14.041 1.00 95.25 344 SER A N 1
ATOM 2576 C CA . SER A 1 344 ? -2.436 5.120 15.237 1.00 95.25 344 SER A CA 1
ATOM 2577 C C . SER A 1 344 ? -3.817 5.695 14.901 1.00 95.25 344 SER A C 1
ATOM 2579 O O . SER A 1 344 ? -4.810 5.379 15.566 1.00 95.25 344 SER A O 1
ATOM 2581 N N . LYS A 1 345 ? -3.912 6.532 13.858 1.00 97.31 345 LYS A N 1
ATOM 2582 C CA . LYS A 1 345 ? -5.187 7.094 13.398 1.00 97.31 345 LYS A CA 1
ATOM 2583 C C . LYS A 1 345 ? -6.058 6.030 12.743 1.00 97.31 345 LYS A C 1
ATOM 2585 O O . LYS A 1 345 ? -7.239 5.958 13.090 1.00 97.31 345 LYS A O 1
ATOM 2590 N N . SER A 1 346 ? -5.487 5.201 11.866 1.00 96.62 346 SER A N 1
ATOM 2591 C CA . SER A 1 346 ? -6.212 4.073 11.271 1.00 96.62 346 SER A CA 1
ATOM 2592 C C . SER A 1 346 ? -6.735 3.128 12.356 1.00 96.62 346 SER A C 1
ATOM 2594 O O . SER A 1 346 ? -7.940 2.884 12.445 1.00 96.62 346 SER A O 1
ATOM 2596 N N . GLU A 1 347 ? -5.857 2.667 13.248 1.00 95.12 347 GLU A N 1
ATOM 2597 C CA . GLU A 1 347 ? -6.192 1.699 14.289 1.00 95.12 347 GLU A CA 1
ATOM 2598 C C . GLU A 1 347 ? -7.315 2.218 15.194 1.00 95.12 347 GLU A C 1
ATOM 2600 O O . GLU A 1 347 ? -8.254 1.486 15.513 1.00 95.12 347 GLU A O 1
ATOM 2605 N N . LYS A 1 348 ? -7.285 3.507 15.554 1.00 97.56 348 LYS A N 1
ATOM 2606 C CA . LYS A 1 348 ? -8.356 4.149 16.326 1.00 97.56 348 LYS A CA 1
ATOM 2607 C C . LYS A 1 348 ? -9.703 4.104 15.600 1.00 97.56 348 LYS A C 1
ATOM 2609 O O . LYS A 1 348 ? -10.724 3.830 16.238 1.00 97.56 348 LYS A O 1
ATOM 2614 N N . VAL A 1 349 ? -9.724 4.379 14.293 1.00 97.88 349 VAL A N 1
ATOM 2615 C CA . VAL A 1 349 ? -10.947 4.307 13.477 1.00 97.88 349 VAL A CA 1
ATOM 2616 C C . VAL A 1 349 ? -11.432 2.860 13.383 1.00 97.88 349 VAL A C 1
ATOM 2618 O O . VAL A 1 349 ? -12.586 2.589 13.720 1.00 97.88 349 VAL A O 1
ATOM 2621 N N . MET A 1 350 ? -10.554 1.919 13.030 1.00 97.56 350 MET A N 1
ATOM 2622 C CA . MET A 1 350 ? -10.892 0.500 12.900 1.00 97.56 350 MET A CA 1
ATOM 2623 C C . MET A 1 350 ? -11.408 -0.092 14.216 1.00 97.56 350 MET A C 1
ATOM 2625 O O . MET A 1 350 ? -12.480 -0.692 14.237 1.00 97.56 350 MET A O 1
ATOM 2629 N N . LYS A 1 351 ? -10.735 0.149 15.348 1.00 97.12 351 LYS A N 1
ATOM 2630 C CA . LYS A 1 351 ? -11.187 -0.321 16.671 1.00 97.12 351 LYS A CA 1
ATOM 2631 C C . LYS A 1 351 ? -12.575 0.208 17.032 1.00 97.12 351 LYS A C 1
ATOM 2633 O O . LYS A 1 351 ? -13.410 -0.547 17.534 1.00 97.12 351 LYS A O 1
ATOM 2638 N N . LYS A 1 352 ? -12.854 1.490 16.754 1.00 97.62 352 LYS A N 1
ATOM 2639 C CA . LYS A 1 352 ? -14.185 2.082 16.974 1.00 97.62 352 LYS A CA 1
ATOM 2640 C C . LYS A 1 352 ? -15.251 1.358 16.151 1.00 97.62 352 LYS A C 1
ATOM 2642 O O . LYS A 1 352 ? -16.318 1.051 16.679 1.00 97.62 352 LYS A O 1
ATOM 2647 N N . VAL A 1 353 ? -14.954 1.068 14.888 1.00 96.31 353 VAL A N 1
ATOM 2648 C CA . VAL A 1 353 ? -15.873 0.386 13.970 1.00 96.31 353 VAL A CA 1
ATOM 2649 C C . VAL A 1 353 ? -16.126 -1.057 14.396 1.00 96.31 353 VAL A C 1
ATOM 2651 O O . VAL A 1 353 ? -17.282 -1.471 14.438 1.00 96.31 353 VAL A O 1
ATOM 2654 N N . TYR A 1 354 ? -15.085 -1.812 14.754 1.00 97.25 354 TYR A N 1
ATOM 2655 C CA . TYR A 1 354 ? -15.229 -3.205 15.196 1.00 97.25 354 TYR A CA 1
ATOM 2656 C C . TYR A 1 354 ? -16.140 -3.291 16.416 1.00 97.25 354 TYR A C 1
ATOM 2658 O O . TYR A 1 354 ? -17.088 -4.078 16.432 1.00 97.25 354 TYR A O 1
ATOM 2666 N N . ARG A 1 355 ? -15.922 -2.398 17.391 1.00 96.88 355 ARG A N 1
ATOM 2667 C CA . ARG A 1 355 ? -16.788 -2.274 18.565 1.00 96.88 355 ARG A CA 1
ATOM 2668 C C . ARG A 1 355 ? -18.227 -1.925 18.177 1.00 96.88 355 ARG A C 1
ATOM 2670 O O . ARG A 1 355 ? -19.148 -2.567 18.670 1.00 96.88 355 ARG A O 1
ATOM 2677 N N . ALA A 1 356 ? -18.427 -0.935 17.306 1.00 97.00 356 ALA A N 1
ATOM 2678 C CA . ALA A 1 356 ? -19.759 -0.488 16.890 1.00 97.00 356 ALA A CA 1
ATOM 2679 C C . ALA A 1 356 ? -20.546 -1.569 16.126 1.00 97.00 356 ALA A C 1
ATOM 2681 O O . ALA A 1 356 ? -21.759 -1.662 16.277 1.00 97.00 356 ALA A O 1
ATOM 2682 N N . LYS A 1 357 ? -19.859 -2.411 15.347 1.00 96.00 357 LYS A N 1
ATOM 2683 C CA . LYS A 1 357 ? -20.454 -3.537 14.610 1.00 96.00 357 LYS A CA 1
ATOM 2684 C C . LYS A 1 357 ? -20.594 -4.817 15.443 1.00 96.00 357 LYS A C 1
ATOM 2686 O O . LYS A 1 357 ? -21.041 -5.829 14.914 1.00 96.00 357 LYS A O 1
ATOM 2691 N N . GLY A 1 358 ? -20.190 -4.809 16.716 1.00 96.88 358 GLY A N 1
ATOM 2692 C CA . GLY A 1 358 ? -20.219 -6.002 17.568 1.00 96.88 358 GLY A CA 1
ATOM 2693 C C . GLY A 1 358 ? -19.279 -7.120 17.098 1.00 96.88 358 GLY A C 1
ATOM 2694 O O . GLY A 1 358 ? -19.499 -8.289 17.420 1.00 96.88 358 GLY A O 1
ATOM 2695 N N . ILE A 1 359 ? -18.236 -6.785 16.330 1.00 96.56 359 ILE A N 1
ATOM 2696 C CA . ILE A 1 359 ? -17.229 -7.748 15.882 1.00 96.56 359 ILE A CA 1
ATOM 2697 C C . ILE A 1 359 ? -16.377 -8.111 17.098 1.00 96.56 359 ILE A C 1
ATOM 2699 O O . ILE A 1 359 ? -15.641 -7.282 17.624 1.00 96.56 359 ILE A O 1
ATOM 2703 N N . LYS A 1 360 ? -16.500 -9.360 17.559 1.00 96.75 360 LYS A N 1
ATOM 2704 C CA . LYS A 1 360 ? -15.7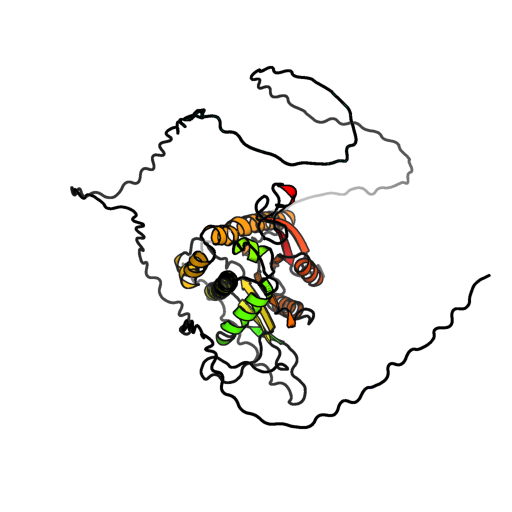84 -9.858 18.748 1.00 96.75 360 LYS A CA 1
ATOM 2705 C C . LYS A 1 360 ? -14.281 -10.049 18.523 1.00 96.75 360 LYS A C 1
ATOM 2707 O O . LYS A 1 360 ? -13.526 -10.085 19.487 1.00 96.75 360 LYS A O 1
ATOM 2712 N N . LYS A 1 361 ? -13.874 -10.224 17.264 1.00 96.00 361 LYS A N 1
ATOM 2713 C CA . LYS A 1 361 ? -12.473 -10.354 16.851 1.00 96.00 361 LYS A CA 1
ATOM 2714 C C . LYS A 1 361 ? -11.753 -9.012 16.969 1.00 96.00 361 LYS A C 1
ATOM 2716 O O . LYS A 1 361 ? -12.394 -7.966 16.878 1.00 96.00 361 LYS A O 1
ATOM 2721 N N . SER A 1 362 ? -10.438 -9.037 17.143 1.00 95.88 362 SER A N 1
ATOM 2722 C CA . SER A 1 362 ? -9.630 -7.821 17.095 1.00 95.88 362 SER A CA 1
ATOM 2723 C C . SER A 1 362 ? -9.351 -7.405 15.641 1.00 95.88 362 SER A C 1
ATOM 2725 O O . SER A 1 362 ? -9.597 -8.167 14.707 1.00 95.88 362 SER A O 1
ATOM 2727 N N . VAL A 1 363 ? -8.849 -6.185 15.416 1.00 95.00 363 VAL A N 1
ATOM 2728 C CA . VAL A 1 363 ? -8.471 -5.722 14.060 1.00 95.00 363 VAL A CA 1
ATOM 2729 C C . VAL A 1 363 ? -7.297 -6.547 13.515 1.00 95.00 363 VAL A C 1
ATOM 2731 O O . VAL A 1 363 ? -7.154 -6.762 12.310 1.00 95.00 363 VAL A O 1
ATOM 2734 N N . GLU A 1 364 ? -6.457 -7.041 14.417 1.00 96.12 364 GLU A N 1
ATOM 2735 C CA . GLU A 1 364 ? -5.321 -7.904 14.134 1.00 96.12 364 GLU A CA 1
ATOM 2736 C C . GLU A 1 364 ? -5.767 -9.286 13.637 1.00 96.12 364 GLU A C 1
ATOM 2738 O O . GLU A 1 364 ? -5.055 -9.878 12.838 1.00 96.12 364 GLU A O 1
ATOM 2743 N N . ASP A 1 365 ? -6.957 -9.774 14.001 1.00 97.44 365 ASP A N 1
ATOM 2744 C CA . ASP A 1 365 ? -7.509 -11.053 13.514 1.00 97.44 365 ASP A CA 1
ATOM 2745 C C . ASP A 1 365 ? -7.980 -11.024 12.042 1.00 97.44 365 ASP A C 1
ATOM 2747 O O . ASP A 1 365 ? -8.462 -12.035 11.521 1.00 97.44 365 ASP A O 1
ATOM 2751 N N . SER A 1 366 ? -7.873 -9.882 11.367 1.00 97.94 366 SER A N 1
ATOM 2752 C CA . SER A 1 366 ? -8.275 -9.706 9.968 1.00 97.94 366 SER A CA 1
ATOM 2753 C C . SER A 1 366 ? -7.090 -9.853 9.016 1.00 97.94 366 SER A C 1
ATOM 2755 O O . SER A 1 366 ? -5.942 -9.615 9.392 1.00 97.94 366 SER A O 1
ATOM 2757 N N . TRP A 1 367 ? -7.352 -10.195 7.758 1.00 98.56 367 TRP A N 1
ATOM 2758 C CA . TRP A 1 367 ? -6.373 -9.964 6.698 1.00 98.56 367 TRP A CA 1
ATOM 2759 C C . TRP A 1 367 ? -6.245 -8.462 6.463 1.00 98.56 367 TRP A C 1
ATOM 2761 O O . TRP A 1 367 ? -7.252 -7.751 6.426 1.00 98.56 367 TRP A O 1
ATOM 2771 N N . TYR A 1 368 ? -5.019 -7.975 6.311 1.00 98.38 368 TYR A N 1
ATOM 2772 C CA . TYR A 1 368 ? -4.752 -6.559 6.095 1.00 98.38 368 TYR A CA 1
ATOM 2773 C C . TYR A 1 368 ? -4.080 -6.335 4.745 1.00 98.38 368 TYR A C 1
ATOM 2775 O O . TYR A 1 368 ? -3.015 -6.893 4.489 1.00 98.38 368 TYR A O 1
ATOM 2783 N N . LEU A 1 369 ? -4.691 -5.529 3.877 1.00 98.56 369 LEU A N 1
ATOM 2784 C CA . LEU A 1 369 ? -4.066 -5.119 2.619 1.00 98.56 369 LEU A CA 1
ATOM 2785 C C . LEU A 1 369 ? -3.133 -3.943 2.911 1.00 98.56 369 LEU A C 1
ATOM 2787 O O . LEU A 1 369 ? -3.589 -2.816 3.079 1.00 98.56 369 LEU A O 1
ATOM 2791 N N . LEU A 1 370 ? -1.834 -4.228 3.001 1.00 97.69 370 LEU A N 1
ATOM 2792 C CA . LEU A 1 370 ? -0.804 -3.234 3.300 1.00 97.69 370 LEU A CA 1
ATOM 2793 C C . LEU A 1 370 ? -0.575 -2.289 2.120 1.00 97.69 370 LEU A C 1
ATOM 2795 O O . LEU A 1 370 ? -0.412 -1.090 2.318 1.00 97.69 370 LEU A O 1
ATOM 2799 N N . HIS A 1 371 ? -0.554 -2.828 0.900 1.00 97.94 371 HIS A N 1
ATOM 2800 C CA . HIS A 1 371 ? -0.305 -2.054 -0.315 1.00 97.94 371 HIS A CA 1
ATOM 2801 C C . HIS A 1 371 ? -0.985 -2.713 -1.512 1.00 97.94 371 HIS A C 1
ATOM 2803 O O . HIS A 1 371 ? -1.022 -3.939 -1.604 1.00 97.94 371 HIS A O 1
ATOM 2809 N N . MET A 1 372 ? -1.528 -1.905 -2.420 1.00 98.56 372 MET A N 1
ATOM 2810 C CA . MET A 1 372 ? -2.153 -2.342 -3.670 1.00 98.56 372 MET A CA 1
ATOM 2811 C C . MET A 1 372 ? -1.731 -1.381 -4.770 1.00 98.56 372 MET A C 1
ATOM 2813 O O . MET A 1 372 ? -2.032 -0.191 -4.702 1.00 98.56 372 MET A O 1
ATOM 2817 N N . MET A 1 373 ? -1.085 -1.910 -5.800 1.00 98.50 373 MET A N 1
ATOM 2818 C CA . MET A 1 373 ? -0.530 -1.128 -6.897 1.00 98.50 373 MET A CA 1
ATOM 2819 C C . MET A 1 373 ? -0.923 -1.721 -8.241 1.00 98.50 373 MET A C 1
ATOM 2821 O O . MET A 1 373 ? -1.008 -2.932 -8.434 1.00 98.50 373 MET A O 1
ATOM 2825 N N . THR A 1 374 ? -1.146 -0.840 -9.204 1.00 98.69 374 THR A N 1
ATOM 2826 C CA . THR A 1 374 ? -1.254 -1.170 -10.624 1.00 98.69 374 THR A CA 1
ATOM 2827 C C . THR A 1 374 ? -0.462 -0.113 -11.362 1.00 98.69 374 THR A C 1
ATOM 2829 O O . THR A 1 374 ? -0.703 1.077 -11.137 1.00 98.69 374 THR A O 1
ATOM 2832 N N . ASP A 1 375 ? 0.460 -0.543 -12.222 1.00 98.56 375 ASP A N 1
ATOM 2833 C CA . ASP A 1 375 ? 1.241 0.392 -13.027 1.00 98.56 375 ASP A CA 1
ATOM 2834 C C . ASP A 1 375 ? 0.268 1.315 -13.788 1.00 98.56 375 ASP A C 1
ATOM 2836 O O . ASP A 1 375 ? -0.723 0.813 -14.344 1.00 98.56 375 ASP A O 1
ATOM 2840 N N . PRO A 1 376 ? 0.485 2.643 -13.802 1.00 98.06 376 PRO A N 1
ATOM 2841 C CA . PRO A 1 376 ? -0.387 3.588 -14.490 1.00 98.06 376 PRO A CA 1
ATOM 2842 C C . PRO A 1 376 ? -0.776 3.167 -15.913 1.00 98.06 376 PRO A C 1
ATOM 2844 O O . PRO A 1 376 ? -1.940 3.322 -16.287 1.00 98.06 376 PRO A O 1
ATOM 2847 N N . VAL A 1 377 ? 0.135 2.548 -16.678 1.00 98.31 377 VAL A N 1
ATOM 2848 C CA . VAL A 1 377 ? -0.137 2.115 -18.065 1.00 98.31 377 VAL A CA 1
ATOM 2849 C C . VAL A 1 377 ? -1.109 0.928 -18.161 1.00 98.31 377 VAL A C 1
ATOM 2851 O O . VAL A 1 377 ? -1.639 0.626 -19.234 1.00 98.31 377 VAL A O 1
ATOM 2854 N N . PHE A 1 378 ? -1.364 0.243 -17.045 1.00 98.38 378 PHE A N 1
ATOM 2855 C CA . PHE A 1 378 ? -2.282 -0.893 -16.938 1.00 98.38 378 PHE A CA 1
ATOM 2856 C C . PHE A 1 378 ? -3.543 -0.585 -16.119 1.00 98.38 378 PHE A C 1
ATOM 2858 O O . PHE A 1 378 ? -4.380 -1.471 -15.914 1.00 98.38 378 PHE A O 1
ATOM 2865 N N . GLN A 1 379 ? -3.731 0.659 -15.669 1.00 97.88 379 GLN A N 1
ATOM 2866 C CA . GLN A 1 379 ? -4.961 1.057 -14.989 1.00 97.88 379 GLN A CA 1
ATOM 2867 C C . GLN A 1 379 ? -6.185 0.932 -15.911 1.00 97.88 379 GLN A C 1
ATOM 2869 O O . GLN A 1 379 ? -6.098 1.034 -17.132 1.00 97.88 379 GLN A O 1
ATOM 2874 N N . GLY A 1 380 ? -7.353 0.672 -15.319 1.00 97.25 380 GLY A N 1
ATOM 2875 C CA . GLY A 1 380 ? -8.602 0.467 -16.066 1.00 97.25 380 GLY A CA 1
ATOM 2876 C C . GLY A 1 380 ? -8.758 -0.922 -16.699 1.00 97.25 380 GLY A C 1
ATOM 2877 O O . GLY A 1 380 ? -9.837 -1.238 -17.187 1.00 97.25 380 GLY A O 1
ATOM 2878 N N . LYS A 1 381 ? -7.741 -1.795 -16.627 1.00 97.94 381 LYS A N 1
ATOM 2879 C CA . LYS A 1 381 ? -7.806 -3.179 -17.140 1.00 97.94 381 LYS A CA 1
ATOM 2880 C C . LYS A 1 381 ? -8.439 -4.193 -16.174 1.00 97.94 381 LYS A C 1
ATOM 2882 O O . LYS A 1 381 ? -8.486 -5.382 -16.467 1.00 97.94 381 LYS A O 1
ATOM 2887 N N . GLY A 1 382 ? -8.906 -3.748 -15.005 1.00 97.88 382 GLY A N 1
ATOM 2888 C CA . GLY A 1 382 ? -9.531 -4.614 -13.995 1.00 97.88 382 GLY A CA 1
ATOM 2889 C C . GLY A 1 382 ? -8.558 -5.438 -13.138 1.00 97.88 382 GLY A C 1
ATOM 2890 O O . GLY A 1 382 ? -9.006 -6.298 -12.384 1.00 97.88 382 GLY A O 1
ATOM 2891 N N . TYR A 1 383 ? -7.247 -5.176 -13.204 1.00 98.50 383 TYR A N 1
ATOM 2892 C CA . TYR A 1 383 ? -6.218 -5.949 -12.486 1.00 98.50 383 TYR A CA 1
ATOM 2893 C C . TYR A 1 383 ? -6.364 -5.888 -10.960 1.00 98.50 383 TYR A C 1
ATOM 2895 O O . TYR A 1 383 ? -6.289 -6.922 -10.301 1.00 98.50 383 TYR A O 1
ATOM 2903 N N . MET A 1 384 ? -6.705 -4.724 -10.399 1.00 98.25 384 MET A N 1
ATOM 2904 C CA . MET A 1 384 ? -7.074 -4.603 -8.982 1.00 98.25 384 MET A CA 1
ATOM 2905 C C . MET A 1 384 ? -8.235 -5.541 -8.615 1.00 98.25 384 MET A C 1
ATOM 2907 O O . MET A 1 384 ? -8.162 -6.268 -7.629 1.00 98.25 384 MET A O 1
ATOM 2911 N N . SER A 1 385 ? -9.297 -5.579 -9.427 1.00 98.56 385 SER A N 1
ATOM 2912 C CA . SER A 1 385 ? -10.435 -6.470 -9.188 1.00 98.56 385 SER A CA 1
ATOM 2913 C C . SER A 1 385 ? -10.047 -7.947 -9.270 1.00 98.56 385 SER A C 1
ATOM 2915 O O . SER A 1 385 ? -10.620 -8.753 -8.545 1.00 98.56 385 SER A O 1
ATOM 2917 N N . MET A 1 386 ? -9.097 -8.316 -10.138 1.00 98.56 386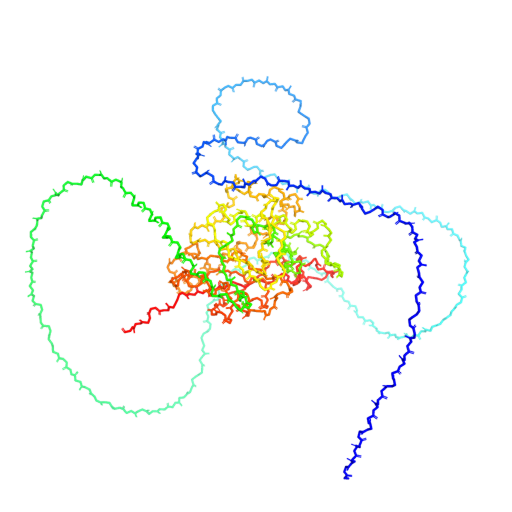 MET A N 1
ATOM 2918 C CA . MET A 1 386 ? -8.579 -9.686 -10.209 1.00 98.56 386 MET A CA 1
ATOM 2919 C C . MET A 1 386 ? -7.874 -10.078 -8.908 1.00 98.56 386 MET A C 1
ATOM 2921 O O . MET A 1 386 ? -8.210 -11.113 -8.342 1.00 98.56 386 MET A O 1
ATOM 2925 N N . ILE A 1 387 ? -6.960 -9.238 -8.409 1.00 98.69 387 ILE A N 1
ATOM 2926 C CA . ILE A 1 387 ? -6.226 -9.498 -7.161 1.00 98.69 387 ILE A CA 1
ATOM 2927 C C . ILE A 1 387 ? -7.180 -9.585 -5.966 1.00 98.69 387 ILE A C 1
ATOM 2929 O O . ILE A 1 387 ? -7.074 -10.501 -5.159 1.00 98.69 387 ILE A O 1
ATOM 2933 N N . ILE A 1 388 ? -8.132 -8.653 -5.853 1.00 98.62 388 ILE A N 1
ATOM 2934 C CA . ILE A 1 388 ? -9.086 -8.661 -4.739 1.00 98.62 388 ILE A CA 1
ATOM 2935 C C . ILE A 1 388 ? -9.957 -9.915 -4.763 1.00 98.62 388 ILE A C 1
ATOM 2937 O O . ILE A 1 388 ? -10.127 -10.538 -3.722 1.00 98.62 388 ILE A O 1
ATOM 2941 N N . ARG A 1 389 ? -10.492 -10.317 -5.923 1.00 98.50 389 ARG A N 1
ATOM 2942 C CA . ARG A 1 389 ? -11.293 -11.550 -6.011 1.00 98.50 389 ARG A CA 1
ATOM 2943 C C . ARG A 1 389 ? -10.472 -12.779 -5.642 1.00 98.50 389 ARG A C 1
ATOM 2945 O O . ARG A 1 389 ? -10.952 -13.590 -4.869 1.00 98.50 389 ARG A O 1
ATOM 2952 N N . GLU A 1 390 ? -9.228 -12.859 -6.109 1.00 98.25 390 GLU A N 1
ATOM 2953 C CA . GLU A 1 390 ? -8.323 -13.947 -5.738 1.00 98.25 390 GLU A CA 1
ATOM 2954 C C . GLU A 1 390 ? -8.085 -14.004 -4.220 1.00 98.25 390 GLU A C 1
ATOM 2956 O O . GLU A 1 390 ? -8.156 -15.079 -3.633 1.00 98.25 390 GLU A O 1
ATOM 2961 N N . ALA A 1 391 ? -7.893 -12.859 -3.558 1.00 98.38 391 ALA A N 1
ATOM 2962 C CA . ALA A 1 391 ? -7.742 -12.814 -2.106 1.00 98.38 391 ALA A CA 1
ATOM 2963 C C . ALA A 1 391 ? -9.025 -13.231 -1.363 1.00 98.38 391 ALA A C 1
ATOM 2965 O O . ALA A 1 391 ? -8.952 -13.944 -0.362 1.00 98.38 391 ALA A O 1
ATOM 2966 N N . LEU A 1 392 ? -10.200 -12.822 -1.857 1.00 97.75 392 LEU A N 1
ATOM 2967 C CA . LEU A 1 392 ? -11.488 -13.239 -1.296 1.00 97.75 392 LEU A CA 1
ATOM 2968 C C . LEU A 1 392 ? -11.731 -14.742 -1.482 1.00 97.75 392 LEU A C 1
ATOM 2970 O O . LEU A 1 392 ? -12.233 -15.381 -0.564 1.00 97.75 392 LEU A O 1
ATOM 2974 N N . ASP A 1 393 ? -11.329 -15.314 -2.617 1.00 97.88 393 ASP A N 1
ATOM 2975 C CA . ASP A 1 393 ? -11.396 -16.758 -2.864 1.00 97.88 393 ASP A CA 1
ATOM 2976 C C . ASP A 1 393 ? -10.400 -17.528 -1.979 1.00 97.88 393 ASP A C 1
ATOM 2978 O O . ASP A 1 393 ? -10.699 -18.627 -1.514 1.00 97.88 393 ASP A O 1
ATOM 2982 N N . HIS A 1 394 ? -9.228 -16.944 -1.702 1.00 97.75 394 HIS A N 1
ATOM 2983 C CA . HIS A 1 394 ? -8.215 -17.525 -0.819 1.00 97.75 394 HIS A CA 1
ATOM 2984 C C . HIS A 1 394 ? -8.681 -17.617 0.644 1.00 97.75 394 HIS A C 1
ATOM 2986 O O . HIS A 1 394 ? -8.343 -18.578 1.336 1.00 97.75 394 HIS A O 1
ATOM 2992 N N . ALA A 1 395 ? -9.450 -16.637 1.129 1.00 97.88 395 ALA A N 1
ATOM 2993 C CA . ALA A 1 395 ? -9.961 -16.623 2.500 1.00 97.88 395 ALA A CA 1
ATOM 2994 C C . ALA A 1 395 ? -11.431 -16.146 2.564 1.00 97.88 395 ALA A C 1
ATOM 2996 O O . ALA A 1 395 ? -11.706 -15.050 3.062 1.00 97.88 395 ALA A O 1
ATOM 2997 N N . PRO A 1 396 ? -12.398 -16.974 2.118 1.00 97.25 396 PRO A N 1
ATOM 2998 C CA . PRO A 1 396 ? -13.795 -16.560 1.917 1.00 97.25 396 PRO A CA 1
ATOM 2999 C C . PRO A 1 396 ? -14.535 -16.208 3.215 1.00 97.25 396 PRO A C 1
ATOM 3001 O O . PRO A 1 396 ? -15.453 -15.387 3.213 1.00 97.25 396 PRO A O 1
ATOM 3004 N N . ASP A 1 397 ? -14.108 -16.792 4.335 1.00 96.88 397 ASP A N 1
ATOM 3005 C CA . ASP A 1 397 ? -14.680 -16.563 5.666 1.00 96.88 397 ASP A CA 1
ATOM 3006 C C . ASP A 1 397 ? -13.938 -15.479 6.472 1.00 96.88 397 ASP A C 1
ATOM 3008 O O . ASP A 1 397 ? -14.240 -15.242 7.650 1.00 96.88 397 ASP A O 1
ATOM 3012 N N . ALA A 1 398 ? -12.935 -14.828 5.877 1.00 97.88 398 ALA A N 1
ATOM 3013 C CA . ALA A 1 398 ? -12.138 -13.830 6.568 1.00 97.88 398 ALA A CA 1
ATOM 3014 C C . ALA A 1 398 ? -12.757 -12.428 6.536 1.00 97.88 398 ALA A C 1
ATOM 3016 O O . ALA A 1 398 ? -13.550 -12.066 5.669 1.00 97.88 398 ALA A O 1
ATOM 3017 N N . ILE A 1 399 ? -12.335 -11.610 7.502 1.00 98.19 399 ILE A N 1
ATOM 3018 C CA . ILE A 1 399 ? -12.506 -10.160 7.449 1.00 98.19 399 ILE A CA 1
ATOM 3019 C C . ILE A 1 399 ? -11.263 -9.590 6.769 1.00 98.19 399 ILE A C 1
ATOM 3021 O O . ILE A 1 399 ? -10.145 -9.947 7.144 1.00 98.19 399 ILE A O 1
ATOM 3025 N N . PHE A 1 400 ? -11.457 -8.684 5.815 1.00 98.56 400 PHE A N 1
ATOM 3026 C CA . PHE A 1 400 ? -10.371 -7.911 5.219 1.00 98.56 400 PHE A CA 1
ATOM 3027 C C . PHE A 1 400 ? -10.483 -6.452 5.638 1.00 98.56 400 PHE A C 1
ATOM 3029 O O . PHE A 1 400 ? -11.555 -5.855 5.548 1.00 98.56 400 PHE A O 1
ATOM 3036 N N . ALA A 1 401 ? -9.369 -5.878 6.072 1.00 98.31 401 ALA A N 1
ATOM 3037 C CA . ALA A 1 401 ? -9.252 -4.488 6.481 1.00 98.31 401 ALA A CA 1
ATOM 3038 C C . ALA A 1 401 ? -8.144 -3.800 5.691 1.00 98.31 401 ALA A C 1
ATOM 3040 O O . ALA A 1 401 ? -7.142 -4.429 5.359 1.00 98.31 401 ALA A O 1
ATOM 3041 N N . HIS A 1 402 ? -8.337 -2.526 5.376 1.00 98.31 402 HIS A N 1
ATOM 3042 C CA . HIS A 1 402 ? -7.309 -1.678 4.778 1.00 98.31 402 HIS A CA 1
ATOM 3043 C C . HIS A 1 402 ? -7.731 -0.218 4.846 1.00 98.31 402 HIS A C 1
ATOM 3045 O O . HIS A 1 402 ? -8.868 0.089 5.223 1.00 98.31 402 HIS A O 1
ATOM 3051 N N . GLU A 1 403 ? -6.857 0.675 4.396 1.00 98.38 403 GLU A N 1
ATOM 3052 C CA . GLU A 1 403 ? -7.255 2.032 4.074 1.00 98.38 403 GLU A CA 1
ATOM 3053 C C . GLU A 1 403 ? -6.943 2.374 2.623 1.00 98.38 403 GLU A C 1
ATOM 3055 O O . GLU A 1 403 ? -5.870 2.082 2.098 1.00 98.38 403 GLU A O 1
ATOM 3060 N N . ALA A 1 404 ? -7.902 3.014 1.966 1.00 98.50 404 ALA A N 1
ATOM 3061 C CA . ALA A 1 404 ? -7.671 3.628 0.675 1.00 98.50 404 ALA A CA 1
ATOM 3062 C C . ALA A 1 404 ? -7.075 5.028 0.876 1.00 98.50 404 ALA A C 1
ATOM 3064 O O . ALA A 1 404 ? -7.587 5.821 1.668 1.00 98.50 404 ALA A O 1
ATOM 3065 N N . THR A 1 405 ? -6.016 5.343 0.136 1.00 98.12 405 THR A N 1
ATOM 3066 C CA . THR A 1 405 ? -5.295 6.627 0.203 1.00 98.12 405 THR A CA 1
ATOM 3067 C C . THR A 1 405 ? -5.854 7.689 -0.745 1.00 98.12 405 THR A C 1
ATOM 3069 O O . THR A 1 405 ? -5.470 8.852 -0.675 1.00 98.12 405 THR A O 1
ATOM 3072 N N . THR A 1 406 ? -6.790 7.319 -1.628 1.00 98.19 406 THR A N 1
ATOM 3073 C CA . THR A 1 406 ? -7.446 8.245 -2.560 1.00 98.19 406 THR A CA 1
ATOM 3074 C C . THR A 1 406 ? -8.941 7.958 -2.653 1.00 98.19 406 THR A C 1
ATOM 3076 O O . THR A 1 406 ? -9.389 6.825 -2.459 1.00 98.19 406 THR A O 1
ATOM 3079 N N . ALA A 1 407 ? -9.733 8.972 -3.012 1.00 98.25 407 ALA A N 1
ATOM 3080 C CA . ALA A 1 407 ? -11.161 8.784 -3.267 1.00 98.25 407 ALA A CA 1
ATOM 3081 C C . ALA A 1 407 ? -11.405 7.797 -4.425 1.00 98.25 407 ALA A C 1
ATOM 3083 O O . ALA A 1 407 ? -12.299 6.959 -4.347 1.00 98.25 407 ALA A O 1
ATOM 3084 N N . LYS A 1 408 ? -10.550 7.833 -5.461 1.00 97.62 408 LYS A N 1
ATOM 3085 C CA . LYS A 1 408 ? -10.611 6.901 -6.594 1.00 97.62 408 LYS A CA 1
ATOM 3086 C C . LYS A 1 408 ? -10.458 5.453 -6.130 1.00 97.62 408 LYS A C 1
ATOM 3088 O O . LYS A 1 408 ? -11.287 4.625 -6.493 1.00 97.62 408 LYS A O 1
ATOM 3093 N N . SER A 1 409 ? -9.424 5.132 -5.346 1.00 98.12 409 SER A N 1
ATOM 3094 C CA . SER A 1 409 ? -9.218 3.759 -4.867 1.00 98.12 409 SER A CA 1
ATOM 3095 C C . SER A 1 409 ? -10.322 3.327 -3.903 1.00 98.12 409 SER A C 1
ATOM 3097 O O . SER A 1 409 ? -10.840 2.224 -4.059 1.00 98.12 409 SER A O 1
ATOM 3099 N N . ARG A 1 410 ? -10.777 4.210 -3.002 1.00 98.44 410 ARG A N 1
ATOM 3100 C CA . ARG A 1 410 ? -11.941 3.966 -2.132 1.00 98.44 410 ARG A CA 1
ATOM 3101 C C . ARG A 1 410 ? -13.158 3.507 -2.934 1.00 98.44 410 ARG A C 1
ATOM 3103 O O . ARG A 1 410 ? -13.747 2.479 -2.615 1.00 98.44 410 ARG A O 1
ATOM 3110 N N . ASP A 1 411 ? -13.517 4.236 -3.987 1.00 98.50 411 ASP A N 1
ATOM 3111 C CA . ASP A 1 411 ? -14.709 3.931 -4.784 1.00 98.50 411 ASP A CA 1
ATOM 3112 C C . ASP A 1 411 ? -14.573 2.590 -5.530 1.00 98.50 411 ASP A C 1
ATOM 3114 O O . ASP A 1 411 ? -15.548 1.844 -5.656 1.00 98.50 411 ASP A O 1
ATOM 3118 N N . GLN A 1 412 ? -13.355 2.219 -5.945 1.00 98.31 412 GLN A N 1
ATOM 3119 C CA . GLN A 1 412 ? -13.082 0.886 -6.500 1.00 98.31 412 GLN A CA 1
ATOM 3120 C C . GLN A 1 412 ? -13.276 -0.226 -5.461 1.00 98.31 412 GLN A C 1
ATOM 3122 O O . GLN A 1 412 ? -13.868 -1.258 -5.771 1.00 98.31 412 GLN A O 1
ATOM 3127 N N . TYR A 1 413 ? -12.828 -0.029 -4.220 1.00 98.62 413 TYR A N 1
ATOM 3128 C CA . TYR A 1 413 ? -13.055 -1.004 -3.151 1.00 98.62 413 TYR A CA 1
ATOM 3129 C C . TYR A 1 413 ? -14.538 -1.132 -2.788 1.00 98.62 413 TYR A C 1
ATOM 3131 O O . TYR A 1 413 ? -15.008 -2.250 -2.574 1.00 98.62 413 TYR A O 1
ATOM 3139 N N . VAL A 1 414 ? -15.296 -0.028 -2.790 1.00 98.56 414 VAL A N 1
ATOM 3140 C CA . VAL A 1 414 ? -16.758 -0.068 -2.608 1.00 98.56 414 VAL A CA 1
ATOM 3141 C C . VAL A 1 414 ? -17.413 -0.938 -3.680 1.00 98.56 414 VAL A C 1
ATOM 3143 O O . VAL A 1 414 ? -18.228 -1.803 -3.360 1.00 98.56 414 VAL A O 1
ATOM 3146 N N . HIS A 1 415 ? -17.007 -0.789 -4.944 1.00 98.06 415 HIS A N 1
ATOM 3147 C CA . HIS A 1 415 ? -17.494 -1.640 -6.034 1.00 98.06 415 HIS A CA 1
ATOM 3148 C C . HIS A 1 415 ? -17.167 -3.134 -5.831 1.00 98.06 415 HIS A C 1
ATOM 3150 O O . HIS A 1 415 ? -17.915 -4.002 -6.274 1.00 98.06 415 HIS A O 1
ATOM 3156 N N . LEU A 1 416 ? -16.082 -3.445 -5.118 1.00 98.00 416 LEU A N 1
ATOM 3157 C CA . LEU A 1 416 ? -15.670 -4.809 -4.761 1.00 98.00 416 LEU A CA 1
ATOM 3158 C C . LEU A 1 416 ? -16.291 -5.301 -3.439 1.00 98.00 416 LEU A C 1
ATOM 3160 O O . LEU A 1 416 ? -15.907 -6.345 -2.910 1.00 98.00 416 LEU A O 1
ATOM 3164 N N . GLY A 1 417 ? -17.276 -4.570 -2.913 1.00 98.06 417 GLY A N 1
ATOM 3165 C CA . GLY A 1 417 ? -18.067 -4.949 -1.748 1.00 98.06 417 GLY A CA 1
ATOM 3166 C C . GLY A 1 417 ? -17.453 -4.569 -0.404 1.00 98.06 417 GLY A C 1
ATOM 3167 O O . GLY A 1 417 ? -17.962 -5.026 0.619 1.00 98.06 417 GLY A O 1
ATOM 3168 N N . TYR A 1 418 ? -16.380 -3.772 -0.375 1.00 98.56 418 TYR A N 1
ATOM 3169 C CA . TYR A 1 418 ? -15.894 -3.183 0.872 1.00 98.56 418 TYR A CA 1
ATOM 3170 C C . TYR A 1 418 ? -16.839 -2.075 1.342 1.00 98.56 418 TYR A C 1
ATOM 3172 O O . TYR A 1 418 ? -17.372 -1.295 0.558 1.00 98.56 418 TYR A O 1
ATOM 3180 N N . GLU A 1 419 ? -16.996 -1.970 2.650 1.00 98.25 419 GLU A N 1
ATOM 3181 C CA . GLU A 1 419 ? -17.717 -0.896 3.311 1.00 98.25 419 GLU A CA 1
ATOM 3182 C C . GLU A 1 419 ? -16.741 0.213 3.716 1.00 98.25 419 GLU A C 1
ATOM 3184 O O . GLU A 1 419 ? -15.703 -0.059 4.324 1.00 98.25 419 GLU A O 1
ATOM 3189 N N . LEU A 1 420 ? -17.088 1.469 3.419 1.00 98.31 420 LEU A N 1
ATOM 3190 C CA . LEU A 1 420 ? -16.419 2.633 3.995 1.00 98.31 420 LEU A CA 1
ATOM 3191 C C . LEU A 1 420 ? -16.864 2.788 5.450 1.00 98.31 420 LEU A C 1
ATOM 3193 O O . LEU A 1 420 ? -18.017 3.122 5.712 1.00 98.31 420 LEU A O 1
ATOM 3197 N N . VAL A 1 421 ? -15.949 2.584 6.394 1.00 97.88 421 VAL A N 1
ATOM 3198 C CA . VAL A 1 421 ? -16.287 2.583 7.825 1.00 97.88 421 VAL A CA 1
ATOM 3199 C C . VAL A 1 421 ? -15.805 3.821 8.578 1.00 97.88 421 VAL A C 1
ATOM 3201 O O . VAL A 1 421 ? -16.225 4.077 9.706 1.00 97.88 421 VAL A O 1
ATOM 3204 N N . GLY A 1 422 ? -14.955 4.624 7.946 1.00 97.81 422 GLY A N 1
ATOM 3205 C CA . GLY A 1 422 ? -14.571 5.939 8.433 1.00 97.81 422 GLY A CA 1
ATOM 3206 C C . GLY A 1 422 ? -13.519 6.584 7.543 1.00 97.81 422 GLY A C 1
ATOM 3207 O O . GLY A 1 422 ? -12.914 5.926 6.701 1.00 97.81 422 GLY A O 1
ATOM 3208 N N . SER A 1 423 ? -13.276 7.872 7.754 1.00 98.12 423 SER A N 1
ATOM 3209 C CA . SER A 1 423 ? -12.115 8.563 7.198 1.00 98.12 423 SER A CA 1
ATOM 3210 C C . SER A 1 423 ? -11.327 9.254 8.302 1.00 98.12 423 SER A C 1
ATOM 3212 O O . SER A 1 423 ? -11.827 9.501 9.406 1.00 98.12 423 SER A O 1
ATOM 3214 N N . PHE A 1 424 ? -10.061 9.530 8.025 1.00 98.31 424 PHE A N 1
ATOM 3215 C CA . PHE A 1 424 ? -9.195 10.305 8.899 1.00 98.31 424 PHE A CA 1
ATOM 3216 C C . PHE A 1 424 ? -8.220 11.130 8.068 1.00 98.31 424 PHE A C 1
ATOM 3218 O O . PHE A 1 424 ? -7.968 10.837 6.903 1.00 98.31 424 PHE A O 1
ATOM 3225 N N . LYS A 1 425 ? -7.672 12.184 8.681 1.00 98.25 425 LYS A N 1
ATOM 3226 C CA . LYS A 1 425 ? -6.698 13.061 8.031 1.00 98.25 425 LYS A CA 1
ATOM 3227 C C . LYS A 1 425 ? -5.324 12.968 8.675 1.00 98.25 425 LYS A C 1
ATOM 3229 O O . LYS A 1 425 ? -5.204 13.015 9.905 1.00 98.25 425 LYS A O 1
ATOM 3234 N N . ILE A 1 426 ? -4.287 12.916 7.850 1.00 98.31 426 ILE A N 1
ATOM 3235 C CA . ILE A 1 426 ? -2.876 13.019 8.245 1.00 98.31 426 ILE A CA 1
ATOM 3236 C C . ILE A 1 426 ? -2.288 14.346 7.770 1.00 98.31 426 ILE A C 1
ATOM 3238 O O . ILE A 1 426 ? -2.789 14.954 6.827 1.00 98.31 426 ILE A O 1
ATOM 3242 N N . GLY A 1 427 ? -1.283 14.861 8.480 1.00 97.12 427 GLY A N 1
ATOM 3243 C CA . GLY A 1 427 ? -0.608 16.094 8.064 1.00 97.12 427 GLY A CA 1
ATOM 3244 C C . GLY A 1 427 ? -1.460 17.369 8.085 1.00 97.12 427 GLY A C 1
ATOM 3245 O O . GLY A 1 427 ? -1.065 18.377 7.498 1.00 97.12 427 GLY A O 1
ATOM 3246 N N . LYS A 1 428 ? -2.600 17.369 8.790 1.00 96.81 428 LYS A N 1
ATOM 3247 C CA . LYS A 1 428 ? -3.424 18.571 8.992 1.00 96.81 428 LYS A CA 1
ATOM 3248 C C . LYS A 1 428 ? -2.579 19.701 9.595 1.00 96.81 428 LYS A C 1
ATOM 3250 O O . LYS A 1 428 ? -1.865 19.495 10.574 1.00 96.81 428 LYS A O 1
ATOM 3255 N N . GLY A 1 429 ? -2.679 20.890 9.011 1.00 95.25 429 GLY A N 1
ATOM 3256 C CA . GLY A 1 429 ? -1.890 22.067 9.368 1.00 95.25 429 GLY A CA 1
ATOM 3257 C C . GLY A 1 429 ? -0.462 22.070 8.810 1.00 95.25 429 GLY A C 1
ATOM 3258 O O . GLY A 1 429 ? 0.270 23.013 9.091 1.00 95.25 429 GLY A O 1
ATOM 3259 N N . LYS A 1 430 ? -0.058 21.045 8.044 1.00 94.94 430 LYS A N 1
ATOM 3260 C CA . LYS A 1 430 ? 1.290 20.919 7.460 1.00 94.94 430 LYS A CA 1
ATOM 3261 C C . LYS A 1 430 ? 1.276 20.805 5.935 1.00 94.94 430 LYS A C 1
ATOM 3263 O O . LYS A 1 430 ? 2.119 21.412 5.284 1.00 94.94 430 LYS A O 1
ATOM 3268 N N . VAL A 1 431 ? 0.349 20.025 5.382 1.00 97.31 431 VAL A N 1
ATOM 3269 C CA . VAL A 1 431 ? 0.279 19.731 3.942 1.00 97.31 431 VAL A CA 1
ATOM 3270 C C . VAL A 1 431 ? -1.118 19.940 3.377 1.00 97.31 431 VAL A C 1
ATOM 3272 O O . VAL A 1 431 ? -2.105 19.936 4.122 1.00 97.31 431 VAL A O 1
ATOM 3275 N N . GLY A 1 432 ? -1.179 20.137 2.064 1.00 96.69 432 GLY A N 1
ATOM 3276 C CA . GLY A 1 432 ? -2.407 20.148 1.286 1.00 96.69 432 GLY A CA 1
ATOM 3277 C C . GLY A 1 432 ? -3.031 18.758 1.126 1.00 96.69 432 GLY A C 1
ATOM 3278 O O . GLY A 1 432 ? -2.500 17.762 1.630 1.00 96.69 432 GLY A O 1
ATOM 3279 N N . PRO A 1 433 ? -4.180 18.675 0.433 1.00 96.94 433 PRO A N 1
ATOM 3280 C CA . PRO A 1 433 ? -4.825 17.400 0.117 1.00 96.94 433 PRO A CA 1
ATOM 3281 C C . PRO A 1 433 ? -4.010 16.545 -0.869 1.00 96.94 433 PRO A C 1
ATOM 3283 O O . PRO A 1 433 ? -4.251 15.348 -0.979 1.00 96.94 433 PRO A O 1
ATOM 3286 N N . ASP A 1 434 ? -3.049 17.153 -1.565 1.00 96.94 434 ASP A N 1
ATOM 3287 C CA . ASP A 1 434 ? -2.081 16.519 -2.462 1.00 96.94 434 ASP A CA 1
ATOM 3288 C C . ASP A 1 434 ? -0.853 15.950 -1.730 1.00 96.94 434 ASP A C 1
ATOM 3290 O O . ASP A 1 434 ? 0.017 15.362 -2.362 1.00 96.94 434 ASP A O 1
ATOM 3294 N N . GLY A 1 435 ? -0.765 16.114 -0.405 1.00 97.44 435 GLY A N 1
ATOM 3295 C CA . GLY A 1 435 ? 0.357 15.622 0.396 1.00 97.44 435 GLY A CA 1
ATOM 3296 C C . GLY A 1 435 ? 1.608 16.493 0.351 1.00 97.44 435 GLY A C 1
ATOM 3297 O O . GLY A 1 435 ? 2.571 16.197 1.061 1.00 97.44 435 GLY A O 1
ATOM 3298 N N . LEU A 1 436 ? 1.584 17.590 -0.409 1.00 97.69 436 LEU A N 1
ATOM 3299 C CA . LEU A 1 436 ? 2.689 18.534 -0.515 1.00 97.69 436 LEU A CA 1
ATOM 3300 C C . LEU A 1 436 ? 2.554 19.668 0.515 1.00 97.69 436 LEU A C 1
ATOM 3302 O O . LEU A 1 436 ? 1.454 19.955 0.998 1.00 97.69 436 LEU A O 1
ATOM 3306 N N . PRO A 1 437 ? 3.657 20.341 0.894 1.00 96.75 437 PRO A N 1
ATOM 3307 C CA . PRO A 1 437 ? 3.598 21.509 1.767 1.00 96.75 437 PRO A CA 1
ATOM 3308 C C . PRO A 1 437 ? 2.624 22.569 1.235 1.00 96.75 437 PRO A C 1
ATOM 3310 O O . PRO A 1 437 ? 2.677 22.936 0.061 1.00 96.75 437 PRO A O 1
ATOM 3313 N N . ALA A 1 438 ? 1.753 23.086 2.106 1.00 95.25 438 ALA A N 1
ATOM 3314 C CA . ALA A 1 438 ? 0.851 24.178 1.741 1.00 95.25 438 ALA A CA 1
ATOM 3315 C C . ALA A 1 438 ? 1.660 25.432 1.352 1.00 95.25 438 ALA A C 1
ATOM 3317 O O . ALA A 1 438 ? 2.627 25.778 2.034 1.00 95.25 438 ALA A O 1
ATOM 3318 N N . LYS A 1 439 ? 1.287 26.100 0.251 1.00 88.62 439 LYS A N 1
ATOM 3319 C CA . LYS A 1 439 ? 2.070 27.206 -0.336 1.00 88.62 439 LYS A CA 1
ATOM 3320 C C . LYS A 1 439 ? 1.657 28.584 0.203 1.00 88.62 439 LYS A C 1
ATOM 3322 O O . LYS A 1 439 ? 2.434 29.532 0.105 1.00 88.62 439 LYS A O 1
ATOM 3327 N N . GLY A 1 440 ? 0.476 28.707 0.805 1.00 79.31 440 GLY A N 1
ATOM 3328 C CA . GLY A 1 440 ? -0.034 29.945 1.391 1.00 79.31 440 GLY A CA 1
ATOM 3329 C C . GLY A 1 440 ? 0.316 30.158 2.870 1.00 79.31 440 GLY A C 1
ATOM 3330 O O . GLY A 1 440 ? 0.484 29.223 3.649 1.00 79.31 440 GLY A O 1
ATOM 3331 N N . LYS A 1 441 ? 0.331 31.431 3.298 1.00 75.88 441 LYS A N 1
ATOM 3332 C CA . LYS A 1 441 ? 0.438 31.832 4.721 1.00 75.88 441 LYS A CA 1
ATOM 3333 C C . LYS A 1 441 ? -0.821 31.493 5.548 1.00 75.88 441 LYS A C 1
ATOM 3335 O O . LYS A 1 441 ? -0.858 31.764 6.747 1.00 75.88 441 LYS A O 1
ATOM 3340 N N . GLY A 1 442 ? -1.852 30.922 4.923 1.00 71.81 442 GLY A N 1
ATOM 3341 C CA . GLY A 1 442 ? -3.120 30.565 5.552 1.00 71.81 442 GLY A CA 1
ATOM 3342 C C . GLY A 1 442 ? -3.194 29.086 5.927 1.00 71.81 442 GLY A C 1
ATOM 3343 O O . GLY A 1 442 ? -2.838 28.210 5.145 1.00 71.81 442 GLY A O 1
ATOM 3344 N N . LYS A 1 443 ? -3.740 28.795 7.115 1.00 75.12 443 LYS A N 1
ATOM 3345 C CA . LYS A 1 443 ? -4.023 27.419 7.571 1.00 75.12 443 LYS A CA 1
ATOM 3346 C C . LYS A 1 443 ? -5.062 26.688 6.705 1.00 75.12 443 LYS A C 1
ATOM 3348 O O . LYS A 1 443 ? -5.215 25.480 6.863 1.00 75.12 443 LYS A O 1
ATOM 3353 N N . GLU A 1 444 ? -5.777 27.400 5.835 1.00 84.38 444 GLU A N 1
ATOM 3354 C CA . GLU A 1 444 ? -6.867 26.858 5.013 1.00 84.38 444 GLU A CA 1
ATOM 3355 C C . GLU A 1 444 ? -6.371 25.855 3.965 1.00 84.38 444 GLU A C 1
ATOM 3357 O O . GLU A 1 444 ? -6.984 24.805 3.785 1.00 84.38 444 GLU A O 1
ATOM 3362 N N . GLU A 1 445 ? -5.216 26.115 3.346 1.00 87.38 445 GLU A N 1
ATOM 3363 C CA . GLU A 1 445 ? -4.623 25.205 2.358 1.00 87.38 445 GLU A CA 1
ATOM 3364 C C . GLU A 1 445 ? -4.028 23.950 3.005 1.00 87.38 445 GLU A C 1
ATOM 3366 O O . GLU A 1 445 ? -4.000 22.884 2.394 1.00 87.38 445 GLU A O 1
ATOM 3371 N N . ALA A 1 446 ? -3.611 24.041 4.270 1.00 94.56 446 ALA A N 1
ATOM 3372 C CA . ALA A 1 446 ? -3.006 22.949 5.024 1.00 94.56 446 ALA A CA 1
ATOM 3373 C C . ALA A 1 446 ? -4.060 21.966 5.574 1.00 94.56 446 ALA A C 1
ATOM 3375 O O . ALA A 1 446 ? -4.101 21.639 6.766 1.00 94.56 446 ALA A O 1
ATOM 3376 N N . SER A 1 447 ? -4.963 21.515 4.707 1.00 95.94 447 SER A N 1
ATOM 3377 C CA . SER A 1 447 ? -6.125 20.707 5.079 1.00 95.94 447 SER A CA 1
ATOM 3378 C C . SER A 1 447 ? -5.784 19.258 5.457 1.00 95.94 447 SER A C 1
ATOM 3380 O O . SER A 1 447 ? -6.598 18.608 6.125 1.00 95.94 447 SER A O 1
ATOM 3382 N N . GLY A 1 448 ? -4.578 18.788 5.119 1.00 97.19 448 GLY A N 1
ATOM 3383 C CA . GLY A 1 448 ? -4.109 17.419 5.310 1.00 97.19 448 GLY A CA 1
ATOM 3384 C C . GLY A 1 448 ? -4.624 16.443 4.250 1.00 97.19 448 GLY A C 1
ATOM 3385 O O . GLY A 1 448 ? -5.607 16.708 3.559 1.00 97.19 448 GLY A O 1
ATOM 3386 N N . VAL A 1 449 ? -3.982 15.280 4.182 1.00 98.19 449 VAL A N 1
ATOM 3387 C CA . VAL A 1 449 ? -4.352 14.183 3.279 1.00 98.19 449 VAL A CA 1
ATOM 3388 C C . VAL A 1 449 ? -5.423 13.326 3.938 1.00 98.19 449 VAL A C 1
ATOM 3390 O O . VAL A 1 449 ? -5.300 12.981 5.116 1.00 98.19 449 VAL A O 1
ATOM 3393 N N . GLU A 1 450 ? -6.482 12.997 3.202 1.00 98.44 450 GLU A N 1
ATOM 3394 C CA . GLU A 1 450 ? -7.546 12.112 3.676 1.00 98.44 450 GLU A CA 1
ATOM 3395 C C . GLU A 1 450 ? -7.256 10.652 3.308 1.00 98.44 450 GLU A C 1
ATOM 3397 O O . GLU A 1 450 ? -6.886 10.354 2.178 1.00 98.44 450 GLU A O 1
ATOM 3402 N N . ALA A 1 451 ? -7.467 9.749 4.264 1.00 98.44 451 ALA A N 1
ATOM 3403 C CA . ALA A 1 451 ? -7.448 8.306 4.066 1.00 98.44 451 ALA A CA 1
ATOM 3404 C C . ALA A 1 451 ? -8.771 7.696 4.545 1.00 98.44 451 ALA A C 1
ATOM 3406 O O . ALA A 1 451 ? -9.442 8.230 5.437 1.00 98.44 451 ALA A O 1
ATOM 3407 N N . TYR A 1 452 ? -9.149 6.568 3.952 1.00 98.56 452 TYR A N 1
ATOM 3408 C CA . TYR A 1 452 ? -10.464 5.955 4.114 1.00 98.56 452 TYR A CA 1
ATOM 3409 C C . TYR A 1 452 ? -10.317 4.553 4.687 1.00 98.56 452 TYR A C 1
ATOM 3411 O O . TYR A 1 452 ? -9.877 3.659 3.980 1.00 98.56 452 TYR A O 1
ATOM 3419 N N . ALA A 1 453 ? -10.708 4.345 5.941 1.00 98.44 453 ALA A N 1
ATOM 3420 C CA . ALA A 1 453 ? -10.737 3.026 6.560 1.00 98.44 453 ALA A CA 1
ATOM 3421 C C . ALA A 1 453 ? -11.877 2.191 5.962 1.00 9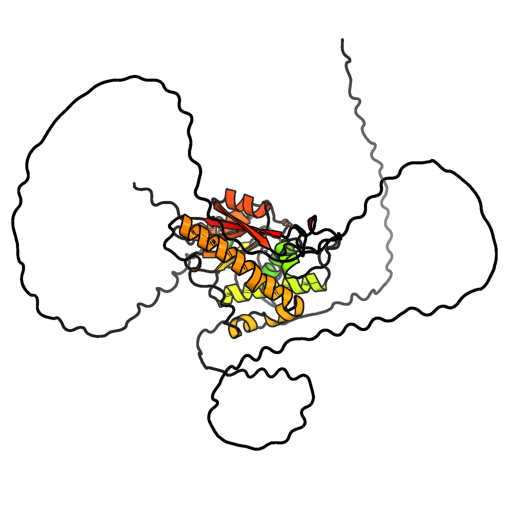8.44 453 ALA A C 1
ATOM 3423 O O . ALA A 1 453 ? -13.036 2.625 5.946 1.00 98.44 453 ALA A O 1
ATOM 3424 N N . MET A 1 454 ? -11.554 0.990 5.482 1.00 98.62 454 MET A N 1
ATOM 3425 C CA . MET A 1 454 ? -12.481 0.123 4.761 1.00 98.62 454 MET A CA 1
ATOM 3426 C C . MET A 1 454 ? -12.460 -1.315 5.280 1.00 98.62 454 MET A C 1
ATOM 3428 O O . MET A 1 454 ? -11.407 -1.861 5.615 1.00 98.62 454 MET A O 1
ATOM 3432 N N . LEU A 1 455 ? -13.636 -1.947 5.315 1.00 98.19 455 LEU A N 1
ATOM 3433 C CA . LEU A 1 455 ? -13.802 -3.330 5.764 1.00 98.19 455 LEU A CA 1
ATOM 3434 C C . LEU A 1 455 ? -14.614 -4.159 4.781 1.00 98.19 455 LEU A C 1
ATOM 3436 O O . LEU A 1 455 ? -15.678 -3.744 4.336 1.00 98.19 455 LEU A O 1
ATOM 3440 N N . LYS A 1 456 ? -14.159 -5.380 4.514 1.00 98.06 456 LYS A N 1
ATOM 3441 C CA . LYS A 1 456 ? -14.966 -6.427 3.895 1.00 98.06 456 LYS A CA 1
ATOM 3442 C C . LYS A 1 456 ? -15.256 -7.484 4.945 1.00 98.06 456 LYS A C 1
ATOM 3444 O O . LYS A 1 456 ? -14.344 -8.154 5.424 1.00 98.06 456 LYS A O 1
ATOM 3449 N N . LEU A 1 457 ? -16.528 -7.621 5.298 1.00 97.44 457 LEU A N 1
ATOM 3450 C CA . LEU A 1 457 ? -16.994 -8.724 6.129 1.00 97.44 457 LEU A CA 1
ATOM 3451 C C . LEU A 1 457 ? -17.218 -9.973 5.261 1.00 97.44 457 LEU A C 1
ATOM 3453 O O . LEU A 1 457 ? -17.570 -9.829 4.074 1.00 97.44 457 LEU A O 1
ATOM 3457 N N . PRO A 1 458 ? -17.040 -11.178 5.836 1.00 96.19 458 PRO A N 1
ATOM 3458 C CA . PRO A 1 458 ? -17.440 -12.405 5.165 1.00 96.19 458 PRO A CA 1
ATOM 3459 C C . PRO A 1 458 ? -18.951 -12.376 4.899 1.00 96.19 458 PRO A C 1
ATOM 3461 O O . PRO A 1 458 ? -19.684 -11.657 5.593 1.00 96.19 458 PRO A O 1
ATOM 3464 N N . PRO A 1 459 ? -19.443 -13.132 3.904 1.00 93.94 459 PRO A N 1
ATOM 3465 C CA . PRO A 1 459 ? -20.876 -13.305 3.710 1.00 93.94 459 PRO A CA 1
ATOM 3466 C C . PRO A 1 459 ? -21.523 -13.729 5.033 1.00 93.94 459 PRO A C 1
ATOM 3468 O O . PRO A 1 459 ? -21.002 -14.607 5.727 1.00 93.94 459 PRO A O 1
ATOM 3471 N N . SER A 1 460 ? -22.648 -13.112 5.411 1.00 88.69 460 SER A N 1
ATOM 3472 C CA . SER A 1 460 ? -23.430 -13.654 6.518 1.00 88.69 460 SER A CA 1
ATOM 3473 C C . SER A 1 460 ? -23.783 -15.089 6.144 1.00 88.69 460 SER A C 1
ATOM 3475 O O . SER A 1 460 ? -24.290 -15.339 5.049 1.00 88.69 460 SER A O 1
ATOM 3477 N N . LYS A 1 461 ? -23.484 -16.045 7.031 1.00 84.75 461 LYS A N 1
ATOM 3478 C CA . LYS A 1 461 ? -24.063 -17.382 6.920 1.00 84.75 461 LYS A CA 1
ATOM 3479 C C . LYS A 1 461 ? -25.559 -17.154 7.036 1.00 84.75 461 LYS A C 1
ATOM 3481 O O . LYS A 1 461 ? -26.046 -16.916 8.138 1.00 84.75 461 LYS A O 1
ATOM 3486 N N . GLY A 1 462 ? -26.241 -17.060 5.895 1.00 69.88 462 GLY A N 1
ATOM 3487 C CA . GLY A 1 462 ? -27.683 -16.925 5.872 1.00 69.88 462 GLY A CA 1
ATOM 3488 C C . GLY A 1 462 ? -28.222 -18.014 6.778 1.00 69.88 462 GLY A C 1
ATOM 3489 O O . GLY A 1 462 ? -27.774 -19.158 6.686 1.00 69.88 462 GLY A O 1
ATOM 3490 N N . THR A 1 463 ? -29.093 -17.641 7.706 1.00 50.03 463 THR A N 1
ATOM 3491 C CA . THR A 1 463 ? -29.930 -18.598 8.417 1.00 50.03 463 THR A CA 1
ATOM 3492 C C . THR A 1 463 ? -30.786 -19.260 7.335 1.00 50.03 463 THR A C 1
ATOM 3494 O O . THR A 1 463 ? -31.828 -18.721 6.974 1.00 50.03 463 THR A O 1
ATOM 3497 N N . GLN A 1 464 ? -30.247 -20.292 6.682 1.00 39.91 464 GLN A N 1
ATOM 3498 C CA . GLN A 1 464 ? -30.980 -21.102 5.715 1.00 39.91 464 GLN A CA 1
ATOM 3499 C C . GLN A 1 464 ? -32.001 -21.955 6.448 1.00 39.91 464 GLN A C 1
ATOM 3501 O O . GLN A 1 464 ? -31.663 -22.446 7.552 1.00 39.91 464 GLN A O 1
#

InterPro domains:
  IPR016181 Acyl-CoA N-acyltransferase [SSF55729] (205-427)
  IPR052523 Trichothecene Biosynthesis Acetyltransferases [PTHR42791] (209-461)

Sequence (464 aa):
MASQTEQRQHQPTTDQVDQSNADSAATGAVGSGHLDSTLALEPFNFDSTTSEPFNLDLTLSSGPPKVESTLSSGPPKVELTLSSGPSEVEWTSDEPTKEGPGEGAKYGPEVVAVDTCAEGAGLNDVSGLNGESALEEQPERDSTANPMESESSSPDEAAVLEPTPDQQTNPESAPVPHPHADTTPAQPGPDPQPERASPSPGGPSKPYVRVAEPEDFEQIVEVAHNAFVHDPVELYFGNVKEITADGLLPHDSTNLRVWVSYLYKLCMAIGGRVTVVVDPSLPKVPGPKGEGEREKVCAAAYWLPPKQRISVFDVRLLVKCGLMETWKGWGLSGVYRAGFEYLSKSEKVMKKVYRAKGIKKSVEDSWYLLHMMTDPVFQGKGYMSMIIREALDHAPDAIFAHEATTAKSRDQYVHLGYELVGSFKIGKGKVGPDGLPAKGKGKEEASGVEAYAMLKLPPSKGTQ